Protein AF-A0A1V6B4U4-F1 (afdb_monomer_lite)

Sequence (444 aa):
MSSIICVCMKARLLVLGLLINSYLFLNCSGEVPSLTTLAVTEITSNSALTGGNISDEGSSKIDERGVCWNTNTAPTLTSDRTINGTGMGEYSSSLTGLIPATKYYVRAYASNKYGTSFGDEVTFTTSISNGSSVNQIIADHTIVDRYNDIPQFYIDEVKKMLVWGAGMSHSLGYQHGLILLEQYDPKYQVITYLGDPPPAVTSQAMRFGRIFQSGDNTWTSDVNAYCGILKDQASNLNNPYNVFLYAWCWDMTWVNSPGGGLDPEFNVHWAGSAGGGRWGLNNEDQSLTGTPFSMDSYLSAIETYNAHARSNNYKTFTIYTTGPVDDNSGTENGYQRELKHTYIREYVKNHPETIFFDYADILVYNNSGQKHIVNWNDGGTYRPHSQIHPDNLKDYNSLWQMIPADGQGDPLGDDHIGEAGALRIAKAMWWMLARIAGWDGQSK

Structure (mmCIF, N/CA/C/O backbone):
data_AF-A0A1V6B4U4-F1
#
_entry.id   AF-A0A1V6B4U4-F1
#
loop_
_atom_site.group_PDB
_atom_site.id
_atom_site.type_symbol
_atom_site.label_atom_id
_atom_site.label_alt_id
_atom_site.label_comp_id
_atom_site.label_asym_id
_atom_site.label_entity_id
_atom_site.label_seq_id
_atom_site.pdbx_PDB_ins_code
_atom_site.Cartn_x
_atom_site.Cartn_y
_atom_site.Cartn_z
_atom_site.occupancy
_atom_site.B_iso_or_equiv
_atom_site.auth_seq_id
_atom_site.auth_comp_id
_atom_site.auth_asym_id
_atom_site.auth_atom_id
_atom_site.pdbx_PDB_model_num
ATOM 1 N N . MET A 1 1 ? -42.099 -47.043 92.223 1.00 36.00 1 MET A N 1
ATOM 2 C CA . MET A 1 1 ? -41.799 -48.032 91.170 1.00 36.00 1 MET A CA 1
ATOM 3 C C . MET A 1 1 ? -42.870 -47.928 90.098 1.00 36.00 1 MET A C 1
ATOM 5 O O . MET A 1 1 ? -44.038 -48.074 90.416 1.00 36.00 1 MET A O 1
ATOM 9 N N . SER A 1 2 ? -42.409 -47.634 88.882 1.00 34.00 2 SER A N 1
ATOM 10 C CA . SER A 1 2 ? -43.021 -47.895 87.569 1.00 34.00 2 SER A CA 1
ATOM 11 C C . SER A 1 2 ? -44.248 -47.092 87.106 1.00 34.00 2 SER A C 1
ATOM 13 O O . SER A 1 2 ? -45.404 -47.421 87.348 1.00 34.00 2 SER A O 1
ATOM 15 N N . SER A 1 3 ? -43.875 -46.059 86.350 1.00 32.44 3 SER A N 1
ATOM 16 C CA . SER A 1 3 ? -44.548 -45.188 85.382 1.00 32.44 3 SER A CA 1
ATOM 17 C C . SER A 1 3 ? -45.326 -45.923 84.266 1.00 32.44 3 SER A C 1
ATOM 19 O O . SER A 1 3 ? -44.908 -46.987 83.826 1.00 32.44 3 SER A O 1
ATOM 21 N N . ILE A 1 4 ? -46.517 -45.423 83.894 1.00 33.84 4 ILE A N 1
ATOM 22 C CA . ILE A 1 4 ? -46.876 -44.668 82.659 1.00 33.84 4 ILE A CA 1
ATOM 23 C C . ILE A 1 4 ? -46.714 -45.453 81.343 1.00 33.84 4 ILE A C 1
ATOM 25 O O . ILE A 1 4 ? -45.591 -45.777 80.989 1.00 33.84 4 ILE A O 1
ATOM 29 N N . ILE A 1 5 ? -47.811 -45.607 80.576 1.00 31.25 5 ILE A N 1
ATOM 30 C CA . ILE A 1 5 ? -47.902 -45.347 79.117 1.00 31.25 5 ILE A CA 1
ATOM 31 C C . ILE A 1 5 ? -49.386 -45.186 78.690 1.00 31.25 5 ILE A C 1
ATOM 33 O O . ILE A 1 5 ? -50.197 -46.097 78.806 1.00 31.25 5 ILE A O 1
ATOM 37 N N . CYS A 1 6 ? -49.681 -43.968 78.216 1.00 32.47 6 CYS A N 1
ATOM 38 C CA . CYS A 1 6 ? -50.592 -43.535 77.142 1.00 32.47 6 CYS A CA 1
ATOM 39 C C . CYS A 1 6 ? -52.045 -44.066 77.054 1.00 32.47 6 CYS A C 1
ATOM 41 O O . CYS A 1 6 ? -52.300 -45.123 76.482 1.00 32.47 6 CYS A O 1
ATOM 43 N N . VAL A 1 7 ? -53.015 -43.225 77.455 1.00 30.58 7 VAL A N 1
ATOM 44 C CA . VAL A 1 7 ? -54.418 -43.271 76.995 1.00 30.58 7 VAL A CA 1
ATOM 45 C C . VAL A 1 7 ? -54.950 -41.847 76.742 1.00 30.58 7 VAL A C 1
ATOM 47 O O . VAL A 1 7 ? -54.945 -41.014 77.639 1.00 30.58 7 VAL A O 1
ATOM 50 N N . CYS A 1 8 ? -55.406 -41.639 75.499 1.00 30.61 8 CYS A N 1
ATOM 51 C CA . CYS A 1 8 ? -56.485 -40.785 74.970 1.00 30.61 8 CYS A CA 1
ATOM 52 C C . CYS A 1 8 ? -56.726 -39.352 75.481 1.00 30.61 8 CYS A C 1
ATOM 54 O O . CYS A 1 8 ? -57.049 -39.146 76.642 1.00 30.61 8 CYS A O 1
ATOM 56 N N . MET A 1 9 ? -56.984 -38.441 74.527 1.00 27.77 9 MET A N 1
ATOM 57 C CA . MET A 1 9 ? -58.324 -37.834 74.486 1.00 27.77 9 MET A CA 1
ATOM 58 C C . MET A 1 9 ? -58.762 -37.412 73.075 1.00 27.77 9 MET A C 1
ATOM 60 O O . MET A 1 9 ? -58.201 -36.516 72.453 1.00 27.77 9 MET A O 1
ATOM 64 N N . LYS A 1 10 ? -59.814 -38.086 72.593 1.00 37.19 10 LYS A N 1
ATOM 65 C CA . LYS A 1 10 ? -60.745 -37.596 71.571 1.00 37.19 10 LYS A CA 1
ATOM 66 C C . LYS A 1 10 ? -61.599 -36.489 72.196 1.00 37.19 10 LYS A C 1
ATOM 68 O O . LYS A 1 10 ? -62.136 -36.703 73.278 1.00 37.19 10 LYS A O 1
ATOM 73 N N . ALA A 1 11 ? -61.854 -35.408 71.466 1.00 32.03 11 ALA A N 1
ATOM 74 C CA . ALA A 1 11 ? -63.030 -34.568 71.688 1.00 32.03 11 ALA A CA 1
ATOM 75 C C . ALA A 1 11 ? -63.677 -34.231 70.336 1.00 32.03 11 ALA A C 1
ATOM 77 O O . ALA A 1 11 ? -63.008 -33.807 69.396 1.00 32.03 11 ALA A O 1
ATOM 78 N N . ARG A 1 12 ? -64.977 -34.530 70.236 1.00 40.16 12 ARG A N 1
ATOM 79 C CA . ARG A 1 12 ? -65.847 -34.355 69.067 1.00 40.16 12 ARG A CA 1
ATOM 80 C C . ARG A 1 12 ? -66.460 -32.943 69.046 1.00 40.16 12 ARG A C 1
ATOM 82 O O . ARG A 1 12 ? -66.840 -32.445 70.095 1.00 40.16 12 ARG A O 1
ATOM 89 N N . LEU A 1 13 ? -66.581 -32.410 67.824 1.00 40.00 13 LEU A N 1
ATOM 90 C CA . LEU A 1 13 ? -67.497 -31.393 67.261 1.00 40.00 13 LEU A CA 1
ATOM 91 C C . LEU A 1 13 ? -68.320 -30.490 68.207 1.00 40.00 13 LEU A C 1
ATOM 93 O O . LEU A 1 13 ? -69.193 -30.993 68.906 1.00 40.00 13 LEU A O 1
ATOM 97 N N . LEU A 1 14 ? -68.231 -29.166 67.998 1.00 34.16 14 LEU A N 1
ATOM 98 C CA . LEU A 1 14 ? -69.395 -28.292 67.758 1.00 34.16 14 LEU A CA 1
ATOM 99 C C . LEU A 1 14 ? -68.968 -26.979 67.048 1.00 34.16 14 LEU A C 1
ATOM 101 O O . LEU A 1 14 ? -67.841 -26.520 67.186 1.00 34.16 14 LEU A O 1
ATOM 105 N N . VAL A 1 15 ? -69.870 -26.444 66.229 1.00 45.69 15 VAL A N 1
ATOM 106 C CA . VAL A 1 15 ? -69.718 -25.433 65.162 1.00 45.69 15 VAL A CA 1
ATOM 107 C C . VAL A 1 15 ? -69.412 -24.011 65.669 1.00 45.69 15 VAL A C 1
ATOM 109 O O . VAL A 1 15 ? -70.205 -23.508 66.454 1.00 45.69 15 VAL A O 1
ATOM 112 N N . LEU A 1 16 ? -68.361 -23.342 65.153 1.00 41.75 16 LEU A N 1
ATOM 113 C CA . LEU A 1 16 ? -68.326 -21.902 64.783 1.00 41.75 16 LEU A CA 1
ATOM 114 C C . LEU A 1 16 ? -66.933 -21.486 64.240 1.00 41.75 16 LEU A C 1
ATOM 116 O O . LEU A 1 16 ? -65.929 -21.697 64.910 1.00 41.75 16 LEU A O 1
ATOM 120 N N . GLY A 1 17 ? -66.883 -20.829 63.072 1.00 41.69 17 GLY A N 1
ATOM 121 C CA . GLY A 1 17 ? -65.729 -20.035 62.610 1.00 41.69 17 GLY A CA 1
ATOM 122 C C . GLY A 1 17 ? -64.715 -20.759 61.713 1.00 41.69 17 GLY A C 1
ATOM 123 O O . GLY A 1 17 ? -63.715 -21.286 62.190 1.00 41.69 17 GLY A O 1
ATOM 124 N N . LEU A 1 18 ? -64.921 -20.725 60.392 1.00 39.69 18 LEU A N 1
ATOM 125 C CA . LEU A 1 18 ? -63.866 -21.046 59.422 1.00 39.69 18 LEU A CA 1
ATOM 126 C C . LEU A 1 18 ? -62.835 -19.908 59.423 1.00 39.69 18 LEU A C 1
ATOM 128 O O . LEU A 1 18 ? -63.001 -18.886 58.761 1.00 39.69 18 LEU A O 1
ATOM 132 N N . LEU A 1 19 ? -61.789 -20.094 60.227 1.00 44.75 19 LEU A N 1
ATOM 133 C CA . LEU A 1 19 ? -60.545 -19.338 60.175 1.00 44.75 19 LEU A CA 1
ATOM 134 C C . LEU A 1 19 ? -59.863 -19.573 58.823 1.00 44.75 19 LEU A C 1
ATOM 136 O O . LEU A 1 19 ? -59.694 -20.708 58.374 1.00 44.75 19 LEU A O 1
ATOM 140 N N . ILE A 1 20 ? -59.472 -18.467 58.198 1.00 51.03 20 ILE A N 1
ATOM 141 C CA . ILE A 1 20 ? -58.632 -18.389 57.005 1.00 51.03 20 ILE A CA 1
ATOM 142 C C . ILE A 1 20 ? -57.330 -19.142 57.295 1.00 51.03 20 ILE A C 1
ATOM 144 O O . ILE A 1 20 ? -56.509 -18.681 58.083 1.00 51.03 20 ILE A O 1
ATOM 148 N N . ASN A 1 21 ? -57.137 -20.297 56.662 1.00 44.75 21 ASN A N 1
ATOM 149 C CA . ASN A 1 21 ? -55.843 -20.970 56.614 1.00 44.75 21 ASN A CA 1
ATOM 150 C C . ASN A 1 21 ? -55.204 -20.635 55.263 1.00 44.75 21 ASN A C 1
ATOM 152 O O . ASN A 1 21 ? -55.216 -21.419 54.315 1.00 44.75 21 ASN A O 1
ATOM 156 N N . SER A 1 22 ? -54.729 -19.395 55.156 1.00 49.31 22 SER A N 1
ATOM 157 C CA . SER A 1 22 ? -53.870 -18.954 54.066 1.00 49.31 22 SER A CA 1
ATOM 158 C C . SER A 1 22 ? -52.516 -19.642 54.225 1.00 49.31 22 SER A C 1
ATOM 160 O O . SER A 1 22 ? -51.639 -19.151 54.935 1.00 49.31 22 SER A O 1
ATOM 162 N N . TYR A 1 23 ? -52.341 -20.783 53.561 1.00 47.12 23 TYR A N 1
ATOM 163 C CA . TYR A 1 23 ? -51.012 -21.259 53.200 1.00 47.12 23 TYR A CA 1
ATOM 164 C C . TYR A 1 23 ? -50.422 -20.243 52.215 1.00 47.12 23 TYR A C 1
ATOM 166 O O . TYR A 1 23 ? -50.610 -20.351 51.004 1.00 47.12 23 TYR A O 1
ATOM 174 N N . LEU A 1 24 ? -49.734 -19.220 52.734 1.00 47.94 24 LEU A N 1
ATOM 175 C CA . LEU A 1 24 ? -48.720 -18.529 51.950 1.00 47.94 24 LEU A CA 1
ATOM 176 C C . LEU A 1 24 ? -47.637 -19.568 51.658 1.00 47.94 24 LEU A C 1
ATOM 178 O O . LEU A 1 24 ? -46.765 -19.831 52.484 1.00 47.94 24 LEU A O 1
ATOM 182 N N . PHE A 1 25 ? -47.700 -20.176 50.476 1.00 50.12 25 PHE A N 1
ATOM 183 C CA . PHE A 1 25 ? -46.498 -20.685 49.842 1.00 50.12 25 PHE A CA 1
ATOM 184 C C . PHE A 1 25 ? -45.612 -19.465 49.604 1.00 50.12 25 PHE A C 1
ATOM 186 O O . PHE A 1 25 ? -45.807 -18.717 48.648 1.00 50.12 25 PHE A O 1
ATOM 193 N N . LEU A 1 26 ? -44.688 -19.216 50.531 1.00 47.44 26 LEU A N 1
ATOM 194 C CA . LEU A 1 26 ? -43.587 -18.293 50.318 1.00 47.44 26 LEU A CA 1
ATOM 195 C C . LEU A 1 26 ? -42.705 -18.937 49.238 1.00 47.44 26 LEU A C 1
ATOM 197 O O . LEU A 1 26 ? -41.755 -19.658 49.534 1.00 47.44 26 LEU A O 1
ATOM 201 N N . ASN A 1 27 ? -43.078 -18.759 47.969 1.00 54.03 27 ASN A N 1
ATOM 202 C CA . ASN A 1 27 ? -42.176 -19.012 46.856 1.00 54.03 27 ASN A CA 1
ATOM 203 C C . ASN A 1 27 ? -41.033 -18.012 47.017 1.00 54.03 27 ASN A C 1
ATOM 205 O O . ASN A 1 27 ? -41.159 -16.847 46.653 1.00 54.03 27 ASN A O 1
ATOM 209 N N . CYS A 1 28 ? -39.935 -18.456 47.624 1.00 56.66 28 CYS A N 1
ATOM 210 C CA . CYS A 1 28 ? -38.687 -17.712 47.641 1.00 56.66 28 CYS A CA 1
ATOM 211 C C . CYS A 1 28 ? -38.094 -17.788 46.227 1.00 56.66 28 CYS A C 1
ATOM 213 O O . CYS A 1 28 ? -37.225 -18.609 45.947 1.00 56.66 28 CYS A O 1
ATOM 215 N N . SER A 1 29 ? -38.638 -16.999 45.297 1.00 79.19 29 SER A N 1
ATOM 216 C CA . SER A 1 29 ? -37.987 -16.733 44.019 1.00 79.19 29 SER A CA 1
ATOM 217 C C . SER A 1 29 ? -36.828 -15.792 44.310 1.00 79.19 29 SER A C 1
ATOM 219 O O . SER A 1 29 ? -37.045 -14.617 44.591 1.00 79.19 29 SER A O 1
ATOM 221 N N . GLY A 1 30 ? -35.612 -16.326 44.345 1.00 87.12 30 GLY A N 1
ATOM 222 C CA . GLY A 1 30 ? -34.436 -15.498 44.553 1.00 87.12 30 GLY A CA 1
ATOM 223 C C . GLY A 1 30 ? -34.165 -14.609 43.346 1.00 87.12 30 GLY A C 1
ATOM 224 O O . GLY A 1 30 ? -34.265 -15.051 42.203 1.00 87.12 30 GLY A O 1
ATOM 225 N N . GLU A 1 31 ? -33.822 -13.360 43.621 1.00 95.25 31 GLU A N 1
ATOM 226 C CA . GLU A 1 31 ? -33.485 -12.360 42.616 1.00 95.25 31 GLU A CA 1
ATOM 227 C C . GLU A 1 31 ? -31.982 -12.367 42.323 1.00 95.25 31 GLU A C 1
ATOM 229 O O . GLU A 1 31 ? -31.145 -12.494 43.229 1.00 95.25 31 GLU A O 1
ATOM 234 N N . VAL A 1 32 ? -31.652 -12.238 41.038 1.00 97.12 32 VAL A N 1
ATOM 235 C CA . VAL A 1 32 ? -30.285 -12.009 40.557 1.00 97.12 32 VAL A CA 1
ATOM 236 C C . VAL A 1 32 ? -29.870 -10.553 40.813 1.00 97.12 32 VAL A C 1
ATOM 238 O O . VAL A 1 32 ? -30.737 -9.709 41.044 1.00 97.12 32 VAL A O 1
ATOM 241 N N . PRO A 1 33 ? -28.569 -10.229 40.764 1.00 98.00 33 PRO A N 1
ATOM 242 C CA . PRO A 1 33 ? -28.103 -8.866 41.014 1.00 98.00 33 PRO A CA 1
ATOM 243 C C . PRO A 1 33 ? -28.630 -7.847 39.992 1.00 98.00 33 PRO A C 1
ATOM 245 O O . PRO A 1 33 ? -28.946 -8.209 38.859 1.00 98.00 33 PRO A O 1
ATOM 248 N N . SER A 1 34 ? -28.624 -6.562 40.337 1.00 97.75 34 SER A N 1
ATOM 249 C CA . SER A 1 34 ? -28.815 -5.456 39.387 1.00 97.75 34 SER A CA 1
ATOM 250 C C . SER A 1 34 ? -27.537 -4.630 39.275 1.00 97.75 34 SER A C 1
ATOM 252 O O . SER A 1 34 ? -26.928 -4.272 40.285 1.00 97.75 34 SER A O 1
ATOM 254 N N . LEU A 1 35 ? -27.109 -4.337 38.045 1.00 98.25 35 LEU A N 1
ATOM 255 C CA . LEU A 1 35 ? -25.871 -3.609 37.782 1.00 98.25 35 LEU A CA 1
ATOM 256 C C . LEU A 1 35 ? -25.887 -2.856 36.450 1.00 98.25 35 LEU A C 1
ATOM 258 O O . LEU A 1 35 ? -26.598 -3.235 35.523 1.00 98.25 35 LEU A O 1
ATOM 262 N N . THR A 1 36 ? -25.031 -1.844 36.339 1.00 98.38 36 THR A N 1
ATOM 263 C CA . THR A 1 36 ? -24.749 -1.116 35.093 1.00 98.38 36 THR A CA 1
ATOM 264 C C . THR A 1 36 ? -23.295 -1.300 34.679 1.00 98.38 36 THR A C 1
ATOM 266 O O . THR A 1 36 ? -22.411 -1.381 35.535 1.00 98.38 36 THR A O 1
ATOM 269 N N . THR A 1 37 ? -23.030 -1.316 33.374 1.00 98.62 37 THR A N 1
ATOM 270 C CA . THR A 1 37 ? -21.661 -1.287 32.839 1.00 98.62 37 THR A CA 1
ATOM 271 C C . THR A 1 37 ? -21.167 0.155 32.805 1.00 98.62 37 THR A C 1
ATOM 273 O O . THR A 1 37 ? -21.886 1.049 32.362 1.00 98.62 37 THR A O 1
ATOM 276 N N . LEU A 1 38 ? -19.952 0.400 33.292 1.00 98.31 38 LEU A N 1
ATOM 277 C CA . LEU A 1 38 ? -19.342 1.729 33.248 1.00 98.31 38 LEU A CA 1
ATOM 278 C C . LEU A 1 38 ? -18.759 2.015 31.856 1.00 98.31 38 LEU A C 1
ATOM 280 O O . LEU A 1 38 ? -18.448 1.101 31.091 1.00 98.31 38 LEU A O 1
ATOM 284 N N . ALA A 1 39 ? -18.585 3.295 31.526 1.00 97.50 39 ALA A N 1
ATOM 285 C CA . ALA A 1 39 ? -17.951 3.694 30.273 1.00 97.50 39 ALA A CA 1
ATOM 286 C C . ALA A 1 39 ? -16.528 3.118 30.155 1.00 97.50 39 ALA A C 1
ATOM 288 O O . ALA A 1 39 ? -15.832 2.927 31.154 1.00 97.50 39 ALA A O 1
ATOM 289 N N . VAL A 1 40 ? -16.096 2.853 28.921 1.00 98.00 40 VAL A N 1
ATOM 290 C CA . VAL A 1 40 ? -14.729 2.404 28.642 1.00 98.00 40 VAL A CA 1
ATOM 291 C C . VAL A 1 40 ? -13.810 3.620 28.521 1.00 98.00 40 VAL A C 1
ATOM 293 O O . VAL A 1 40 ? -14.118 4.573 27.805 1.00 98.00 40 VAL A O 1
ATOM 296 N N . THR A 1 41 ? -12.682 3.587 29.219 1.00 96.44 41 THR A N 1
ATOM 297 C CA . THR A 1 41 ? -11.653 4.631 29.269 1.00 96.44 41 THR A CA 1
ATOM 298 C C . THR A 1 41 ? -10.262 4.020 29.066 1.00 96.44 41 THR A C 1
ATOM 300 O O . THR A 1 41 ? -10.126 2.807 28.911 1.00 96.44 41 THR A O 1
ATOM 303 N N . GLU A 1 42 ? -9.221 4.861 29.010 1.00 93.44 42 GLU A N 1
ATOM 304 C CA . GLU A 1 42 ? -7.811 4.432 28.895 1.00 93.44 42 GLU A CA 1
ATOM 305 C C . GLU A 1 42 ? -7.569 3.399 27.779 1.00 93.44 42 GLU A C 1
ATOM 307 O O . GLU A 1 42 ? -6.849 2.415 27.943 1.00 93.44 42 GLU A O 1
ATOM 312 N N . ILE A 1 43 ? -8.217 3.615 26.632 1.00 91.75 43 ILE A N 1
ATOM 313 C CA . ILE A 1 43 ? -8.179 2.688 25.505 1.00 91.75 43 ILE A CA 1
ATOM 314 C C . ILE A 1 43 ? -6.821 2.789 24.807 1.00 91.75 43 ILE A C 1
ATOM 316 O O . ILE A 1 43 ? -6.518 3.768 24.118 1.00 91.75 43 ILE A O 1
ATOM 320 N N . THR A 1 44 ? -6.015 1.746 24.949 1.00 85.56 44 THR A N 1
ATOM 321 C CA . THR A 1 44 ? -4.753 1.573 24.229 1.00 85.56 44 THR A CA 1
ATOM 322 C C . THR A 1 44 ? -4.948 0.611 23.055 1.00 85.56 44 THR A C 1
ATOM 324 O O . THR A 1 44 ? -6.075 0.278 22.683 1.00 85.56 44 THR A O 1
ATOM 327 N N . SER A 1 45 ? -3.853 0.183 22.428 1.00 82.19 45 SER A N 1
ATOM 328 C CA . SER A 1 45 ? -3.899 -0.815 21.363 1.00 82.19 45 SER A CA 1
ATOM 329 C C . SER A 1 45 ? -4.176 -2.230 21.850 1.00 82.19 45 SER A C 1
ATOM 331 O O . SER A 1 45 ? -4.642 -3.052 21.077 1.00 82.19 45 SER A O 1
ATOM 333 N N . ASN A 1 46 ? -3.903 -2.533 23.116 1.00 86.88 46 ASN A N 1
ATOM 334 C CA . ASN A 1 46 ? -4.030 -3.888 23.647 1.00 86.88 46 ASN A CA 1
ATOM 335 C C . ASN A 1 46 ? -4.694 -3.949 25.028 1.00 86.88 46 ASN A C 1
ATOM 337 O O . ASN A 1 46 ? -4.782 -5.026 25.627 1.00 86.88 46 ASN A O 1
ATOM 341 N N . SER A 1 47 ? -5.168 -2.811 25.531 1.00 92.81 47 SER A N 1
ATOM 342 C CA . SER A 1 47 ? -5.852 -2.712 26.810 1.00 92.81 47 SER A CA 1
ATOM 343 C C . SER A 1 47 ? -6.939 -1.646 26.809 1.00 92.81 47 SER A C 1
ATOM 345 O O . SER A 1 47 ? -6.942 -0.725 25.994 1.00 92.81 47 SER A O 1
ATOM 347 N N . ALA A 1 48 ? -7.859 -1.771 27.755 1.00 96.75 48 ALA A N 1
ATOM 348 C CA . ALA A 1 48 ? -8.824 -0.736 28.089 1.00 96.75 48 ALA A CA 1
ATOM 349 C C . ALA A 1 48 ? -9.220 -0.851 29.563 1.00 96.75 48 ALA A C 1
ATOM 351 O O . ALA A 1 48 ? -9.092 -1.919 30.171 1.00 96.75 48 ALA A O 1
ATOM 352 N N . LEU A 1 49 ? -9.718 0.241 30.133 1.00 98.06 49 LEU A N 1
ATOM 353 C CA . LEU A 1 49 ? -10.250 0.276 31.487 1.00 98.06 49 LEU A CA 1
ATOM 354 C C . LEU A 1 49 ? -11.768 0.449 31.441 1.00 98.06 49 LEU A C 1
ATOM 356 O O . LEU A 1 49 ? -12.300 1.233 30.665 1.00 98.06 49 LEU A O 1
ATOM 360 N N . THR A 1 50 ? -12.487 -0.300 32.265 1.00 98.44 50 THR A N 1
ATOM 361 C CA . THR A 1 50 ? -13.942 -0.167 32.423 1.00 98.44 50 THR A CA 1
ATOM 362 C C . THR A 1 50 ? -14.331 -0.687 33.807 1.00 98.44 50 THR A C 1
ATOM 364 O O . THR A 1 50 ? -13.509 -0.660 34.728 1.00 98.44 50 THR A O 1
ATOM 367 N N . GLY A 1 51 ? -15.565 -1.147 33.984 1.00 97.94 51 GLY A N 1
ATOM 368 C CA . GLY A 1 51 ? -16.046 -1.707 35.229 1.00 97.94 51 GLY A CA 1
ATOM 369 C C . GLY A 1 51 ? -17.555 -1.875 35.255 1.00 97.94 51 GLY A C 1
ATOM 370 O O . GLY A 1 51 ? -18.239 -1.793 34.233 1.00 97.94 51 GLY A O 1
ATOM 371 N N . GLY A 1 52 ? -18.078 -2.067 36.457 1.00 98.31 52 GLY A N 1
ATOM 372 C CA . GLY A 1 52 ? -19.510 -2.101 36.701 1.00 98.31 52 GLY A CA 1
ATOM 373 C C . GLY A 1 52 ? -19.867 -1.442 38.021 1.00 98.31 52 GLY A C 1
ATOM 374 O O . GLY A 1 52 ? -19.021 -1.289 38.901 1.00 98.31 52 GLY A O 1
ATOM 375 N N . ASN A 1 53 ? -21.136 -1.078 38.159 1.00 98.38 53 ASN A N 1
ATOM 376 C CA . ASN A 1 53 ? -21.719 -0.648 39.423 1.00 98.38 53 ASN A CA 1
ATOM 377 C C . ASN A 1 53 ? -22.869 -1.581 39.784 1.00 98.38 53 ASN A C 1
ATOM 379 O O . ASN A 1 53 ? -23.868 -1.612 39.070 1.00 98.38 53 ASN A O 1
ATOM 383 N N . ILE A 1 54 ? -22.722 -2.344 40.866 1.00 98.56 54 ILE A N 1
ATOM 384 C CA . ILE A 1 54 ? -23.783 -3.217 41.379 1.00 98.56 54 ILE A CA 1
ATOM 385 C C . ILE A 1 54 ? -24.619 -2.403 42.363 1.00 98.56 54 ILE A C 1
ATOM 387 O O . ILE A 1 54 ? -24.156 -2.108 43.470 1.00 98.56 54 ILE A O 1
ATOM 391 N N . SER A 1 55 ? -25.834 -2.046 41.949 1.00 97.88 55 SER A N 1
ATOM 392 C CA . SER A 1 55 ? -26.782 -1.260 42.744 1.00 97.88 55 SER A CA 1
ATOM 393 C C . SER A 1 55 ? -27.613 -2.116 43.699 1.00 97.88 55 SER A C 1
ATOM 395 O O . SER A 1 55 ? -28.082 -1.598 44.710 1.00 97.88 55 SER A O 1
ATOM 397 N N . ASP A 1 56 ? -27.769 -3.407 43.397 1.00 97.25 56 ASP A N 1
ATOM 398 C CA . ASP A 1 56 ? -28.490 -4.371 44.227 1.00 97.25 56 ASP A CA 1
ATOM 399 C C . ASP A 1 56 ? -27.866 -5.770 44.091 1.00 97.25 56 ASP A C 1
ATOM 401 O O . ASP A 1 56 ? -27.588 -6.232 42.981 1.00 97.25 56 ASP A O 1
ATOM 405 N N . GLU A 1 57 ? -27.643 -6.461 45.210 1.00 96.94 57 GLU A N 1
ATOM 406 C CA . GLU A 1 57 ? -27.174 -7.853 45.220 1.00 96.94 57 GLU A CA 1
ATOM 407 C C . GLU A 1 57 ? -28.299 -8.874 44.983 1.00 96.94 57 GLU A C 1
ATOM 409 O O . GLU A 1 57 ? -28.035 -10.062 44.771 1.00 96.94 57 GLU A O 1
ATOM 414 N N . GLY A 1 58 ? -29.551 -8.416 44.957 1.00 95.69 58 GLY A N 1
ATOM 415 C CA . GLY A 1 58 ? -30.726 -9.262 44.856 1.00 95.69 58 GLY A CA 1
ATOM 416 C C . GLY A 1 58 ? -30.925 -10.053 46.147 1.00 95.69 58 GLY A C 1
ATOM 417 O O . GLY A 1 58 ? -30.768 -9.552 47.258 1.00 95.69 58 GLY A O 1
ATOM 418 N N . SER A 1 59 ? -31.271 -11.334 46.031 1.00 95.44 59 SER A N 1
ATOM 419 C CA . SER A 1 59 ? -31.641 -12.144 47.203 1.00 95.44 59 SER A CA 1
ATOM 420 C C . SER A 1 59 ? -30.469 -12.860 47.897 1.00 95.44 59 SER A C 1
ATOM 422 O O . SER A 1 59 ? -30.688 -13.664 48.811 1.00 95.44 59 SER A O 1
ATOM 424 N N . SER A 1 60 ? -29.228 -12.654 47.450 1.00 96.00 60 SER A N 1
ATOM 425 C CA . SER A 1 60 ? -28.028 -13.260 48.038 1.00 96.00 60 SER A CA 1
ATOM 426 C C . SER A 1 60 ? -26.799 -12.407 47.776 1.00 96.00 60 SER A C 1
ATOM 428 O O . SER A 1 60 ? -26.731 -11.717 46.768 1.00 96.00 60 SER A O 1
ATOM 430 N N . LYS A 1 61 ? -25.793 -12.539 48.643 1.00 97.19 61 LYS A N 1
ATOM 431 C CA . LYS A 1 61 ? -24.482 -11.921 48.444 1.00 97.19 61 LYS A CA 1
ATOM 432 C C . LYS A 1 61 ? -23.901 -12.274 47.076 1.00 97.19 61 LYS A C 1
ATOM 434 O O . LYS A 1 61 ? -24.063 -13.401 46.609 1.00 97.19 61 LYS A O 1
ATOM 439 N N . ILE A 1 62 ? -23.193 -11.311 46.493 1.00 98.31 62 ILE A N 1
ATOM 440 C CA . ILE A 1 62 ? -22.428 -11.486 45.256 1.00 98.31 62 ILE A CA 1
ATOM 441 C C . ILE A 1 62 ? -21.261 -12.450 45.488 1.00 98.31 62 ILE A C 1
ATOM 443 O O . ILE A 1 62 ? -20.378 -12.163 46.299 1.00 98.31 62 ILE A O 1
ATOM 447 N N . ASP A 1 63 ? -21.244 -13.541 44.727 1.00 97.62 63 ASP A N 1
ATOM 448 C CA . ASP A 1 63 ? -20.205 -14.575 44.737 1.00 97.62 63 ASP A CA 1
ATOM 449 C C . ASP A 1 63 ? -19.069 -14.254 43.751 1.00 97.62 63 ASP A C 1
ATOM 451 O O . ASP A 1 63 ? -17.914 -14.598 43.992 1.00 97.62 63 ASP A O 1
ATOM 455 N N . GLU A 1 64 ? -19.384 -13.568 42.649 1.00 98.25 64 GLU A N 1
ATOM 456 C CA . GLU A 1 64 ? -18.409 -13.147 41.640 1.00 98.25 64 GLU A CA 1
ATOM 457 C C . GLU A 1 64 ? -18.921 -11.921 40.878 1.00 98.25 64 GLU A C 1
ATOM 459 O O . GLU A 1 64 ? -20.091 -11.863 40.502 1.00 98.25 64 GLU A O 1
ATOM 464 N N . ARG A 1 65 ? -18.042 -10.960 40.594 1.00 98.50 65 ARG A N 1
ATOM 465 C CA . ARG A 1 65 ? -18.305 -9.848 39.672 1.00 98.50 65 ARG A CA 1
ATOM 466 C C . ARG A 1 65 ? -17.135 -9.626 38.732 1.00 98.50 65 ARG A C 1
ATOM 468 O O . ARG A 1 65 ? -15.994 -9.941 39.076 1.00 98.50 65 ARG A O 1
ATOM 475 N N . GLY A 1 66 ? -17.400 -9.019 37.590 1.00 98.50 66 GLY A N 1
ATOM 476 C CA . GLY A 1 66 ? -16.365 -8.669 36.633 1.00 98.50 66 GLY A CA 1
ATOM 477 C C . GLY A 1 66 ? -16.952 -8.122 35.349 1.00 98.50 66 GLY A C 1
ATOM 478 O O . GLY A 1 66 ? -18.111 -7.730 35.289 1.00 98.50 66 GLY A O 1
ATOM 479 N N . VAL A 1 67 ? -16.149 -8.102 34.300 1.00 98.56 67 VAL A N 1
ATOM 480 C CA . VAL A 1 67 ? -16.569 -7.652 32.977 1.00 98.56 67 VAL A CA 1
ATOM 481 C C . VAL A 1 67 ? -16.265 -8.757 31.981 1.00 98.56 67 VAL A C 1
ATOM 483 O O . VAL A 1 67 ? -15.229 -9.404 32.093 1.00 98.56 67 VAL A O 1
ATOM 486 N N . CYS A 1 68 ? -17.160 -8.976 31.023 1.00 98.06 68 CYS A N 1
ATOM 487 C CA . CYS A 1 68 ? -16.953 -9.870 29.889 1.00 98.06 68 CYS A CA 1
ATOM 488 C C . CYS A 1 68 ? -16.915 -9.074 28.580 1.00 98.06 68 CYS A C 1
ATOM 490 O O . CYS A 1 68 ? -17.625 -8.072 28.444 1.00 98.06 68 CYS A O 1
ATOM 492 N N . TRP A 1 69 ? -16.080 -9.497 27.632 1.00 98.38 69 TRP A N 1
ATOM 493 C CA . TRP A 1 69 ? -15.920 -8.833 26.340 1.00 98.38 69 TRP A CA 1
ATOM 494 C C . TRP A 1 69 ? -15.709 -9.815 25.191 1.00 98.38 69 TRP A C 1
ATOM 496 O O . TRP A 1 69 ? -15.243 -10.936 25.379 1.00 98.38 69 TRP A O 1
ATOM 506 N N . ASN A 1 70 ? -16.084 -9.390 23.985 1.00 96.75 70 ASN A N 1
ATOM 507 C CA . ASN A 1 70 ? -15.942 -10.166 22.752 1.00 96.75 70 ASN A CA 1
ATOM 508 C C . ASN A 1 70 ? -15.942 -9.221 21.533 1.00 96.75 70 ASN A C 1
ATOM 510 O O . ASN A 1 70 ? -16.321 -8.056 21.651 1.00 96.75 70 ASN A O 1
ATOM 514 N N . THR A 1 71 ? -15.539 -9.705 20.360 1.00 92.19 71 THR A N 1
ATOM 515 C CA . THR A 1 71 ? -15.705 -8.993 19.078 1.00 92.19 71 THR A CA 1
ATOM 516 C C . THR A 1 71 ? -17.113 -9.157 18.497 1.00 92.19 71 THR A C 1
ATOM 518 O O . THR A 1 71 ? -17.506 -8.412 17.603 1.00 92.19 71 THR A O 1
ATOM 521 N N . ASN A 1 72 ? -17.902 -10.088 19.043 1.00 92.81 72 ASN A N 1
ATOM 522 C CA . ASN A 1 72 ? -19.330 -10.241 18.766 1.00 92.81 72 ASN A CA 1
ATOM 523 C C . ASN A 1 72 ? -20.195 -9.592 19.860 1.00 92.81 72 ASN A C 1
ATOM 525 O O . ASN A 1 72 ? -19.790 -9.512 21.019 1.00 92.81 72 ASN A O 1
ATOM 529 N N . THR A 1 73 ? -21.413 -9.183 19.496 1.00 95.50 73 THR A N 1
ATOM 530 C CA . THR A 1 73 ? -22.422 -8.654 20.431 1.00 95.50 73 THR A CA 1
ATOM 531 C C . THR A 1 73 ? -22.824 -9.681 21.489 1.00 95.50 73 THR A C 1
ATOM 533 O O . THR A 1 73 ? -22.781 -10.887 21.249 1.00 95.50 73 THR A O 1
ATOM 536 N N . ALA A 1 74 ? -23.339 -9.189 22.610 1.00 94.31 74 ALA A N 1
ATOM 537 C CA . ALA A 1 74 ? -23.828 -9.926 23.765 1.00 94.31 74 ALA A CA 1
ATOM 538 C C . ALA A 1 74 ? -22.781 -10.870 24.388 1.00 94.31 74 ALA A C 1
ATOM 540 O O . ALA A 1 74 ? -23.043 -12.071 24.508 1.00 94.31 74 ALA A O 1
ATOM 541 N N . PRO A 1 75 ? -21.610 -10.358 24.825 1.00 96.81 75 PRO A N 1
ATOM 542 C CA . PRO A 1 75 ? -20.639 -11.173 25.546 1.00 96.81 75 PRO A CA 1
ATOM 543 C C . PRO A 1 75 ? -21.275 -11.776 26.806 1.00 96.81 75 PRO A C 1
ATOM 545 O O . PRO A 1 75 ? -22.141 -11.174 27.450 1.00 96.81 75 PRO A O 1
ATOM 548 N N . THR A 1 76 ? -20.851 -12.993 27.140 1.00 96.62 76 THR A N 1
ATOM 549 C CA . THR A 1 76 ? -21.334 -13.751 28.304 1.00 96.62 76 THR A CA 1
ATOM 550 C C . THR A 1 76 ? -20.154 -14.297 29.107 1.00 96.62 76 THR A C 1
ATOM 552 O O . THR A 1 76 ? -18.998 -14.067 28.758 1.00 96.62 76 THR A O 1
ATOM 555 N N . LEU A 1 77 ? -20.417 -15.079 30.160 1.00 97.00 77 LEU A N 1
ATOM 556 C CA . LEU A 1 77 ? -19.363 -15.694 30.977 1.00 97.00 77 LEU A CA 1
ATOM 557 C C . LEU A 1 77 ? -18.470 -16.692 30.220 1.00 97.00 77 LEU A C 1
ATOM 559 O O . LEU A 1 77 ? -17.444 -17.097 30.759 1.00 97.00 77 LEU A O 1
ATOM 563 N N . THR A 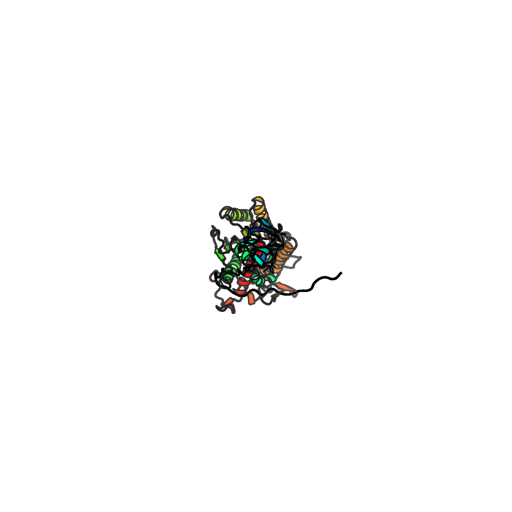1 78 ? -18.847 -17.104 29.005 1.00 95.94 78 THR A N 1
ATOM 564 C CA . THR A 1 78 ? -18.005 -17.950 28.143 1.00 95.94 78 THR A CA 1
ATOM 565 C C . THR A 1 78 ? -17.078 -17.147 27.229 1.00 95.94 78 THR A C 1
ATOM 567 O O . THR A 1 78 ? -16.292 -17.745 26.502 1.00 95.94 78 THR A O 1
ATOM 570 N N . SER A 1 79 ? -17.210 -15.818 27.201 1.00 96.06 79 SER A N 1
ATOM 571 C CA . SER A 1 79 ? -16.278 -14.917 26.513 1.00 96.06 79 SER A CA 1
ATOM 572 C C . SER A 1 79 ? -15.080 -14.599 27.412 1.00 96.06 79 SER A C 1
ATOM 574 O O . SER A 1 79 ? -15.047 -15.017 28.574 1.00 96.06 79 SER A O 1
ATOM 576 N N . ASP A 1 80 ? -14.116 -13.835 26.897 1.00 96.88 80 ASP A N 1
ATOM 577 C CA . ASP A 1 80 ? -13.049 -13.300 27.739 1.00 96.88 80 ASP A CA 1
ATOM 578 C C . ASP A 1 80 ? -13.658 -12.470 28.870 1.00 96.88 80 ASP A C 1
ATOM 580 O O . ASP A 1 80 ? -14.621 -11.721 28.666 1.00 96.88 80 ASP A O 1
ATOM 584 N N . ARG A 1 81 ? -13.139 -12.646 30.088 1.00 97.94 81 ARG A N 1
ATOM 585 C CA . ARG A 1 81 ? -13.682 -11.982 31.271 1.00 97.94 81 ARG A CA 1
ATOM 586 C C . ARG A 1 81 ? -12.649 -11.745 32.360 1.00 97.94 81 ARG A C 1
ATOM 588 O O . ARG A 1 81 ? -11.691 -12.501 32.510 1.00 97.94 81 ARG A O 1
ATOM 595 N N . THR A 1 82 ? -12.897 -10.728 33.174 1.00 98.12 82 THR A N 1
ATOM 596 C CA . THR A 1 82 ? -12.182 -10.492 34.428 1.00 98.12 82 THR A CA 1
ATOM 597 C C . THR A 1 82 ? -12.934 -11.097 35.609 1.00 98.12 82 THR A C 1
ATOM 599 O O . THR A 1 82 ? -14.147 -11.266 35.559 1.00 98.12 82 THR A O 1
ATOM 602 N N . ILE A 1 83 ? -12.219 -11.346 36.709 1.00 97.75 83 ILE A N 1
ATOM 603 C CA . ILE A 1 83 ? -12.800 -11.658 38.020 1.00 97.75 83 ILE A CA 1
ATOM 604 C C . ILE A 1 83 ? -12.327 -10.576 38.996 1.00 97.75 83 ILE A C 1
ATOM 606 O O . ILE A 1 83 ? -11.146 -10.500 39.325 1.00 97.75 83 ILE A O 1
ATOM 610 N N . ASN A 1 84 ? -13.243 -9.713 39.440 1.00 97.50 84 ASN A N 1
ATOM 611 C CA . ASN A 1 84 ? -12.972 -8.528 40.269 1.00 97.50 84 ASN A CA 1
ATOM 612 C C . ASN A 1 84 ? -13.526 -8.659 41.700 1.00 97.50 84 ASN A C 1
ATOM 614 O O . ASN A 1 84 ? -13.804 -7.662 42.375 1.00 97.50 84 ASN A O 1
ATOM 618 N N . GLY A 1 85 ? -13.675 -9.901 42.165 1.00 95.69 85 GLY A N 1
ATOM 619 C CA . GLY A 1 85 ? -14.037 -10.237 43.539 1.00 95.69 85 GLY A CA 1
ATOM 620 C C . GLY A 1 85 ? -15.543 -10.280 43.794 1.00 95.69 85 GLY A C 1
ATOM 621 O O . GLY A 1 85 ? -16.316 -10.717 42.946 1.00 95.69 85 GLY A O 1
ATOM 622 N N . THR A 1 86 ? -15.938 -9.849 44.992 1.00 96.94 86 THR A N 1
ATOM 623 C CA . THR A 1 86 ? -17.297 -9.966 45.548 1.00 96.94 86 THR A CA 1
ATOM 624 C C . THR A 1 86 ? -17.828 -8.615 46.036 1.00 96.94 86 THR A C 1
ATOM 626 O O . THR A 1 86 ? -17.069 -7.657 46.185 1.00 96.94 86 THR A O 1
ATOM 629 N N . GLY A 1 87 ? -19.114 -8.567 46.390 1.00 95.12 87 GLY A N 1
ATOM 630 C CA . GLY A 1 87 ? -19.769 -7.412 47.015 1.00 95.12 87 GLY A CA 1
ATOM 631 C C . GLY A 1 87 ? -20.362 -6.395 46.034 1.00 95.12 87 GLY A C 1
ATOM 632 O O . GLY A 1 87 ? -20.156 -6.475 44.822 1.00 95.12 87 GLY A O 1
ATOM 633 N N . MET A 1 88 ? -21.114 -5.439 46.583 1.00 97.31 88 MET A N 1
ATOM 634 C CA . MET A 1 88 ? -21.801 -4.375 45.838 1.00 97.31 88 MET A CA 1
ATOM 635 C C . MET A 1 88 ? -20.896 -3.171 45.520 1.00 97.31 88 MET A C 1
ATOM 637 O O . MET A 1 88 ? -19.725 -3.128 45.915 1.00 97.31 88 MET A O 1
ATOM 641 N N . GLY A 1 89 ? -21.471 -2.186 44.827 1.00 97.62 89 GLY A N 1
ATOM 642 C CA . GLY A 1 89 ? -20.845 -0.914 44.493 1.00 97.62 89 GLY A CA 1
ATOM 643 C C . GLY A 1 89 ? -20.030 -0.956 43.206 1.00 97.62 89 GLY A C 1
ATOM 644 O O . GLY A 1 89 ? -20.061 -1.930 42.447 1.00 97.62 89 GLY A O 1
ATOM 645 N N . GLU A 1 90 ? -19.299 0.130 42.977 1.00 98.06 90 GLU A N 1
ATOM 646 C CA . GLU A 1 90 ? -18.445 0.291 41.808 1.00 98.06 90 GLU A CA 1
ATOM 647 C C . GLU A 1 90 ? -17.171 -0.548 41.911 1.00 98.06 90 GLU A C 1
ATOM 649 O O . GLU A 1 90 ? -16.567 -0.710 42.976 1.00 98.06 90 GLU A O 1
ATOM 654 N N . TYR A 1 91 ? -16.747 -1.075 40.772 1.00 98.25 91 TYR A N 1
ATOM 655 C CA . TYR A 1 91 ? -15.464 -1.737 40.605 1.00 98.25 91 TYR A CA 1
ATOM 656 C C . TYR A 1 91 ? -14.906 -1.427 39.227 1.00 98.25 91 TYR A C 1
ATOM 658 O O . TYR A 1 91 ? -15.657 -1.154 38.294 1.00 98.25 91 TYR A O 1
ATOM 666 N N . SER A 1 92 ? -13.585 -1.511 39.105 1.00 97.75 92 SER A N 1
ATOM 667 C CA . SER A 1 92 ? -12.885 -1.329 37.841 1.00 97.75 92 SER A CA 1
ATOM 668 C C . SER A 1 92 ? -12.239 -2.632 37.375 1.00 97.75 92 SER A C 1
ATOM 670 O O . SER A 1 92 ? -11.804 -3.457 38.185 1.00 97.75 92 SER A O 1
ATOM 672 N N . SER A 1 93 ? -12.190 -2.806 36.059 1.00 97.94 93 SER A N 1
ATOM 673 C CA . SER A 1 93 ? -11.675 -3.981 35.368 1.00 97.94 93 SER A CA 1
ATOM 674 C C . SER A 1 93 ? -10.714 -3.536 34.270 1.00 97.94 93 SER A C 1
ATOM 676 O O . SER A 1 93 ? -11.080 -2.728 33.416 1.00 97.94 93 SER A O 1
ATOM 678 N N . SER A 1 94 ? -9.495 -4.079 34.286 1.00 97.38 94 SER A N 1
ATOM 679 C CA . SER A 1 94 ? -8.518 -3.884 33.214 1.00 97.38 94 SER A CA 1
ATOM 680 C C . SER A 1 94 ? -8.648 -5.015 32.199 1.00 97.38 94 SER A C 1
ATOM 682 O O . SER A 1 94 ? -8.405 -6.179 32.523 1.00 97.38 94 SER A O 1
ATOM 684 N N . LEU A 1 95 ? -9.060 -4.666 30.985 1.00 97.69 95 LEU A N 1
ATOM 685 C CA . LEU A 1 95 ? -9.080 -5.565 29.840 1.00 97.69 95 LEU A CA 1
ATOM 686 C C . LEU A 1 95 ? -7.675 -5.556 29.243 1.00 97.69 95 LEU A C 1
ATOM 688 O O . LEU A 1 95 ? -7.132 -4.484 28.980 1.00 97.69 95 LEU A O 1
ATOM 692 N N . THR A 1 96 ? -7.078 -6.727 29.043 1.00 93.44 96 THR A N 1
ATOM 693 C CA . THR A 1 96 ? -5.727 -6.878 28.481 1.00 93.44 96 THR A CA 1
ATOM 694 C C . THR A 1 96 ? -5.714 -7.962 27.409 1.00 93.44 96 THR A C 1
ATOM 696 O O . THR A 1 96 ? -6.658 -8.744 27.306 1.00 93.44 96 THR A O 1
ATOM 699 N N . GLY A 1 97 ? -4.660 -7.996 26.588 1.00 84.38 97 GLY A N 1
ATOM 700 C CA . GLY A 1 97 ? -4.553 -8.955 25.482 1.00 84.38 97 GLY A CA 1
ATOM 701 C C . GLY A 1 97 ? -5.515 -8.661 24.330 1.00 84.38 97 GLY A C 1
ATOM 702 O O . GLY A 1 97 ? -5.809 -9.551 23.537 1.00 84.38 97 GLY A O 1
ATOM 703 N N . LEU A 1 98 ? -6.016 -7.426 24.246 1.00 89.50 98 LEU A N 1
ATOM 704 C CA . LEU A 1 98 ? -6.887 -7.007 23.158 1.00 89.50 98 LEU A CA 1
ATOM 705 C C . LEU A 1 98 ? -6.091 -6.890 21.859 1.00 89.50 98 LEU A C 1
ATOM 707 O O . LEU A 1 98 ? -4.899 -6.574 21.861 1.00 89.50 98 LEU A O 1
ATOM 711 N N . ILE A 1 99 ? -6.775 -7.114 20.746 1.00 81.75 99 ILE A N 1
ATOM 712 C CA . ILE A 1 99 ? -6.204 -6.930 19.418 1.00 81.75 99 ILE A CA 1
ATOM 713 C C . ILE A 1 99 ? -6.286 -5.430 19.078 1.00 81.75 99 ILE A C 1
ATOM 715 O O . ILE A 1 99 ? -7.334 -4.825 19.328 1.00 81.75 99 ILE A O 1
ATOM 719 N N . PRO A 1 100 ? -5.223 -4.800 18.542 1.00 77.19 100 PRO A N 1
ATOM 720 C CA . PRO A 1 100 ? -5.267 -3.414 18.066 1.00 77.19 100 PRO A CA 1
ATOM 721 C C . PRO A 1 100 ? -6.359 -3.177 17.026 1.00 77.19 100 PRO A C 1
ATOM 723 O O . PRO A 1 100 ? -6.757 -4.109 16.327 1.00 77.19 100 PRO A O 1
ATOM 726 N N . ALA A 1 101 ? -6.836 -1.931 16.914 1.00 72.69 101 ALA A N 1
ATOM 727 C CA . ALA A 1 101 ? -7.816 -1.524 15.898 1.00 72.69 101 ALA A CA 1
ATOM 728 C C . ALA A 1 101 ? -9.094 -2.390 15.833 1.00 72.69 101 ALA A C 1
ATOM 730 O O . ALA A 1 101 ? -9.763 -2.479 14.802 1.00 72.69 101 ALA A O 1
ATOM 731 N N . THR A 1 102 ? -9.447 -3.044 16.936 1.00 80.69 102 THR A N 1
ATOM 732 C CA . THR A 1 102 ? -10.518 -4.036 16.987 1.00 80.69 102 THR A CA 1
ATOM 733 C C . THR A 1 102 ? -11.672 -3.496 17.808 1.00 80.69 102 THR A C 1
ATOM 735 O O . THR A 1 102 ? -11.490 -2.988 18.918 1.00 80.69 102 THR A O 1
ATOM 738 N N . LYS A 1 103 ? -12.881 -3.597 17.252 1.00 88.44 103 LYS A N 1
ATOM 739 C CA . LYS A 1 103 ? -14.107 -3.243 17.961 1.00 88.44 103 LYS A CA 1
ATOM 740 C C . LYS A 1 103 ? -14.485 -4.366 18.925 1.00 88.44 103 LYS A C 1
ATOM 742 O O . LYS A 1 103 ? -14.632 -5.515 18.516 1.00 88.44 103 LYS A O 1
ATOM 747 N N . TYR A 1 104 ? -14.704 -4.004 20.181 1.00 95.06 104 TYR A N 1
ATOM 748 C CA . TYR A 1 104 ? -15.153 -4.897 21.238 1.00 95.06 104 TYR A CA 1
ATOM 749 C C . TYR A 1 104 ? -16.504 -4.455 21.796 1.00 95.06 104 TYR A C 1
ATOM 751 O O . TYR A 1 104 ? -16.805 -3.262 21.901 1.00 95.06 104 TYR A O 1
ATOM 759 N N . TYR A 1 105 ? -17.290 -5.448 22.188 1.00 98.00 105 TYR A N 1
ATOM 760 C CA . TYR A 1 105 ? -18.526 -5.335 22.947 1.00 98.00 105 TYR A CA 1
ATOM 761 C C . TYR A 1 105 ? -18.237 -5.779 24.375 1.00 98.00 105 TYR A C 1
ATOM 763 O O . TYR A 1 105 ? -17.563 -6.788 24.578 1.00 98.00 105 TYR A O 1
ATOM 771 N N . VAL A 1 106 ? -18.718 -5.023 25.359 1.00 98.38 106 VAL A N 1
ATOM 772 C CA . VAL A 1 106 ? -18.367 -5.192 26.771 1.00 98.38 106 VAL A CA 1
ATOM 773 C C . VAL A 1 106 ? -19.615 -5.134 27.637 1.00 98.38 106 VAL A C 1
ATOM 775 O O . VAL A 1 106 ? -20.458 -4.255 27.452 1.00 98.38 106 VAL A O 1
ATOM 778 N N . ARG A 1 107 ? -19.712 -6.042 28.614 1.00 98.50 107 ARG A N 1
ATOM 779 C CA . ARG A 1 107 ? -20.766 -6.042 29.638 1.00 98.50 107 ARG A CA 1
ATOM 780 C C . ARG A 1 107 ? -20.191 -6.362 31.010 1.00 98.50 107 ARG A C 1
ATOM 782 O O . ARG A 1 107 ? -19.504 -7.371 31.177 1.00 98.50 107 ARG A O 1
ATOM 789 N N . ALA A 1 108 ? -20.518 -5.546 32.006 1.00 98.56 108 ALA A N 1
ATOM 790 C CA . ALA A 1 108 ? -20.338 -5.913 33.404 1.00 98.56 108 ALA A CA 1
ATOM 791 C C . ALA A 1 108 ? -21.241 -7.107 33.750 1.00 98.56 108 ALA A C 1
ATOM 793 O O . ALA A 1 108 ? -22.354 -7.210 33.234 1.00 98.56 108 ALA A O 1
ATOM 794 N N . TYR A 1 109 ? -20.789 -7.991 34.634 1.00 98.69 109 TYR A N 1
ATOM 795 C CA . TYR A 1 109 ? -21.569 -9.110 35.150 1.00 98.69 109 TYR A CA 1
ATOM 796 C C . TYR A 1 109 ? -21.441 -9.220 36.671 1.00 98.69 109 TYR A C 1
ATOM 798 O O . TYR A 1 109 ? -20.420 -8.856 37.263 1.00 98.69 109 TYR A O 1
ATOM 806 N N . ALA A 1 110 ? -22.479 -9.756 37.304 1.00 98.56 110 ALA A N 1
ATOM 807 C CA . ALA A 1 110 ? -22.460 -10.133 38.709 1.00 98.56 110 ALA A CA 1
ATOM 808 C C . ALA A 1 110 ? -23.257 -11.420 38.912 1.00 98.56 110 ALA A C 1
ATOM 810 O O . ALA A 1 110 ? -24.335 -11.589 38.345 1.00 98.56 110 ALA A O 1
ATOM 811 N N . SER A 1 111 ? -22.716 -12.325 39.720 1.00 98.12 111 SER A N 1
ATOM 812 C CA . SER A 1 111 ? -23.314 -13.618 40.033 1.00 98.12 111 SER A CA 1
ATOM 813 C C . SER A 1 111 ? -23.578 -13.730 41.524 1.00 98.12 111 SER A C 1
ATOM 815 O O . SER A 1 111 ? -22.727 -13.382 42.342 1.00 98.12 111 SER A O 1
ATOM 817 N N . ASN A 1 112 ? -24.746 -14.254 41.866 1.00 97.50 112 ASN A N 1
ATOM 818 C CA . ASN A 1 112 ? -25.077 -14.733 43.199 1.00 97.50 112 ASN A CA 1
ATOM 819 C C . ASN A 1 112 ? -25.608 -16.175 43.089 1.00 97.50 112 ASN A C 1
ATOM 821 O O . ASN A 1 112 ? -25.783 -16.704 41.988 1.00 97.50 112 ASN A O 1
ATOM 825 N N . LYS A 1 113 ? -25.929 -16.810 44.219 1.00 96.94 113 LYS A N 1
ATOM 826 C CA . LYS A 1 113 ? -26.445 -18.192 44.234 1.00 96.94 113 LYS A CA 1
ATOM 827 C C . LYS A 1 113 ? -27.710 -18.445 43.390 1.00 96.94 113 LYS A C 1
ATOM 829 O O . LYS A 1 113 ? -28.056 -19.604 43.178 1.00 96.94 113 LYS A O 1
ATOM 834 N N . TYR A 1 114 ? -28.439 -17.402 42.983 1.00 96.25 114 TYR A N 1
ATOM 835 C CA . TYR A 1 114 ? -29.654 -17.505 42.170 1.00 96.25 114 TYR A CA 1
ATOM 836 C C . TYR A 1 114 ? -29.404 -17.272 40.676 1.00 96.25 114 TYR A C 1
ATOM 838 O O . TYR A 1 114 ? -30.272 -17.594 39.867 1.00 96.25 114 TYR A O 1
ATOM 846 N N . GLY A 1 115 ? -28.230 -16.766 40.293 1.00 96.69 115 GLY A N 1
ATOM 847 C CA . GLY A 1 115 ? -27.824 -16.641 38.898 1.00 96.69 115 GLY A CA 1
ATOM 848 C C . GLY A 1 115 ? -26.912 -15.451 38.629 1.00 96.69 115 GLY A C 1
ATOM 849 O O . GLY A 1 115 ? -26.444 -14.767 39.540 1.00 96.69 115 GLY A O 1
ATOM 850 N N . THR A 1 116 ? -26.683 -15.212 37.341 1.00 97.94 116 THR A N 1
ATOM 851 C CA . THR A 1 116 ? -25.865 -14.112 36.829 1.00 97.94 116 THR A CA 1
ATOM 852 C C . THR A 1 116 ? -26.743 -13.104 36.114 1.00 97.94 116 THR A C 1
ATOM 854 O O . THR A 1 116 ? -27.571 -13.474 35.280 1.00 97.94 116 THR A O 1
ATOM 857 N N . SER A 1 117 ? -26.516 -11.828 36.388 1.00 97.94 117 SER A N 1
ATOM 858 C CA . SER A 1 117 ? -27.039 -10.726 35.593 1.00 97.94 117 SER A CA 1
ATOM 859 C C . SER A 1 117 ? -25.905 -9.975 34.907 1.00 97.94 117 SER A C 1
ATOM 861 O O . SER A 1 117 ? -24.732 -10.081 35.277 1.00 97.94 117 SER A O 1
ATOM 863 N N . PHE A 1 118 ? -26.274 -9.224 33.875 1.00 98.31 118 PHE A N 1
ATOM 864 C CA . PHE A 1 118 ? -25.356 -8.446 33.061 1.00 98.31 118 PHE A CA 1
ATOM 865 C C . PHE A 1 118 ? -25.866 -7.015 32.952 1.00 98.31 118 PHE A C 1
ATOM 867 O O . PHE A 1 118 ? -27.069 -6.806 32.793 1.00 98.31 118 PHE A O 1
ATOM 874 N N . GLY A 1 119 ? -24.948 -6.055 32.981 1.00 97.88 119 GLY A N 1
ATOM 875 C CA . GLY A 1 119 ? -25.254 -4.662 32.689 1.00 97.88 119 GLY A CA 1
ATOM 876 C C . GLY A 1 119 ? -25.498 -4.412 31.200 1.00 97.88 119 GLY A C 1
ATOM 877 O O . GLY A 1 119 ? -25.511 -5.336 30.367 1.00 97.88 119 GLY A O 1
ATOM 878 N N . ASP A 1 120 ? -25.659 -3.131 30.878 1.00 97.50 120 ASP A N 1
ATOM 879 C CA . ASP A 1 120 ? -25.784 -2.642 29.508 1.00 97.50 120 ASP A CA 1
ATOM 880 C C . ASP A 1 120 ? -24.555 -2.994 28.669 1.00 97.50 120 ASP A C 1
ATOM 882 O O . ASP A 1 120 ? -23.429 -3.072 29.166 1.00 97.50 120 ASP A O 1
ATOM 886 N N . GLU A 1 121 ? -24.770 -3.213 27.378 1.00 98.19 121 GLU A N 1
ATOM 887 C CA . GLU A 1 121 ? -23.676 -3.395 26.436 1.00 98.19 121 GLU A CA 1
ATOM 888 C C . GLU A 1 121 ? -23.108 -2.045 26.014 1.00 98.19 121 GLU A C 1
ATOM 890 O O . GLU A 1 121 ? -23.829 -1.168 25.539 1.00 98.19 121 GLU A O 1
ATOM 895 N N . VAL A 1 122 ? -21.795 -1.904 26.155 1.00 97.62 122 VAL A N 1
ATOM 896 C CA . VAL A 1 122 ? -21.042 -0.762 25.639 1.00 97.62 122 VAL A CA 1
ATOM 897 C C . VAL A 1 122 ? -20.026 -1.248 24.616 1.00 97.62 122 VAL A C 1
ATOM 899 O O . VAL A 1 122 ? -19.549 -2.382 24.684 1.00 97.62 122 VAL A O 1
ATOM 902 N N . THR A 1 123 ? -19.685 -0.391 23.656 1.00 95.88 123 THR A N 1
ATOM 903 C CA . THR A 1 123 ? -18.693 -0.718 22.627 1.00 95.88 123 THR A CA 1
ATOM 904 C C . THR A 1 123 ? -17.534 0.250 22.652 1.00 95.88 123 THR A C 1
ATOM 906 O O . THR A 1 123 ? -17.733 1.447 22.853 1.00 95.88 123 THR A O 1
ATOM 909 N N . PHE A 1 124 ? -16.346 -0.252 22.351 1.00 94.94 124 PHE A N 1
ATOM 910 C CA . PHE A 1 124 ? -15.165 0.567 22.123 1.00 94.94 124 PHE A CA 1
ATOM 911 C C . PHE A 1 124 ? -14.300 -0.060 21.030 1.00 94.94 124 PHE A C 1
ATOM 913 O O . PHE A 1 124 ? -14.459 -1.237 20.710 1.00 94.94 124 PHE A O 1
ATOM 920 N N . THR A 1 125 ? -13.387 0.722 20.467 1.00 83.62 125 THR A N 1
ATOM 921 C CA . THR A 1 125 ? -12.394 0.236 19.505 1.00 83.62 125 THR A CA 1
ATOM 922 C C . THR A 1 125 ? -11.019 0.530 20.065 1.00 83.62 125 THR A C 1
ATOM 924 O O . THR A 1 125 ? -10.759 1.673 20.440 1.00 83.62 125 THR A O 1
ATOM 927 N N . THR A 1 126 ? -10.160 -0.484 20.153 1.00 83.06 126 THR A N 1
ATOM 928 C CA . THR A 1 126 ? -8.767 -0.304 20.580 1.00 83.06 126 THR A CA 1
ATOM 929 C C . THR A 1 126 ? -8.023 0.643 19.645 1.00 83.06 126 THR A C 1
ATOM 931 O O . THR A 1 126 ? -8.293 0.718 18.445 1.00 83.06 126 THR A O 1
ATOM 934 N N . SER A 1 127 ? -7.063 1.376 20.202 1.00 77.56 127 SER A N 1
ATOM 935 C CA . SER A 1 127 ? -6.200 2.259 19.421 1.00 77.56 127 SER A CA 1
ATOM 936 C C . SER A 1 127 ? -5.293 1.453 18.477 1.00 77.56 127 SER A C 1
ATOM 938 O O . SER A 1 127 ? -5.133 0.237 18.601 1.00 77.56 127 SER A O 1
ATOM 940 N N . ILE A 1 128 ? -4.652 2.132 17.531 1.00 67.19 128 ILE A N 1
ATOM 941 C CA . ILE A 1 128 ? -3.591 1.525 16.720 1.00 67.19 128 ILE A CA 1
ATOM 942 C C . ILE A 1 128 ? -2.380 1.187 17.594 1.00 67.19 128 ILE A C 1
ATOM 944 O O . ILE A 1 128 ? -2.090 1.887 18.569 1.00 67.19 128 ILE A O 1
ATOM 948 N N . SER A 1 129 ? -1.655 0.120 17.250 1.00 67.25 129 SER A N 1
ATOM 949 C CA . SER A 1 129 ? -0.369 -0.164 17.885 1.00 67.25 129 SER A CA 1
ATOM 950 C C . SER A 1 129 ? 0.620 0.925 17.479 1.00 67.25 129 SER A C 1
ATOM 952 O O . SER A 1 129 ? 1.106 0.941 16.350 1.00 67.25 129 SER A O 1
ATOM 954 N N . ASN A 1 130 ? 0.908 1.854 18.391 1.00 57.19 130 ASN A N 1
ATOM 955 C CA . ASN A 1 130 ? 1.957 2.852 18.200 1.00 57.19 130 ASN A CA 1
ATOM 956 C C . ASN A 1 130 ? 3.323 2.173 18.372 1.00 57.19 130 ASN A C 1
ATOM 958 O O . ASN A 1 130 ? 4.025 2.384 19.359 1.00 57.19 130 ASN A O 1
ATOM 962 N N . GLY A 1 131 ? 3.691 1.314 17.423 1.00 50.00 131 GLY A N 1
ATOM 963 C CA . GLY A 1 131 ? 5.081 0.944 17.229 1.00 50.00 131 GLY A CA 1
ATOM 964 C C . GLY A 1 131 ? 5.826 2.202 16.799 1.00 50.00 131 GLY A C 1
ATOM 965 O O . GLY A 1 131 ? 5.728 2.608 15.647 1.00 50.00 131 GLY A O 1
ATOM 966 N N . SER A 1 132 ? 6.543 2.840 17.725 1.00 45.78 132 SER A N 1
ATOM 967 C CA . SER A 1 132 ? 7.353 4.054 17.502 1.00 45.78 132 SER A CA 1
ATOM 968 C C . SER A 1 132 ? 8.588 3.839 16.607 1.00 45.78 132 SER A C 1
ATOM 970 O O . SER A 1 132 ? 9.578 4.557 16.698 1.00 45.78 132 SER A O 1
ATOM 972 N N . SER A 1 133 ? 8.515 2.869 15.710 1.00 51.19 133 SER A N 1
ATOM 973 C CA . SER A 1 133 ? 9.353 2.673 14.541 1.00 51.19 133 SER A CA 1
ATOM 974 C C . SER A 1 133 ? 8.451 1.945 13.557 1.00 51.19 133 SER A C 1
ATOM 976 O O . SER A 1 133 ? 7.987 0.842 13.862 1.00 51.19 133 SER A O 1
ATOM 978 N N . VAL A 1 134 ? 8.146 2.545 12.407 1.00 54.31 134 VAL A N 1
ATOM 979 C CA . VAL A 1 134 ? 7.569 1.763 11.314 1.00 54.31 134 VAL A CA 1
ATOM 980 C C . VAL A 1 134 ? 8.622 0.705 10.993 1.00 54.31 134 VAL A C 1
ATOM 982 O O . VAL A 1 134 ? 9.666 1.031 10.441 1.00 54.31 134 VAL A O 1
ATOM 985 N N . ASN A 1 135 ? 8.407 -0.537 11.436 1.00 71.94 135 ASN A N 1
ATOM 986 C CA . ASN A 1 135 ? 9.181 -1.659 10.921 1.00 71.94 135 ASN A CA 1
ATOM 987 C C . ASN A 1 135 ? 9.040 -1.612 9.407 1.00 71.94 135 ASN A C 1
ATOM 989 O O . ASN A 1 135 ? 7.918 -1.412 8.936 1.00 71.94 135 ASN A O 1
ATOM 993 N N . GLN A 1 136 ? 10.143 -1.812 8.693 1.00 89.00 136 GLN A N 1
ATOM 994 C CA . GLN A 1 136 ? 10.192 -1.797 7.240 1.00 89.00 136 GLN A CA 1
ATOM 995 C C . GLN A 1 136 ? 8.908 -2.351 6.608 1.00 89.00 136 GLN A C 1
ATOM 997 O O . GLN A 1 136 ? 8.503 -3.491 6.869 1.00 89.00 136 GLN A O 1
ATOM 1002 N N . ILE A 1 137 ? 8.240 -1.526 5.803 1.00 93.81 137 ILE A N 1
ATOM 1003 C CA . ILE A 1 137 ? 7.054 -1.942 5.054 1.00 93.81 137 ILE A CA 1
ATOM 1004 C C . ILE A 1 137 ? 7.504 -2.172 3.620 1.00 93.81 137 ILE A C 1
ATOM 1006 O O . ILE A 1 137 ? 7.945 -1.237 2.964 1.00 93.81 137 ILE A O 1
ATOM 1010 N N . ILE A 1 138 ? 7.370 -3.406 3.139 1.00 95.69 138 ILE A N 1
ATOM 1011 C CA . ILE A 1 138 ? 7.637 -3.770 1.747 1.00 95.69 138 ILE A CA 1
ATOM 1012 C C . ILE A 1 138 ? 6.320 -4.218 1.126 1.00 95.69 138 ILE A C 1
ATOM 1014 O O . ILE A 1 138 ? 5.672 -5.139 1.629 1.00 95.69 138 ILE A O 1
ATOM 1018 N N . ALA A 1 139 ? 5.923 -3.540 0.057 1.00 97.19 139 ALA A N 1
ATOM 1019 C CA . ALA A 1 139 ? 4.811 -3.916 -0.793 1.00 97.19 139 ALA A CA 1
ATOM 1020 C C . ALA A 1 139 ? 5.356 -4.446 -2.120 1.00 97.19 139 ALA A C 1
ATOM 1022 O O . ALA A 1 139 ? 5.781 -3.673 -2.974 1.00 97.19 139 ALA A O 1
ATOM 1023 N N . ASP A 1 140 ? 5.360 -5.767 -2.254 1.00 97.56 140 ASP A N 1
ATOM 1024 C CA . ASP A 1 140 ? 5.815 -6.516 -3.424 1.00 97.56 140 ASP A CA 1
ATOM 1025 C C . ASP A 1 140 ? 4.685 -7.434 -3.943 1.00 97.56 140 ASP A C 1
ATOM 1027 O O . ASP A 1 140 ? 3.536 -7.357 -3.487 1.00 97.56 140 ASP A O 1
ATOM 1031 N N . HIS A 1 141 ? 4.967 -8.318 -4.903 1.00 97.81 141 HIS A N 1
ATOM 1032 C CA . HIS A 1 141 ? 3.942 -9.212 -5.450 1.00 97.81 141 HIS A CA 1
ATOM 1033 C C . HIS A 1 141 ? 3.279 -10.126 -4.402 1.00 97.81 141 HIS A C 1
ATOM 1035 O O . HIS A 1 141 ? 2.148 -10.570 -4.616 1.00 97.81 141 HIS A O 1
ATOM 1041 N N . THR A 1 142 ? 3.947 -10.422 -3.282 1.00 96.69 142 THR A N 1
ATOM 1042 C CA . THR A 1 142 ? 3.470 -11.384 -2.274 1.00 96.69 142 THR A CA 1
ATOM 1043 C C . THR A 1 142 ? 2.316 -10.840 -1.436 1.00 96.69 142 THR A C 1
ATOM 1045 O O . THR A 1 142 ? 1.556 -11.614 -0.848 1.00 96.69 142 THR A O 1
ATOM 1048 N N . ILE A 1 143 ? 2.148 -9.515 -1.391 1.00 96.12 143 ILE A N 1
ATOM 1049 C CA . ILE A 1 143 ? 1.096 -8.874 -0.597 1.00 96.12 143 ILE A CA 1
ATOM 1050 C C . ILE A 1 143 ? -0.152 -8.527 -1.409 1.00 96.12 143 ILE A C 1
ATOM 1052 O O . ILE A 1 143 ? -1.157 -8.121 -0.826 1.00 96.12 143 ILE A O 1
ATOM 1056 N N . VAL A 1 144 ? -0.124 -8.722 -2.732 1.00 96.94 144 VAL A N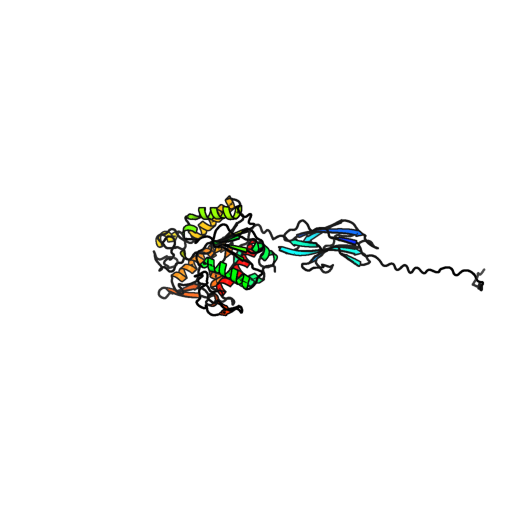 1
ATOM 1057 C CA . VAL A 1 144 ? -1.205 -8.310 -3.639 1.00 96.94 144 VAL A CA 1
ATOM 1058 C C . VAL A 1 144 ? -2.549 -8.896 -3.217 1.00 96.94 144 VAL A C 1
ATOM 1060 O O . VAL A 1 144 ? -3.521 -8.157 -3.150 1.00 96.94 144 VAL A O 1
ATOM 1063 N N . ASP A 1 145 ? -2.624 -10.180 -2.860 1.00 94.31 145 ASP A N 1
ATOM 1064 C CA . ASP A 1 145 ? -3.887 -10.801 -2.423 1.00 94.31 145 ASP A CA 1
ATOM 1065 C C . ASP A 1 145 ? -4.202 -10.572 -0.939 1.00 94.31 145 ASP A C 1
ATOM 1067 O O . ASP A 1 145 ? -5.341 -10.756 -0.500 1.00 94.31 145 ASP A O 1
ATOM 1071 N N . ARG A 1 146 ? -3.220 -10.095 -0.169 1.00 95.19 146 ARG A N 1
ATOM 1072 C CA . ARG A 1 146 ? -3.361 -9.811 1.263 1.00 95.19 146 ARG A CA 1
ATOM 1073 C C . ARG A 1 146 ? -4.147 -8.537 1.539 1.00 95.19 146 ARG A C 1
ATOM 1075 O O . ARG A 1 146 ? -4.506 -8.290 2.684 1.00 95.19 146 ARG A O 1
ATOM 1082 N N . TYR A 1 147 ? -4.470 -7.741 0.519 1.00 94.88 147 TYR A N 1
ATOM 1083 C CA . TYR A 1 147 ? -5.396 -6.613 0.664 1.00 94.88 147 TYR A CA 1
ATOM 1084 C C . TYR A 1 147 ? -6.771 -7.048 1.216 1.00 94.88 147 TYR A C 1
ATOM 1086 O O . TYR A 1 147 ? -7.427 -6.280 1.917 1.00 94.88 147 TYR A O 1
ATOM 1094 N N . ASN A 1 148 ? -7.182 -8.297 0.958 1.00 94.00 148 ASN A N 1
ATOM 1095 C CA . ASN A 1 148 ? -8.407 -8.884 1.507 1.00 94.00 148 ASN A CA 1
ATOM 1096 C C . ASN A 1 148 ? -8.351 -9.097 3.024 1.00 94.00 148 ASN A C 1
ATOM 1098 O O . ASN A 1 148 ? -9.397 -9.237 3.651 1.00 94.00 148 ASN A O 1
ATOM 1102 N N . ASP A 1 149 ? -7.148 -9.135 3.599 1.00 94.81 149 ASP A N 1
ATOM 1103 C CA . ASP A 1 149 ? -6.942 -9.318 5.032 1.00 94.81 149 ASP A CA 1
ATOM 1104 C C . ASP A 1 149 ? -7.016 -7.994 5.803 1.00 94.81 149 ASP A C 1
ATOM 1106 O O . ASP A 1 149 ? -6.948 -8.029 7.023 1.00 94.81 149 ASP A O 1
ATOM 1110 N N . ILE A 1 150 ? -7.126 -6.839 5.127 1.00 95.06 150 ILE A N 1
ATOM 1111 C CA . ILE A 1 150 ? -7.148 -5.532 5.796 1.00 95.06 150 ILE A CA 1
ATOM 1112 C C . ILE A 1 150 ? -8.435 -5.409 6.634 1.00 95.06 150 ILE A C 1
ATOM 1114 O O . ILE A 1 150 ? -9.529 -5.380 6.055 1.00 95.06 150 ILE A O 1
ATOM 1118 N N . PRO A 1 151 ? -8.337 -5.244 7.967 1.00 93.12 151 PRO A N 1
ATOM 1119 C CA . PRO A 1 151 ? -9.506 -5.016 8.807 1.00 93.12 151 PRO A CA 1
ATOM 1120 C C . PRO A 1 151 ? -10.219 -3.709 8.442 1.00 93.12 151 PRO A C 1
ATOM 1122 O O . PRO A 1 151 ? -9.576 -2.710 8.107 1.00 93.12 151 PRO A O 1
ATOM 1125 N N . GLN A 1 152 ? -11.550 -3.675 8.584 1.00 93.12 152 GLN A N 1
ATOM 1126 C CA . GLN A 1 152 ? -12.365 -2.510 8.204 1.00 93.12 152 GLN A CA 1
ATOM 1127 C C . GLN A 1 152 ? -11.884 -1.203 8.851 1.00 93.12 152 GLN A C 1
ATOM 1129 O O . GLN A 1 152 ? -11.862 -0.168 8.192 1.00 93.12 152 GLN A O 1
ATOM 1134 N N . PHE A 1 153 ? -11.434 -1.255 10.109 1.00 90.38 153 PHE A N 1
ATOM 1135 C CA . PHE A 1 153 ? -10.864 -0.093 10.791 1.00 90.38 153 PHE A CA 1
ATOM 1136 C C . PHE A 1 153 ? -9.716 0.540 9.994 1.00 90.38 153 PHE A C 1
ATOM 1138 O O . PHE A 1 153 ? -9.681 1.753 9.810 1.00 90.38 153 PHE A O 1
ATOM 1145 N N . TYR A 1 154 ? -8.784 -0.271 9.488 1.00 93.31 154 TYR A N 1
ATOM 1146 C CA . TYR A 1 154 ? -7.634 0.242 8.750 1.00 93.31 154 TYR A CA 1
ATOM 1147 C C . TYR A 1 154 ? -8.013 0.703 7.346 1.00 93.31 154 TYR A C 1
ATOM 1149 O O . TYR A 1 154 ? -7.431 1.669 6.865 1.00 93.31 154 TYR A O 1
ATOM 1157 N N . ILE A 1 155 ? -9.029 0.101 6.719 1.00 96.62 155 ILE A N 1
ATOM 1158 C CA . ILE A 1 155 ? -9.633 0.651 5.495 1.00 96.62 155 ILE A CA 1
ATOM 1159 C C . ILE A 1 155 ? -10.158 2.070 5.768 1.00 96.62 155 ILE A C 1
ATOM 1161 O O . ILE A 1 155 ? -9.893 2.990 4.994 1.00 96.62 155 ILE A O 1
ATOM 1165 N N . ASP A 1 156 ? -10.847 2.272 6.891 1.00 95.19 156 ASP A N 1
ATOM 1166 C CA . ASP A 1 156 ? -11.396 3.575 7.273 1.00 95.19 156 ASP A CA 1
ATOM 1167 C C . ASP A 1 156 ? -10.306 4.597 7.649 1.00 95.19 156 ASP A C 1
ATOM 1169 O O . ASP A 1 156 ? -10.471 5.792 7.392 1.00 95.19 156 ASP A O 1
ATOM 1173 N N . GLU A 1 157 ? -9.166 4.162 8.199 1.00 93.06 157 GLU A N 1
ATOM 1174 C CA . GLU A 1 157 ? -7.995 5.032 8.386 1.00 93.06 157 GLU A CA 1
ATOM 1175 C C . GLU A 1 157 ? -7.337 5.410 7.052 1.00 93.06 157 GLU A C 1
ATOM 1177 O O . GLU A 1 157 ? -7.011 6.581 6.843 1.00 93.06 157 GLU A O 1
ATOM 1182 N N . VAL A 1 158 ? -7.196 4.464 6.115 1.00 96.31 158 VAL A N 1
ATOM 1183 C CA . VAL A 1 158 ? -6.645 4.740 4.776 1.00 96.31 158 VAL A CA 1
ATOM 1184 C C . VAL A 1 158 ? -7.509 5.748 4.016 1.00 96.31 158 VAL A C 1
ATOM 1186 O O . VAL A 1 158 ? -6.975 6.654 3.374 1.00 96.31 158 VAL A O 1
ATOM 1189 N N . LYS A 1 159 ? -8.838 5.698 4.164 1.00 96.75 159 LYS A N 1
ATOM 1190 C CA . LYS A 1 159 ? -9.752 6.686 3.560 1.00 96.75 159 LYS A CA 1
ATOM 1191 C C . LYS A 1 159 ? -9.516 8.126 4.011 1.00 96.75 159 LYS A C 1
ATOM 1193 O O . LYS A 1 159 ? -9.962 9.048 3.339 1.00 96.75 159 LYS A O 1
ATOM 1198 N N . LYS A 1 160 ? -8.826 8.352 5.129 1.00 93.00 160 LYS A N 1
ATOM 1199 C CA . LYS A 1 160 ? -8.494 9.704 5.603 1.00 93.00 160 LYS A CA 1
ATOM 1200 C C . LYS A 1 160 ? -7.228 10.257 4.949 1.00 93.00 160 LYS A C 1
ATOM 1202 O O . LYS A 1 160 ? -6.978 11.461 5.033 1.00 93.00 160 LYS A O 1
ATOM 1207 N N . MET A 1 161 ? -6.422 9.401 4.319 1.00 92.94 161 MET A N 1
ATOM 1208 C CA . MET A 1 161 ? -5.105 9.766 3.807 1.00 92.94 161 MET A CA 1
ATOM 1209 C C . MET A 1 161 ? -5.192 10.677 2.581 1.00 92.94 161 MET A C 1
ATOM 1211 O O . MET A 1 161 ? -6.094 10.566 1.745 1.00 92.94 161 MET A O 1
ATOM 1215 N N . LEU A 1 162 ? -4.215 11.580 2.489 1.00 90.88 162 LEU A N 1
ATOM 1216 C CA . LEU A 1 162 ? -3.861 12.269 1.255 1.00 90.88 162 LEU A CA 1
ATOM 1217 C C . LEU A 1 162 ? -2.588 11.616 0.732 1.00 90.88 162 LEU A C 1
ATOM 1219 O O . LEU A 1 162 ? -1.537 11.721 1.365 1.00 90.88 162 LEU A O 1
ATOM 1223 N N . VAL A 1 163 ? -2.710 10.918 -0.387 1.00 91.12 163 VAL A N 1
ATOM 1224 C CA . VAL A 1 163 ? -1.614 10.225 -1.050 1.00 91.12 163 VAL A CA 1
ATOM 1225 C C . VAL A 1 163 ? -1.267 10.994 -2.311 1.00 91.12 163 VAL A C 1
ATOM 1227 O O . VAL A 1 163 ? -2.143 11.314 -3.111 1.00 91.12 163 VAL A O 1
ATOM 1230 N N . TRP A 1 164 ? 0.009 11.288 -2.500 1.00 85.81 164 TRP A N 1
ATOM 1231 C CA . TRP A 1 164 ? 0.511 11.901 -3.718 1.00 85.81 164 TRP A CA 1
ATOM 1232 C C . TRP A 1 164 ? 1.494 10.950 -4.396 1.00 85.81 164 TRP A C 1
ATOM 1234 O O . TRP A 1 164 ? 2.478 10.550 -3.783 1.00 85.81 164 TRP A O 1
ATOM 1244 N N . GLY A 1 165 ? 1.218 10.585 -5.649 1.00 84.31 165 GLY A N 1
ATOM 1245 C CA . GLY A 1 165 ? 2.162 9.883 -6.514 1.00 84.31 165 GLY A CA 1
ATOM 1246 C C . GLY A 1 165 ? 2.879 10.860 -7.439 1.00 84.31 165 GLY A C 1
ATOM 1247 O O . GLY A 1 165 ? 2.279 11.324 -8.412 1.00 84.31 165 GLY A O 1
ATOM 1248 N N . ALA A 1 166 ? 4.149 11.168 -7.160 1.00 75.25 166 ALA A N 1
ATOM 1249 C CA . ALA A 1 166 ? 5.020 11.814 -8.147 1.00 75.25 166 ALA A CA 1
ATOM 1250 C C . ALA A 1 166 ? 5.205 10.879 -9.345 1.00 75.25 166 ALA A C 1
ATOM 1252 O O . ALA A 1 166 ? 5.275 9.680 -9.151 1.00 75.25 166 ALA A O 1
ATOM 1253 N N . GLY A 1 167 ? 5.254 11.396 -10.567 1.00 68.69 167 GLY A N 1
ATOM 1254 C CA . GLY A 1 167 ? 5.450 10.600 -11.786 1.00 68.69 167 GLY A CA 1
ATOM 1255 C C . GLY A 1 167 ? 4.599 11.111 -12.949 1.00 68.69 167 GLY A C 1
ATOM 1256 O O . GLY A 1 167 ? 3.550 11.724 -12.738 1.00 68.69 167 GLY A O 1
ATOM 1257 N N . MET A 1 168 ? 5.045 10.868 -14.187 1.00 67.31 168 MET A N 1
ATOM 1258 C CA . MET A 1 168 ? 4.289 11.217 -15.398 1.00 67.31 168 MET A CA 1
ATOM 1259 C C . MET A 1 168 ? 3.217 10.164 -15.739 1.00 67.31 168 MET A C 1
ATOM 1261 O O . MET A 1 168 ? 2.145 10.166 -15.130 1.00 67.31 168 MET A O 1
ATOM 1265 N N . SER A 1 169 ? 3.462 9.305 -16.735 1.00 69.75 169 SER A N 1
ATOM 1266 C CA . SER A 1 169 ? 2.490 8.339 -17.264 1.00 69.75 169 SER A CA 1
ATOM 1267 C C . SER A 1 169 ? 2.221 7.189 -16.295 1.00 69.75 169 SER A C 1
ATOM 1269 O O . SER A 1 169 ? 1.067 6.932 -15.985 1.00 69.75 169 SER A O 1
ATOM 1271 N N . HIS A 1 170 ? 3.245 6.578 -15.692 1.00 75.44 170 HIS A N 1
ATOM 1272 C CA . HIS A 1 170 ? 3.056 5.436 -14.779 1.00 75.44 170 HIS A CA 1
ATOM 1273 C C . HIS A 1 170 ? 2.263 5.764 -13.503 1.00 75.44 170 HIS A C 1
ATOM 1275 O O . HIS A 1 170 ? 1.626 4.876 -12.938 1.00 75.44 170 HIS A O 1
ATOM 1281 N N . SER A 1 171 ? 2.201 7.037 -13.088 1.00 77.44 171 SER A N 1
ATOM 1282 C CA . SER A 1 171 ? 1.294 7.493 -12.020 1.00 77.44 171 SER A CA 1
ATOM 1283 C C . SER A 1 171 ? -0.194 7.329 -12.372 1.00 77.44 171 SER A C 1
ATOM 1285 O O . SER A 1 171 ? -1.021 7.233 -11.462 1.00 77.44 171 SER A O 1
ATOM 1287 N N . LEU A 1 172 ? -0.548 7.262 -13.664 1.00 81.25 172 LEU A N 1
ATOM 1288 C CA . LEU A 1 172 ? -1.905 6.938 -14.123 1.00 81.25 172 LEU A CA 1
ATOM 1289 C C . LEU A 1 172 ? -2.268 5.493 -13.796 1.00 81.25 172 LEU A C 1
ATOM 1291 O O . LEU A 1 172 ? -3.352 5.270 -13.271 1.00 81.25 172 LEU A O 1
ATOM 1295 N N . GLY A 1 173 ? -1.340 4.545 -13.958 1.00 85.38 173 GLY A N 1
ATOM 1296 C CA . GLY A 1 173 ? -1.573 3.142 -13.602 1.00 85.38 173 GLY A CA 1
ATOM 1297 C C . GLY A 1 173 ? -1.965 2.953 -12.129 1.00 85.38 173 GLY A C 1
ATOM 1298 O O . GLY A 1 173 ? -2.819 2.127 -11.807 1.00 85.38 173 GLY A O 1
ATOM 1299 N N . TYR A 1 174 ? -1.420 3.772 -11.217 1.00 89.81 174 TYR A N 1
ATOM 1300 C CA . TYR A 1 174 ? -1.862 3.794 -9.816 1.00 89.81 174 TYR A CA 1
ATOM 1301 C C . TYR A 1 174 ? -3.296 4.321 -9.668 1.00 89.81 174 TYR A C 1
ATOM 1303 O O . TYR A 1 174 ? -4.108 3.689 -8.995 1.00 89.81 174 TYR A O 1
ATOM 1311 N N . GLN A 1 175 ? -3.620 5.469 -10.275 1.00 89.88 175 GLN A N 1
ATOM 1312 C CA . GLN A 1 175 ? -4.963 6.064 -10.199 1.00 89.88 175 GLN A CA 1
ATOM 1313 C C . GLN A 1 175 ? -6.022 5.145 -10.808 1.00 89.88 175 GLN A C 1
ATOM 1315 O O . GLN A 1 175 ? -7.046 4.887 -10.175 1.00 89.88 175 GLN A O 1
ATOM 1320 N N . HIS A 1 176 ? -5.745 4.619 -11.998 1.00 89.00 176 HIS A N 1
ATOM 1321 C CA . HIS A 1 176 ? -6.625 3.708 -12.707 1.00 89.00 176 HIS A CA 1
ATOM 1322 C C . HIS A 1 176 ? -6.856 2.434 -11.896 1.00 89.00 176 HIS A C 1
ATOM 1324 O O . HIS A 1 176 ? -8.001 2.062 -11.647 1.00 89.00 176 HIS A O 1
ATOM 1330 N N . GLY A 1 177 ? -5.788 1.834 -11.365 1.00 93.81 177 GLY A N 1
ATOM 1331 C CA . GLY A 1 177 ? -5.896 0.677 -10.488 1.00 93.81 177 GLY A CA 1
ATOM 1332 C C . GLY A 1 177 ? -6.793 0.925 -9.275 1.00 93.81 177 GLY A C 1
ATOM 1333 O O . GLY A 1 177 ? -7.577 0.056 -8.899 1.00 93.81 177 GLY A O 1
ATOM 1334 N N . LEU A 1 178 ? -6.680 2.097 -8.641 1.00 96.19 178 LEU A N 1
ATOM 1335 C CA . LEU A 1 178 ? -7.482 2.446 -7.466 1.00 96.19 178 LEU A CA 1
ATOM 1336 C C . LEU A 1 178 ? -8.965 2.613 -7.817 1.00 96.19 178 LEU A C 1
ATOM 1338 O O . LEU A 1 178 ? -9.815 2.131 -7.071 1.00 96.19 178 LEU A O 1
ATOM 1342 N N . ILE A 1 179 ? -9.268 3.238 -8.957 1.00 95.31 179 ILE A N 1
ATOM 1343 C CA . ILE A 1 179 ? -10.637 3.360 -9.481 1.00 95.31 179 ILE A CA 1
ATOM 1344 C C . ILE A 1 179 ? -11.207 1.971 -9.799 1.00 95.31 179 ILE A C 1
ATOM 1346 O O . ILE A 1 179 ? -12.328 1.659 -9.402 1.00 95.31 179 ILE A O 1
ATOM 1350 N N . LEU A 1 180 ? -10.428 1.114 -10.466 1.00 94.94 180 LEU A N 1
ATOM 1351 C CA . LEU A 1 180 ? -10.810 -0.269 -10.757 1.00 94.94 180 LEU A CA 1
ATOM 1352 C C . LEU A 1 180 ? -11.063 -1.065 -9.475 1.00 94.94 180 LEU A C 1
ATOM 1354 O O . LEU A 1 180 ? -12.025 -1.825 -9.403 1.00 94.94 180 LEU A O 1
ATOM 1358 N N . LEU A 1 181 ? -10.235 -0.886 -8.442 1.00 97.50 181 LEU A N 1
ATOM 1359 C CA . LEU A 1 181 ? -10.424 -1.573 -7.167 1.00 97.50 181 LEU A CA 1
ATOM 1360 C C . LEU A 1 181 ? -11.711 -1.131 -6.464 1.00 97.50 181 LEU A C 1
ATOM 1362 O O . LEU A 1 181 ? -12.401 -1.986 -5.919 1.00 97.50 181 LEU A O 1
ATOM 1366 N N . GLU A 1 182 ? -12.059 0.157 -6.500 1.00 97.75 182 GLU A N 1
ATOM 1367 C CA . GLU A 1 182 ? -13.346 0.640 -5.985 1.00 97.75 182 GLU A CA 1
ATOM 1368 C C . GLU A 1 182 ? -14.530 0.033 -6.755 1.00 97.75 182 GLU A C 1
ATOM 1370 O O . GLU A 1 182 ? -15.524 -0.366 -6.148 1.00 97.75 182 GLU A O 1
ATOM 1375 N N . GLN A 1 183 ? -14.428 -0.090 -8.082 1.00 96.06 183 GLN A N 1
ATOM 1376 C CA . GLN A 1 183 ? -15.459 -0.747 -8.893 1.00 96.06 183 GLN A CA 1
ATOM 1377 C C . GLN A 1 183 ? -15.580 -2.246 -8.580 1.00 96.06 183 GLN A C 1
ATOM 1379 O O . GLN A 1 183 ? -16.687 -2.788 -8.573 1.00 96.06 183 GLN A O 1
ATOM 1384 N N . TYR A 1 184 ? -14.451 -2.914 -8.328 1.00 95.69 184 TYR A N 1
ATOM 1385 C CA . TYR A 1 184 ? -14.392 -4.333 -7.976 1.00 95.69 184 TYR A CA 1
ATOM 1386 C C . TYR A 1 184 ? -14.931 -4.604 -6.564 1.00 95.69 184 TYR A C 1
ATOM 1388 O O . TYR A 1 184 ? -15.689 -5.551 -6.352 1.00 95.69 184 TYR A O 1
ATOM 1396 N N . ASP A 1 185 ? -14.539 -3.778 -5.594 1.00 96.62 185 ASP A N 1
ATOM 1397 C CA . ASP A 1 185 ? -14.937 -3.860 -4.191 1.00 96.62 185 ASP A CA 1
ATOM 1398 C C . ASP A 1 185 ? -15.183 -2.439 -3.628 1.00 96.62 185 ASP A C 1
ATOM 1400 O O . ASP A 1 185 ? -14.237 -1.745 -3.229 1.00 96.62 185 ASP A O 1
ATOM 1404 N N . PRO A 1 186 ? -16.463 -2.013 -3.534 1.00 96.75 186 PRO A N 1
ATOM 1405 C CA . PRO A 1 186 ? -16.856 -0.651 -3.160 1.00 96.75 186 PRO A CA 1
ATOM 1406 C C . PRO A 1 186 ? -16.426 -0.178 -1.770 1.00 96.75 186 PRO A C 1
ATOM 1408 O O . PRO A 1 186 ? -16.687 0.970 -1.412 1.00 96.75 186 PRO A O 1
ATOM 1411 N N . LYS A 1 187 ? -15.803 -1.025 -0.939 1.00 96.38 187 LYS A N 1
ATOM 1412 C CA . LYS A 1 187 ? -15.265 -0.580 0.353 1.00 96.38 187 LYS A CA 1
ATOM 1413 C C . LYS A 1 187 ? -13.952 0.201 0.214 1.00 96.38 187 LYS A C 1
ATOM 1415 O O . LYS A 1 187 ? -13.626 0.951 1.135 1.00 96.38 187 LYS A O 1
ATOM 1420 N N . TYR A 1 188 ? -13.223 0.062 -0.898 1.00 98.06 188 TYR A N 1
ATOM 1421 C CA . TYR A 1 188 ? -11.931 0.718 -1.160 1.00 98.06 188 TYR A CA 1
ATOM 1422 C C . TYR A 1 188 ? -12.087 2.038 -1.929 1.00 98.06 188 TYR A C 1
ATOM 1424 O O . TYR A 1 188 ? -11.492 2.242 -2.982 1.00 98.06 188 TYR A O 1
ATOM 1432 N N . GLN A 1 189 ? -12.903 2.941 -1.394 1.00 98.44 189 GLN A N 1
ATOM 1433 C CA . GLN A 1 189 ? -13.271 4.198 -2.054 1.00 98.44 189 GLN A CA 1
ATOM 1434 C C . GLN A 1 189 ? -12.084 5.146 -2.252 1.00 98.44 189 GLN A C 1
ATOM 1436 O O . GLN A 1 189 ? -11.307 5.381 -1.315 1.00 98.44 189 GLN A O 1
ATOM 1441 N N . VAL A 1 190 ? -11.991 5.750 -3.440 1.00 97.88 190 VAL A N 1
ATOM 1442 C CA . VAL A 1 190 ? -10.919 6.679 -3.811 1.00 97.88 190 VAL A CA 1
ATOM 1443 C C . VAL A 1 190 ? -11.462 7.955 -4.463 1.00 97.88 190 VAL A C 1
ATOM 1445 O O . VAL A 1 190 ? -12.457 7.966 -5.175 1.00 97.88 190 VAL A O 1
ATOM 1448 N N . ILE A 1 191 ? -10.779 9.073 -4.231 1.00 95.75 191 ILE A N 1
ATOM 1449 C CA . ILE A 1 191 ? -10.937 10.313 -4.992 1.00 95.75 191 ILE A CA 1
ATOM 1450 C C . ILE A 1 191 ? -9.602 10.601 -5.668 1.00 95.75 191 ILE A C 1
ATOM 1452 O O . ILE A 1 191 ? -8.619 10.930 -5.000 1.00 95.75 191 ILE A O 1
ATOM 1456 N N . THR A 1 192 ? -9.561 10.507 -6.994 1.00 92.25 192 THR A N 1
ATOM 1457 C CA . THR A 1 192 ? -8.383 10.876 -7.786 1.00 92.25 192 THR A CA 1
ATOM 1458 C C . THR A 1 192 ? -8.445 12.338 -8.215 1.00 92.25 192 THR A C 1
ATOM 1460 O O . THR A 1 192 ? -9.513 12.842 -8.560 1.00 92.25 192 THR A O 1
ATOM 1463 N N . TYR A 1 193 ? -7.308 13.034 -8.225 1.00 87.62 193 TYR A N 1
ATOM 1464 C CA . TYR A 1 193 ? -7.240 14.435 -8.652 1.00 87.62 193 TYR A CA 1
ATOM 1465 C C . TYR A 1 193 ? -5.904 14.768 -9.337 1.00 87.62 193 TYR A C 1
ATOM 1467 O O . TYR A 1 193 ? -4.908 14.066 -9.150 1.00 87.62 193 TYR A O 1
ATOM 1475 N N . LEU A 1 194 ? -5.893 15.831 -10.151 1.00 82.00 194 LEU A N 1
ATOM 1476 C CA . LEU A 1 194 ? -4.761 16.209 -11.018 1.00 82.00 194 LEU A CA 1
ATOM 1477 C C . LEU A 1 194 ? -4.222 17.632 -10.784 1.00 82.00 194 LEU A C 1
ATOM 1479 O O . LEU A 1 194 ? -3.284 18.047 -11.459 1.00 82.00 194 LEU A O 1
ATOM 1483 N N . GLY A 1 195 ? -4.808 18.402 -9.868 1.00 74.31 195 GLY A N 1
ATOM 1484 C CA . GLY A 1 195 ? -4.445 19.804 -9.653 1.00 74.31 195 GLY A CA 1
ATOM 1485 C C . GLY A 1 195 ? -4.598 20.240 -8.203 1.00 74.31 195 GLY A C 1
ATOM 1486 O O . GLY A 1 195 ? -5.246 19.557 -7.412 1.00 74.31 195 GLY A O 1
ATOM 1487 N N . ASP A 1 196 ? -4.007 21.388 -7.883 1.00 75.00 196 ASP A N 1
ATOM 1488 C CA . ASP A 1 196 ? -4.150 22.037 -6.583 1.00 75.00 196 ASP A CA 1
ATOM 1489 C C . ASP A 1 196 ? -5.304 23.059 -6.567 1.00 75.00 196 ASP A C 1
ATOM 1491 O O . ASP A 1 196 ? -5.609 23.669 -7.599 1.00 75.00 196 ASP A O 1
ATOM 1495 N N . PRO A 1 197 ? -5.927 23.302 -5.397 1.00 80.31 197 PRO A N 1
ATOM 1496 C CA . PRO A 1 197 ? -5.674 22.619 -4.124 1.00 80.31 197 PRO A CA 1
ATOM 1497 C C . PRO A 1 197 ? -6.229 21.180 -4.111 1.00 80.31 197 PRO A C 1
ATOM 1499 O O . PRO A 1 197 ? -7.145 20.873 -4.879 1.00 80.31 197 PRO A O 1
ATOM 1502 N N . PRO A 1 198 ? -5.733 20.298 -3.218 1.00 85.12 198 PRO A N 1
ATOM 1503 C CA . PRO A 1 198 ? -6.276 18.951 -3.092 1.00 85.12 198 PRO A CA 1
ATOM 1504 C C . PRO A 1 198 ? -7.755 18.968 -2.679 1.00 85.12 198 PRO A C 1
ATOM 1506 O O . PRO A 1 198 ? -8.210 19.926 -2.042 1.00 85.12 198 PRO A O 1
ATOM 1509 N N . PRO A 1 199 ? -8.504 17.878 -2.930 1.00 89.50 199 PRO A N 1
ATOM 1510 C CA . PRO A 1 199 ? -9.841 17.710 -2.379 1.00 89.50 199 PRO A CA 1
ATOM 1511 C C . PRO A 1 199 ? -9.854 17.859 -0.849 1.00 89.50 199 PRO A C 1
ATOM 1513 O O . PRO A 1 199 ? -8.915 17.447 -0.156 1.00 89.50 199 PRO A O 1
ATOM 1516 N N . ALA A 1 200 ? -10.946 18.419 -0.319 1.00 89.00 200 ALA A N 1
ATOM 1517 C CA . ALA A 1 200 ? -11.128 18.642 1.114 1.00 89.00 200 ALA A CA 1
ATOM 1518 C C . ALA A 1 200 ? -10.970 17.348 1.932 1.00 89.00 200 ALA A C 1
ATOM 1520 O O . ALA A 1 200 ? -11.219 16.247 1.436 1.00 89.00 200 ALA A O 1
ATOM 1521 N N . VAL A 1 201 ? -10.564 17.478 3.200 1.00 89.69 201 VAL A N 1
ATOM 1522 C CA . VAL A 1 201 ? -10.442 16.322 4.101 1.00 89.69 201 VAL A CA 1
ATOM 1523 C C . VAL A 1 201 ? -11.776 15.604 4.230 1.00 89.69 201 VAL A C 1
ATOM 1525 O O . VAL A 1 201 ? -12.826 16.217 4.410 1.00 89.69 201 VAL A O 1
ATOM 1528 N N . THR A 1 202 ? -11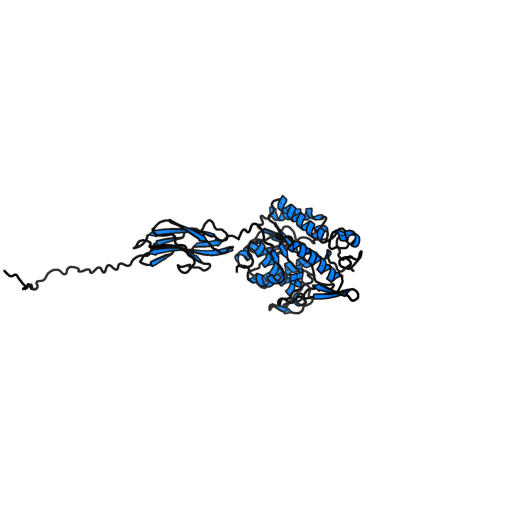.710 14.281 4.147 1.00 91.88 202 THR A N 1
ATOM 1529 C CA . THR A 1 202 ? -12.853 13.383 4.230 1.00 91.88 202 THR A CA 1
ATOM 1530 C C . THR A 1 202 ? -12.423 12.075 4.886 1.00 91.88 202 THR A C 1
ATOM 1532 O O . THR A 1 202 ? -11.243 11.735 4.882 1.00 91.88 202 THR A O 1
ATOM 1535 N N . SER A 1 203 ? -13.380 11.350 5.459 1.00 93.44 203 SER A N 1
ATOM 1536 C CA . SER A 1 203 ? -13.221 9.962 5.909 1.00 93.44 203 SER A CA 1
ATOM 1537 C C . SER A 1 203 ? -13.876 8.957 4.958 1.00 93.44 203 SER A C 1
ATOM 1539 O O . SER A 1 203 ? -13.915 7.768 5.256 1.00 93.44 203 SER A O 1
ATOM 1541 N N . GLN A 1 204 ? -14.445 9.429 3.844 1.00 95.94 204 GLN A N 1
ATOM 1542 C CA . GLN A 1 204 ? -15.247 8.602 2.939 1.00 95.94 204 GLN A CA 1
ATOM 1543 C C . GLN A 1 204 ? -14.421 7.931 1.842 1.00 95.94 204 GLN A C 1
ATOM 1545 O O . GLN A 1 204 ? -14.830 6.889 1.347 1.00 95.94 204 GLN A O 1
ATOM 1550 N N . ALA A 1 205 ? -13.290 8.517 1.449 1.00 97.00 205 ALA A N 1
ATOM 1551 C CA . ALA A 1 205 ? -12.491 8.025 0.336 1.00 97.00 205 ALA A CA 1
ATOM 1552 C C . ALA A 1 205 ? -11.049 8.522 0.435 1.00 97.00 205 ALA A C 1
ATOM 1554 O O . ALA A 1 205 ? -10.817 9.707 0.692 1.00 97.00 205 ALA A O 1
ATOM 1555 N N . MET A 1 206 ? -10.095 7.627 0.173 1.00 97.00 206 MET A N 1
ATOM 1556 C CA . MET A 1 206 ? -8.680 7.980 0.097 1.00 97.00 206 MET A CA 1
ATOM 1557 C C . MET A 1 206 ? -8.486 8.994 -1.030 1.00 97.00 206 MET A C 1
ATOM 1559 O O . MET A 1 206 ? -8.969 8.788 -2.139 1.00 97.00 206 MET A O 1
ATOM 1563 N N . ARG A 1 207 ? -7.759 10.083 -0.786 1.00 94.12 207 ARG A N 1
ATOM 1564 C CA . ARG A 1 207 ? -7.490 11.085 -1.826 1.00 94.12 207 ARG A CA 1
ATOM 1565 C C . ARG A 1 207 ? -6.143 10.787 -2.468 1.00 94.12 207 ARG A C 1
ATOM 1567 O O . ARG A 1 207 ? -5.130 10.930 -1.792 1.00 94.12 207 ARG A O 1
ATOM 1574 N N . PHE A 1 208 ? -6.125 10.390 -3.740 1.00 92.94 208 PHE A N 1
ATOM 1575 C CA . PHE A 1 208 ? -4.899 10.073 -4.479 1.00 92.94 208 PHE A CA 1
ATOM 1576 C C . PHE A 1 208 ? -4.637 11.082 -5.604 1.00 92.94 208 PHE A C 1
ATOM 1578 O O . PHE A 1 208 ? -5.311 11.102 -6.638 1.00 92.94 208 PHE A O 1
ATOM 1585 N N . GLY A 1 209 ? -3.633 11.925 -5.408 1.00 87.44 209 GLY A N 1
ATOM 1586 C CA . GLY A 1 209 ? -3.242 12.964 -6.348 1.00 87.44 209 GLY A CA 1
ATOM 1587 C C . GLY A 1 209 ? -2.133 12.533 -7.291 1.00 87.44 209 GLY A C 1
ATOM 1588 O O . GLY A 1 209 ? -1.183 11.868 -6.881 1.00 87.44 209 GLY A O 1
ATOM 1589 N N . ARG A 1 210 ? -2.211 13.028 -8.527 1.00 80.06 210 ARG A N 1
ATOM 1590 C CA . ARG A 1 210 ? -1.088 13.124 -9.468 1.00 80.06 210 ARG A CA 1
ATOM 1591 C C . ARG A 1 210 ? -0.909 14.590 -9.853 1.00 80.06 210 ARG A C 1
ATOM 1593 O O . ARG A 1 210 ? -1.264 15.016 -10.950 1.00 80.06 210 ARG A O 1
ATOM 1600 N N . ILE A 1 211 ? -0.456 15.383 -8.893 1.00 63.97 211 ILE A N 1
ATOM 1601 C CA . ILE A 1 211 ? -0.184 16.803 -9.102 1.00 63.97 211 ILE A CA 1
ATOM 1602 C C . ILE A 1 211 ? 1.209 16.952 -9.712 1.00 63.97 211 ILE A C 1
ATOM 1604 O O . ILE A 1 211 ? 2.194 16.501 -9.132 1.00 63.97 211 ILE A O 1
ATOM 1608 N N . PHE A 1 212 ? 1.236 17.591 -10.884 1.00 61.12 212 PHE A N 1
ATOM 1609 C CA . PHE A 1 212 ? 2.408 17.929 -11.697 1.00 61.12 212 PHE A CA 1
ATOM 1610 C C . PHE A 1 212 ? 3.133 16.738 -12.345 1.00 61.12 212 PHE A C 1
ATOM 1612 O O . PHE A 1 212 ? 3.400 15.713 -11.724 1.00 61.12 212 PHE A O 1
ATOM 1619 N N . GLN A 1 213 ? 3.484 16.891 -13.626 1.00 55.12 213 GLN A N 1
ATOM 1620 C CA . GLN A 1 213 ? 4.459 16.014 -14.272 1.00 55.12 213 GLN A CA 1
ATOM 1621 C C . GLN A 1 213 ? 5.798 16.208 -13.554 1.00 55.12 213 GLN A C 1
ATOM 1623 O O . GLN A 1 213 ? 6.446 17.239 -13.721 1.00 55.12 213 GLN A O 1
ATOM 1628 N N . SER A 1 214 ? 6.200 15.243 -12.730 1.00 58.28 214 SER A N 1
ATOM 1629 C CA . SER A 1 214 ? 7.553 15.222 -12.181 1.00 58.28 214 SER A CA 1
ATOM 1630 C C . SER A 1 214 ? 8.524 14.953 -13.328 1.00 58.28 214 SER A C 1
ATOM 1632 O O . SER A 1 214 ? 8.520 13.858 -13.892 1.00 58.28 214 SER A O 1
ATOM 1634 N N . GLY A 1 215 ? 9.310 15.956 -13.699 1.00 63.16 215 GLY A N 1
ATOM 1635 C CA . GLY A 1 215 ? 10.462 15.767 -14.571 1.00 63.16 215 GLY A CA 1
ATOM 1636 C C . GLY A 1 215 ? 11.695 15.342 -13.776 1.00 63.16 215 GLY A C 1
ATOM 1637 O O . GLY A 1 215 ? 11.682 15.220 -12.551 1.00 63.16 215 GLY A O 1
ATOM 1638 N N . ASP A 1 216 ? 12.803 15.200 -14.482 1.00 65.69 216 ASP A N 1
ATOM 1639 C CA . ASP A 1 216 ? 14.160 15.084 -13.945 1.00 65.69 216 ASP A CA 1
ATOM 1640 C C . ASP A 1 216 ? 14.487 16.046 -12.781 1.00 65.69 216 ASP A C 1
ATOM 1642 O O . ASP A 1 216 ? 15.163 15.661 -11.825 1.00 65.69 216 ASP A O 1
ATOM 1646 N N . ASN A 1 217 ? 13.952 17.269 -12.817 1.00 67.38 217 ASN A N 1
ATOM 1647 C CA . ASN A 1 217 ? 14.155 18.291 -11.785 1.00 67.38 217 ASN A CA 1
ATOM 1648 C C . ASN A 1 217 ? 13.608 17.910 -10.399 1.00 67.38 217 ASN A C 1
ATOM 1650 O O . ASN A 1 217 ? 14.112 18.409 -9.389 1.00 67.38 217 ASN A O 1
ATOM 1654 N N . THR A 1 218 ? 12.620 17.009 -10.324 1.00 70.88 218 THR A N 1
ATOM 1655 C CA . THR A 1 218 ? 12.064 16.508 -9.054 1.00 70.88 218 THR A CA 1
ATOM 1656 C C . THR A 1 218 ? 13.113 15.796 -8.202 1.00 70.88 218 THR A C 1
ATOM 1658 O O . THR A 1 218 ? 12.999 15.767 -6.978 1.00 70.88 218 THR A O 1
ATOM 1661 N N . TRP A 1 219 ? 14.160 15.267 -8.837 1.00 73.25 219 TRP A N 1
ATOM 1662 C CA . TRP A 1 219 ? 15.168 14.424 -8.198 1.00 73.25 219 TRP A CA 1
ATOM 1663 C C . TRP A 1 219 ? 16.475 15.155 -7.885 1.00 73.25 219 TRP A C 1
ATOM 1665 O O . TRP A 1 219 ? 17.379 14.554 -7.318 1.00 73.25 219 TRP A O 1
ATOM 1675 N N . THR A 1 220 ? 16.637 16.419 -8.284 1.00 66.81 220 THR A N 1
ATOM 1676 C CA . THR A 1 220 ? 17.944 17.091 -8.167 1.00 66.81 220 THR A CA 1
ATOM 1677 C C . THR A 1 220 ? 17.850 18.582 -7.878 1.00 66.81 220 THR A C 1
ATOM 1679 O O . THR A 1 220 ? 18.411 19.051 -6.891 1.00 66.81 220 THR A O 1
ATOM 1682 N N . SER A 1 221 ? 17.175 19.347 -8.735 1.00 64.88 221 SER A N 1
ATOM 1683 C CA . SER A 1 221 ? 17.305 20.808 -8.782 1.00 64.88 221 SER A CA 1
ATOM 1684 C C . SER A 1 221 ? 16.140 21.552 -8.131 1.00 64.88 221 SER A C 1
ATOM 1686 O O . SER A 1 221 ? 16.335 22.672 -7.663 1.00 64.88 221 SER A O 1
ATOM 1688 N N . ASP A 1 222 ? 14.961 20.929 -8.038 1.00 69.38 222 ASP A N 1
ATOM 1689 C CA . ASP A 1 222 ? 13.735 21.580 -7.560 1.00 69.38 222 ASP A CA 1
ATOM 1690 C C . ASP A 1 222 ? 13.170 20.964 -6.271 1.00 69.38 222 ASP A C 1
ATOM 1692 O O . ASP A 1 222 ? 12.041 21.231 -5.861 1.00 69.38 222 ASP A O 1
ATOM 1696 N N . VAL A 1 223 ? 13.972 20.148 -5.577 1.00 70.94 223 VAL A N 1
ATOM 1697 C CA . VAL A 1 223 ? 13.557 19.451 -4.346 1.00 70.94 223 VAL A CA 1
ATOM 1698 C C . VAL A 1 223 ? 12.970 20.424 -3.310 1.00 70.94 223 VAL A C 1
ATOM 1700 O O . VAL A 1 223 ? 12.006 20.099 -2.621 1.00 70.94 223 VAL A O 1
ATOM 1703 N N . ASN A 1 224 ? 13.480 21.658 -3.248 1.00 72.50 224 ASN A N 1
ATOM 1704 C CA . ASN A 1 224 ? 12.962 22.690 -2.349 1.00 72.50 224 ASN A CA 1
ATOM 1705 C C . ASN A 1 224 ? 11.549 23.186 -2.709 1.00 72.50 224 ASN A C 1
ATOM 1707 O O . ASN A 1 224 ? 10.783 23.479 -1.791 1.00 72.50 224 ASN A O 1
ATOM 1711 N N . ALA A 1 225 ? 11.171 23.276 -3.990 1.00 71.88 225 ALA A N 1
ATOM 1712 C CA . ALA A 1 225 ? 9.794 23.620 -4.354 1.00 71.88 225 ALA A CA 1
ATOM 1713 C C . ALA A 1 225 ? 8.831 22.485 -3.994 1.00 71.88 225 ALA A C 1
ATOM 1715 O O . ALA A 1 225 ? 7.758 22.740 -3.447 1.00 71.88 225 ALA A O 1
ATOM 1716 N N . TYR A 1 226 ? 9.249 21.230 -4.183 1.00 72.31 226 TYR A N 1
ATOM 1717 C CA . TYR A 1 226 ? 8.471 20.062 -3.758 1.00 72.31 226 TYR A CA 1
ATOM 1718 C C . TYR A 1 226 ? 8.309 19.981 -2.231 1.00 72.31 226 TYR A C 1
ATOM 1720 O O . TYR A 1 226 ? 7.234 19.646 -1.731 1.00 72.31 226 TYR A O 1
ATOM 1728 N N . CYS A 1 227 ? 9.324 20.394 -1.471 1.00 75.56 227 CYS A N 1
ATOM 1729 C CA . CYS A 1 227 ? 9.209 20.613 -0.029 1.00 75.56 227 CYS A CA 1
ATOM 1730 C C . CYS A 1 227 ? 8.207 21.732 0.340 1.00 75.56 227 CYS A C 1
ATOM 1732 O O . CYS A 1 227 ? 7.579 21.681 1.397 1.00 75.56 227 CYS A O 1
ATOM 1734 N N . GLY A 1 228 ? 8.004 22.729 -0.526 1.00 72.62 228 GLY A N 1
ATOM 1735 C CA . GLY A 1 228 ? 6.964 23.751 -0.357 1.00 72.62 228 GLY A CA 1
ATOM 1736 C C . GLY A 1 228 ? 5.540 23.191 -0.463 1.00 72.62 228 GLY A C 1
ATOM 1737 O O . GLY A 1 228 ? 4.681 23.552 0.339 1.00 72.62 228 GLY A O 1
ATOM 1738 N N . ILE A 1 229 ? 5.304 22.245 -1.377 1.00 70.88 229 ILE A N 1
ATOM 1739 C CA . ILE A 1 229 ? 4.001 21.569 -1.542 1.00 70.88 229 ILE A CA 1
ATOM 1740 C C . ILE A 1 229 ? 3.631 20.789 -0.276 1.00 70.88 229 ILE A C 1
ATOM 1742 O O . ILE A 1 229 ? 2.494 20.838 0.190 1.00 70.88 229 ILE A O 1
ATOM 1746 N N . LEU A 1 230 ? 4.618 20.116 0.317 1.00 71.06 230 LEU A N 1
ATOM 1747 C CA . LEU A 1 230 ? 4.499 19.435 1.605 1.00 71.06 230 LEU A CA 1
ATOM 1748 C C . LEU A 1 230 ? 3.894 20.322 2.689 1.00 71.06 230 LEU A C 1
ATOM 1750 O O . LEU A 1 230 ? 2.967 19.913 3.389 1.00 71.06 230 LEU A O 1
ATOM 1754 N N . LYS A 1 231 ? 4.436 21.537 2.820 1.00 71.06 231 LYS A N 1
ATOM 1755 C CA . LYS A 1 231 ? 3.951 22.530 3.771 1.00 71.06 231 LYS A CA 1
ATOM 1756 C C . LYS A 1 231 ? 2.490 22.846 3.487 1.00 71.06 231 LYS A C 1
ATOM 1758 O O . LYS A 1 231 ? 1.678 22.724 4.396 1.00 71.06 231 LYS A O 1
ATOM 1763 N N . ASP A 1 232 ? 2.156 23.197 2.248 1.00 70.06 232 ASP A N 1
ATOM 1764 C CA . ASP A 1 232 ? 0.803 23.623 1.892 1.00 70.06 232 ASP A CA 1
ATOM 1765 C C . ASP A 1 232 ? -0.229 22.508 2.107 1.00 70.06 232 ASP A C 1
ATOM 1767 O O . ASP A 1 232 ? -1.310 22.756 2.643 1.00 70.06 232 ASP A O 1
ATOM 1771 N N . GLN A 1 233 ? 0.106 21.262 1.777 1.00 70.75 233 GLN A N 1
ATOM 1772 C CA . GLN A 1 233 ? -0.779 20.117 1.999 1.00 70.75 233 GLN A CA 1
ATOM 1773 C C . GLN A 1 233 ? -0.939 19.773 3.483 1.00 70.75 233 GLN A C 1
ATOM 1775 O O . GLN A 1 233 ? -2.055 19.512 3.943 1.00 70.75 233 GLN A O 1
ATOM 1780 N N . ALA A 1 234 ? 0.156 19.809 4.246 1.00 67.81 234 ALA A N 1
ATOM 1781 C CA . ALA A 1 234 ? 0.130 19.516 5.672 1.00 67.81 234 ALA A CA 1
ATOM 1782 C C . ALA A 1 234 ? -0.593 20.610 6.477 1.00 67.81 234 ALA A C 1
ATOM 1784 O O . ALA A 1 234 ? -1.352 20.286 7.392 1.00 67.81 234 ALA A O 1
ATOM 1785 N N . SER A 1 235 ? -0.395 21.892 6.143 1.00 68.31 235 SER A N 1
ATOM 1786 C CA . SER A 1 235 ? -0.919 23.019 6.923 1.00 68.31 235 SER A CA 1
ATOM 1787 C C . SER A 1 235 ? -2.315 23.480 6.513 1.00 68.31 235 SER A C 1
ATOM 1789 O O . SER A 1 235 ? -3.075 23.907 7.377 1.00 68.31 235 SER A O 1
ATOM 1791 N N . ASN A 1 236 ? -2.681 23.416 5.228 1.00 64.25 236 ASN A N 1
ATOM 1792 C CA . ASN A 1 236 ? -3.928 24.042 4.760 1.00 64.25 236 ASN A CA 1
ATOM 1793 C C . ASN A 1 236 ? -5.163 23.152 4.933 1.00 64.25 236 ASN A C 1
ATOM 1795 O O . ASN A 1 236 ? -6.286 23.646 4.857 1.00 64.25 236 ASN A O 1
ATOM 1799 N N . LEU A 1 237 ? -4.973 21.850 5.168 1.00 68.00 237 LEU A N 1
ATOM 1800 C CA . LEU A 1 237 ? -6.068 20.882 5.196 1.00 68.00 237 LEU A CA 1
ATOM 1801 C C . LEU A 1 237 ? -6.290 20.220 6.563 1.00 68.00 237 LEU A C 1
ATOM 1803 O O . LEU A 1 237 ? -7.298 19.543 6.719 1.00 68.00 237 LEU A O 1
ATOM 1807 N N . ASN A 1 238 ? -5.411 20.404 7.561 1.00 73.06 238 ASN A N 1
ATOM 1808 C CA . ASN A 1 238 ? -5.437 19.636 8.824 1.00 73.06 238 ASN A CA 1
ATOM 1809 C C . ASN A 1 238 ? -5.498 18.116 8.586 1.00 73.06 238 ASN A C 1
ATOM 1811 O O . ASN A 1 238 ? -6.218 17.373 9.256 1.00 73.06 238 ASN A O 1
ATOM 1815 N N . ASN A 1 239 ? -4.770 17.655 7.574 1.00 76.69 239 ASN A N 1
ATOM 1816 C CA . ASN A 1 239 ? -4.834 16.281 7.122 1.00 76.69 239 ASN A CA 1
ATOM 1817 C C . ASN A 1 239 ? -4.112 15.331 8.108 1.00 76.69 239 ASN A C 1
ATOM 1819 O O . ASN A 1 239 ? -2.944 15.572 8.418 1.00 76.69 239 ASN A O 1
ATOM 1823 N N . PRO A 1 240 ? -4.746 14.243 8.594 1.00 72.88 240 PRO A N 1
ATOM 1824 C CA . PRO A 1 240 ? -4.142 13.377 9.615 1.00 72.88 240 PRO A CA 1
ATOM 1825 C C . PRO A 1 240 ? -2.964 12.518 9.118 1.00 72.88 240 PRO A C 1
ATOM 1827 O O . PRO A 1 240 ? -2.170 12.046 9.945 1.00 72.88 240 PRO A O 1
ATOM 1830 N N . TYR A 1 241 ? -2.859 12.309 7.799 1.00 78.31 241 TYR A N 1
ATOM 1831 C CA . TYR A 1 241 ? -1.839 11.484 7.143 1.00 78.31 241 TYR A CA 1
ATOM 1832 C C . TYR A 1 241 ? -1.505 12.025 5.747 1.00 78.31 241 TYR A C 1
ATOM 1834 O O . TYR A 1 241 ? -2.324 11.901 4.831 1.00 78.31 241 TYR A O 1
ATOM 1842 N N . ASN A 1 242 ? -0.305 12.576 5.567 1.00 85.50 242 ASN A N 1
ATOM 1843 C CA . ASN A 1 242 ? 0.241 12.858 4.239 1.00 85.50 242 ASN A CA 1
ATOM 1844 C C . ASN A 1 242 ? 1.153 11.703 3.833 1.00 85.50 242 ASN A C 1
ATOM 1846 O O . ASN A 1 242 ? 1.998 11.275 4.619 1.00 85.50 242 ASN A O 1
ATOM 1850 N N . VAL A 1 243 ? 0.974 11.186 2.627 1.00 88.38 243 VAL A N 1
ATOM 1851 C CA . VAL A 1 243 ? 1.777 10.089 2.098 1.00 88.38 243 VAL A CA 1
ATOM 1852 C C . VAL A 1 243 ? 2.313 10.507 0.746 1.00 88.38 243 VAL A C 1
ATOM 1854 O O . VAL A 1 243 ? 1.549 10.909 -0.129 1.00 88.38 243 VAL A O 1
ATOM 1857 N N . PHE A 1 244 ? 3.622 10.397 0.575 1.00 85.81 244 PHE A N 1
ATOM 1858 C CA . PHE A 1 244 ? 4.287 10.718 -0.665 1.00 85.81 244 PHE A CA 1
ATOM 1859 C C . PHE A 1 244 ? 4.944 9.487 -1.262 1.00 85.81 244 PHE A C 1
ATOM 1861 O O . PHE A 1 244 ? 5.859 8.897 -0.692 1.00 85.81 244 PHE A O 1
ATOM 1868 N N . LEU A 1 245 ? 4.436 9.103 -2.421 1.00 86.94 245 LEU A N 1
ATOM 1869 C CA . LEU A 1 245 ? 4.953 8.047 -3.254 1.00 86.94 245 LEU A CA 1
ATOM 1870 C C . LEU A 1 245 ? 5.817 8.689 -4.333 1.00 86.94 245 LEU A C 1
ATOM 1872 O O . LEU A 1 245 ? 5.310 9.353 -5.238 1.00 86.94 245 LEU A O 1
ATOM 1876 N N . TYR A 1 246 ? 7.123 8.453 -4.251 1.00 78.44 246 TYR A N 1
ATOM 1877 C CA . TYR A 1 246 ? 8.057 8.798 -5.314 1.00 78.44 246 TYR A CA 1
ATOM 1878 C C . TYR A 1 246 ? 7.912 7.793 -6.449 1.00 78.44 246 TYR A C 1
ATOM 1880 O O . TYR A 1 246 ? 8.815 6.980 -6.656 1.00 78.44 246 TYR A O 1
ATOM 1888 N N . ALA A 1 247 ? 6.755 7.784 -7.121 1.00 69.12 247 ALA A N 1
ATOM 1889 C CA . ALA A 1 247 ? 6.537 6.883 -8.236 1.00 69.12 247 ALA A CA 1
ATOM 1890 C C . ALA A 1 247 ? 7.595 7.188 -9.294 1.00 69.12 247 ALA A C 1
ATOM 1892 O O . ALA A 1 247 ? 7.852 8.330 -9.689 1.00 69.12 247 ALA A O 1
ATOM 1893 N N . TRP A 1 248 ? 8.310 6.134 -9.640 1.00 73.12 248 TRP A N 1
ATOM 1894 C CA . TRP A 1 248 ? 9.433 6.196 -10.539 1.00 73.12 248 TRP A CA 1
ATOM 1895 C C . TRP A 1 248 ? 9.042 6.831 -11.871 1.00 73.12 248 TRP A C 1
ATOM 1897 O O . TRP A 1 248 ? 8.007 6.495 -12.449 1.00 73.12 248 TRP A O 1
ATOM 1907 N N . CYS A 1 249 ? 9.887 7.727 -12.383 1.00 66.25 249 CYS A N 1
ATOM 1908 C CA . CYS A 1 249 ? 9.634 8.362 -13.668 1.00 66.25 249 CYS A CA 1
ATOM 1909 C C . CYS A 1 249 ? 10.349 7.627 -14.805 1.00 66.25 249 CYS A C 1
ATOM 1911 O O . CYS A 1 249 ? 11.518 7.248 -14.699 1.00 66.25 249 CYS A O 1
ATOM 1913 N N . TRP A 1 250 ? 9.655 7.510 -15.933 1.00 70.50 250 TRP A N 1
ATOM 1914 C CA . TRP A 1 250 ? 10.171 6.981 -17.192 1.00 70.50 250 TRP A CA 1
ATOM 1915 C C . TRP A 1 250 ? 11.468 7.667 -17.670 1.00 70.50 250 TRP A C 1
ATOM 1917 O O . TRP A 1 250 ? 12.303 7.033 -18.318 1.00 70.50 250 TRP A O 1
ATOM 1927 N N . ASP A 1 251 ? 11.711 8.921 -17.271 1.00 72.44 251 ASP A N 1
ATOM 1928 C CA . ASP A 1 251 ? 12.942 9.666 -17.575 1.00 72.44 251 ASP A CA 1
ATOM 1929 C C . ASP A 1 251 ? 14.223 8.945 -17.123 1.00 72.44 251 ASP A C 1
ATOM 1931 O O . ASP A 1 251 ? 15.266 9.084 -17.758 1.00 72.44 251 ASP A O 1
ATOM 1935 N N . MET A 1 252 ? 14.181 8.124 -16.070 1.00 74.62 252 MET A N 1
ATOM 1936 C CA . MET A 1 252 ? 15.366 7.396 -15.585 1.00 74.62 252 MET A CA 1
ATOM 1937 C C . MET A 1 252 ? 15.745 6.204 -16.480 1.00 74.62 252 MET A C 1
ATOM 1939 O O . MET A 1 252 ? 16.830 5.631 -16.349 1.00 74.62 252 MET A O 1
ATOM 1943 N N . THR A 1 253 ? 14.835 5.787 -17.364 1.00 73.19 253 THR A N 1
ATOM 1944 C CA . THR A 1 253 ? 14.877 4.494 -18.062 1.00 73.19 253 THR A CA 1
ATOM 1945 C C . THR A 1 253 ? 14.364 4.571 -19.508 1.00 73.19 253 THR A C 1
ATOM 1947 O O . THR A 1 253 ? 13.958 3.545 -20.069 1.00 73.19 253 THR A O 1
ATOM 1950 N N . TRP A 1 254 ? 14.363 5.782 -20.081 1.00 74.94 254 TRP A N 1
ATOM 1951 C CA . TRP A 1 254 ? 13.828 6.125 -21.403 1.00 74.94 254 TRP A CA 1
ATOM 1952 C C . TRP A 1 254 ? 14.347 5.199 -22.518 1.00 74.94 254 TRP A C 1
ATOM 1954 O O . TRP A 1 254 ? 15.444 4.651 -22.445 1.00 74.94 254 TRP A O 1
ATOM 1964 N N . VAL A 1 255 ? 13.564 5.043 -23.589 1.00 72.00 255 VAL A N 1
ATOM 1965 C CA . VAL A 1 255 ? 13.848 4.173 -24.754 1.00 72.00 255 VAL A CA 1
ATOM 1966 C C . VAL A 1 255 ? 14.963 4.679 -25.681 1.00 72.00 255 VAL A C 1
ATOM 1968 O O . VAL A 1 255 ? 15.085 4.221 -26.816 1.00 72.00 255 VAL A O 1
ATOM 1971 N N . ASN A 1 256 ? 15.794 5.626 -25.243 1.00 78.88 256 ASN A N 1
ATOM 1972 C CA . ASN A 1 256 ? 16.936 6.039 -26.049 1.00 78.88 256 ASN A CA 1
ATOM 1973 C C . ASN A 1 256 ? 17.952 4.901 -26.123 1.00 78.88 256 ASN A C 1
ATOM 1975 O O . ASN A 1 256 ? 18.058 4.089 -25.205 1.00 78.88 256 ASN A O 1
ATOM 1979 N N . SER A 1 257 ? 18.702 4.835 -27.224 1.00 78.88 257 SER A N 1
ATOM 1980 C CA . SER A 1 257 ? 19.776 3.853 -27.327 1.00 78.88 257 SER A CA 1
ATOM 1981 C C . SER A 1 257 ? 20.728 4.002 -26.132 1.00 78.88 257 SER A C 1
ATOM 1983 O O . SER A 1 257 ? 21.095 5.144 -25.813 1.00 78.88 257 SER A O 1
ATOM 1985 N N . PRO A 1 258 ? 21.155 2.883 -25.515 1.00 76.12 258 PRO A N 1
ATOM 1986 C CA . PRO A 1 258 ? 22.255 2.884 -24.561 1.00 76.12 258 PRO A CA 1
ATOM 1987 C C . PRO A 1 258 ? 23.416 3.727 -25.106 1.00 76.12 258 PRO A C 1
ATOM 1989 O O . PRO A 1 258 ? 23.721 3.679 -26.302 1.00 76.12 258 PRO A O 1
ATOM 1992 N N . GLY A 1 259 ? 24.050 4.550 -24.271 1.00 72.75 259 GLY A N 1
ATOM 1993 C CA . GLY A 1 259 ? 25.216 5.302 -24.726 1.00 72.75 259 GLY A CA 1
ATOM 1994 C C . GLY A 1 259 ? 26.065 5.859 -23.596 1.00 72.75 259 GLY A C 1
ATOM 1995 O O . GLY A 1 259 ? 25.850 5.546 -22.433 1.00 72.75 259 GLY A O 1
ATOM 1996 N N . GLY A 1 260 ? 27.010 6.728 -23.951 1.00 82.75 260 GLY A N 1
ATOM 1997 C CA . GLY A 1 260 ? 28.050 7.141 -23.013 1.00 82.75 260 GLY A CA 1
ATOM 1998 C C . GLY A 1 260 ? 29.217 6.156 -23.025 1.00 82.75 260 GLY A C 1
ATOM 1999 O O . GLY A 1 260 ? 29.379 5.404 -23.986 1.00 82.75 260 GLY A O 1
ATOM 2000 N N . GLY A 1 261 ? 30.052 6.199 -21.991 1.00 87.69 261 GLY A N 1
ATOM 2001 C CA . GLY A 1 261 ? 31.094 5.192 -21.784 1.00 87.69 261 GLY A CA 1
ATOM 2002 C C . GLY A 1 261 ? 30.507 3.852 -21.328 1.00 87.69 261 GLY A C 1
ATOM 2003 O O . GLY A 1 261 ? 29.460 3.826 -20.685 1.00 87.69 261 GLY A O 1
ATOM 2004 N N . LEU A 1 262 ? 31.189 2.753 -21.661 1.00 93.69 262 LEU A N 1
ATOM 2005 C CA . LEU A 1 262 ? 30.870 1.422 -21.146 1.00 93.69 262 LEU A CA 1
ATOM 2006 C C . LEU A 1 262 ? 31.187 1.372 -19.649 1.00 93.69 262 LEU A C 1
ATOM 2008 O O . LEU A 1 262 ? 32.326 1.623 -19.250 1.00 93.69 262 LEU A O 1
ATOM 2012 N N . ASP A 1 263 ? 30.191 1.019 -18.849 1.00 95.19 263 ASP A N 1
ATOM 2013 C CA . ASP A 1 263 ? 30.358 0.721 -17.436 1.00 95.19 263 ASP A CA 1
ATOM 2014 C C . ASP A 1 263 ? 31.193 -0.562 -17.270 1.00 95.19 263 ASP A C 1
ATOM 2016 O O . ASP A 1 263 ? 30.793 -1.619 -17.771 1.00 95.19 263 ASP A O 1
ATOM 2020 N N . PRO A 1 264 ? 32.362 -0.504 -16.608 1.00 93.31 264 PRO A N 1
ATOM 2021 C CA . PRO A 1 264 ? 33.257 -1.650 -16.499 1.00 93.31 264 PRO A CA 1
ATOM 2022 C C . PRO A 1 264 ? 32.800 -2.698 -15.474 1.00 93.31 264 PRO A C 1
ATOM 2024 O O . PRO A 1 264 ? 33.281 -3.830 -15.532 1.00 93.31 264 PRO A O 1
ATOM 2027 N N . GLU A 1 265 ? 31.916 -2.348 -14.537 1.00 94.31 265 GLU A N 1
ATOM 2028 C CA . GLU A 1 265 ? 31.397 -3.264 -13.518 1.00 94.31 265 GLU A CA 1
ATOM 2029 C C . GLU A 1 265 ? 30.284 -4.136 -14.103 1.00 94.31 265 GLU A C 1
ATOM 2031 O O . GLU A 1 265 ? 30.292 -5.362 -13.967 1.00 94.31 265 GLU A O 1
ATOM 2036 N N . PHE A 1 266 ? 29.349 -3.507 -14.812 1.00 93.69 266 P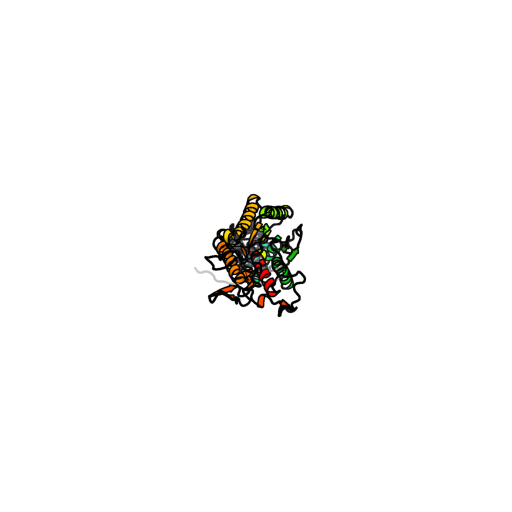HE A N 1
ATOM 2037 C CA . PHE A 1 266 ? 28.145 -4.172 -15.301 1.00 93.69 266 PHE A CA 1
ATOM 2038 C C . PHE A 1 266 ? 28.201 -4.537 -16.785 1.00 93.69 266 PHE A C 1
ATOM 2040 O O . PHE A 1 266 ? 27.402 -5.369 -17.233 1.00 93.69 266 PHE A O 1
ATOM 2047 N N . ASN A 1 267 ? 29.164 -3.976 -17.525 1.00 93.69 267 ASN A N 1
ATOM 2048 C CA . ASN A 1 267 ? 29.294 -4.088 -18.977 1.00 93.69 267 ASN A CA 1
ATOM 2049 C C . ASN A 1 267 ? 28.025 -3.600 -19.695 1.00 93.69 267 ASN A C 1
ATOM 2051 O O . ASN A 1 267 ? 27.452 -4.319 -20.515 1.00 93.69 267 ASN A O 1
ATOM 2055 N N . VAL A 1 268 ? 27.568 -2.397 -19.334 1.00 94.19 268 VAL A N 1
ATOM 2056 C CA . VAL A 1 268 ? 26.392 -1.736 -19.921 1.00 94.19 268 VAL A CA 1
ATOM 2057 C C . VAL A 1 268 ? 26.686 -0.279 -20.261 1.00 94.19 268 VAL A C 1
ATOM 2059 O O . VAL A 1 268 ? 27.585 0.336 -19.696 1.00 94.19 268 VAL A O 1
ATOM 2062 N N . HIS A 1 269 ? 25.885 0.304 -21.140 1.00 93.00 269 HIS A N 1
ATOM 2063 C CA . HIS A 1 269 ? 25.838 1.735 -21.389 1.00 93.00 269 HIS A CA 1
ATOM 2064 C C . HIS A 1 269 ? 24.557 2.318 -20.801 1.00 93.00 269 HIS A C 1
ATOM 2066 O O . HIS A 1 269 ? 23.443 1.882 -21.099 1.00 93.00 269 HIS A O 1
ATOM 2072 N N . TRP A 1 270 ? 24.702 3.351 -19.984 1.00 92.19 270 TRP A N 1
ATOM 2073 C CA . TRP A 1 270 ? 23.576 3.965 -19.297 1.00 92.19 270 TRP A CA 1
ATOM 2074 C C . TRP A 1 270 ? 22.641 4.724 -20.265 1.00 92.19 270 TRP A C 1
ATOM 2076 O O . TRP A 1 270 ? 23.071 5.436 -21.175 1.00 92.19 270 TRP A O 1
ATOM 2086 N N . ALA A 1 271 ? 21.333 4.572 -20.065 1.00 88.19 271 ALA A N 1
ATOM 2087 C CA . ALA A 1 271 ? 20.244 5.216 -20.804 1.00 88.19 271 ALA A CA 1
ATOM 2088 C C . ALA A 1 271 ? 19.336 6.016 -19.851 1.00 88.19 271 ALA A C 1
ATOM 2090 O O . ALA A 1 271 ? 19.459 5.924 -18.626 1.00 88.19 271 ALA A O 1
ATOM 2091 N N . GLY A 1 272 ? 18.451 6.842 -20.410 1.00 84.62 272 GLY A N 1
ATOM 2092 C CA . GLY A 1 272 ? 17.627 7.810 -19.680 1.00 84.62 272 GLY A CA 1
ATOM 2093 C C . GLY A 1 272 ? 17.483 9.135 -20.434 1.00 84.62 272 GLY A C 1
ATOM 2094 O O . GLY A 1 272 ? 18.220 9.396 -21.384 1.00 84.62 272 GLY A O 1
ATOM 2095 N N . SER A 1 273 ? 16.525 9.955 -20.013 1.00 78.44 273 SER A N 1
ATOM 2096 C CA . SER A 1 273 ? 16.159 11.253 -20.591 1.00 78.44 273 SER A CA 1
ATOM 2097 C C . SER A 1 273 ? 16.152 12.385 -19.549 1.00 78.44 273 SER A C 1
ATOM 2099 O O . SER A 1 273 ? 15.450 13.384 -19.714 1.00 78.44 273 SER A O 1
ATOM 2101 N N . ALA A 1 274 ? 16.944 12.277 -18.479 1.00 69.69 274 ALA A N 1
ATOM 2102 C CA . ALA A 1 274 ? 17.027 13.343 -17.485 1.00 69.69 274 ALA A CA 1
ATOM 2103 C C . ALA A 1 274 ? 17.808 14.550 -18.013 1.00 69.69 274 ALA A C 1
ATOM 2105 O O . ALA A 1 274 ? 18.998 14.456 -18.321 1.00 69.69 274 ALA A O 1
ATOM 2106 N N . GLY A 1 275 ? 17.120 15.679 -18.175 1.00 62.59 275 GLY A N 1
ATOM 2107 C CA . GLY A 1 275 ? 17.699 16.949 -18.614 1.00 62.59 275 GLY A CA 1
ATOM 2108 C C . GLY A 1 275 ? 18.235 16.919 -20.040 1.00 62.59 275 GLY A C 1
ATOM 2109 O O . GLY A 1 275 ? 19.129 17.692 -20.377 1.00 62.59 275 GLY A O 1
ATOM 2110 N N . GLY A 1 276 ? 17.746 15.989 -20.870 1.00 64.19 276 GLY A N 1
ATOM 2111 C CA . GLY A 1 276 ? 18.306 15.712 -22.195 1.00 64.19 276 GLY A CA 1
ATOM 2112 C C . GLY A 1 276 ? 19.580 14.853 -22.180 1.00 64.19 276 GLY A C 1
ATOM 2113 O O . GLY A 1 276 ? 20.258 14.767 -23.205 1.00 64.19 276 GLY A O 1
ATOM 2114 N N . GLY A 1 277 ? 19.913 14.215 -21.051 1.00 73.25 277 GLY A N 1
ATOM 2115 C CA . GLY A 1 277 ? 21.054 13.311 -20.902 1.00 73.25 277 GLY A CA 1
ATOM 2116 C C . GLY A 1 277 ? 20.717 11.975 -20.216 1.00 73.25 277 GLY A C 1
ATOM 2117 O O . GLY A 1 277 ? 19.554 11.617 -20.054 1.00 73.25 277 GLY A O 1
ATOM 2118 N N . ARG A 1 278 ? 21.753 11.194 -19.879 1.00 86.31 278 ARG A N 1
ATOM 2119 C CA . ARG A 1 278 ? 21.658 9.791 -19.417 1.00 86.31 278 ARG A CA 1
ATOM 2120 C C . ARG A 1 278 ? 21.543 9.679 -17.900 1.00 86.31 278 ARG A C 1
ATOM 2122 O O . ARG A 1 278 ? 21.948 10.600 -17.201 1.00 86.31 278 ARG A O 1
ATOM 2129 N N . TRP A 1 279 ? 21.048 8.539 -17.416 1.00 88.81 279 TRP A N 1
ATOM 2130 C CA . TRP A 1 279 ? 20.892 8.242 -15.990 1.00 88.81 279 TRP A CA 1
ATOM 2131 C C . TRP A 1 279 ? 21.775 7.056 -15.587 1.00 88.81 279 TRP A C 1
ATOM 2133 O O . TRP A 1 279 ? 21.527 5.936 -16.041 1.00 88.81 279 TRP A O 1
ATOM 2143 N N . GLY A 1 280 ? 22.792 7.300 -14.762 1.00 91.44 280 GLY A N 1
ATOM 2144 C CA . GLY A 1 280 ? 23.725 6.283 -14.261 1.00 91.44 280 GLY A CA 1
ATOM 2145 C C . GLY A 1 280 ? 23.159 5.452 -13.111 1.00 91.44 280 GLY A C 1
ATOM 2146 O O . GLY A 1 280 ? 22.040 5.688 -12.649 1.00 91.44 280 GLY A O 1
ATOM 2147 N N . LEU A 1 281 ? 23.924 4.484 -12.621 1.00 92.69 281 LEU A N 1
ATOM 2148 C CA . LEU A 1 281 ? 23.583 3.759 -11.403 1.00 92.69 281 LEU A CA 1
ATOM 2149 C C . LEU A 1 281 ? 23.952 4.582 -10.174 1.00 92.69 281 LEU A C 1
ATOM 2151 O O . LEU A 1 281 ? 23.094 4.834 -9.340 1.00 92.69 281 LEU A O 1
ATOM 2155 N N . ASN A 1 282 ? 25.183 5.070 -10.091 1.00 93.38 282 ASN A N 1
ATOM 2156 C CA . ASN A 1 282 ? 25.700 5.801 -8.936 1.00 93.38 282 ASN A CA 1
ATOM 2157 C C . ASN A 1 282 ? 26.496 7.047 -9.372 1.00 93.38 282 ASN A C 1
ATOM 2159 O O . ASN A 1 282 ? 26.569 7.388 -10.554 1.00 93.38 282 ASN A O 1
ATOM 2163 N N . ASN A 1 283 ? 27.055 7.784 -8.415 1.00 91.25 283 ASN A N 1
ATOM 2164 C CA . ASN A 1 283 ? 27.816 9.004 -8.704 1.00 91.25 283 ASN A CA 1
ATOM 2165 C C . ASN A 1 283 ? 29.133 8.770 -9.471 1.00 91.25 283 ASN A C 1
ATOM 2167 O O . ASN A 1 283 ? 29.643 9.702 -10.095 1.00 91.25 283 ASN A O 1
ATOM 2171 N N . GLU A 1 284 ? 29.689 7.556 -9.459 1.00 93.69 284 GLU A N 1
ATOM 2172 C CA . GLU A 1 284 ? 30.919 7.220 -10.192 1.00 93.69 284 GLU A CA 1
ATOM 2173 C C . GLU A 1 284 ? 30.675 7.177 -11.715 1.00 93.69 284 GLU A C 1
ATOM 2175 O O . GLU A 1 284 ? 31.570 7.481 -12.512 1.00 93.69 284 GLU A O 1
ATOM 2180 N N . ASP A 1 285 ? 29.423 6.952 -12.125 1.00 92.44 285 ASP A N 1
ATOM 2181 C CA . ASP A 1 285 ? 28.986 6.908 -13.525 1.00 92.44 285 ASP A CA 1
ATOM 2182 C C . ASP A 1 285 ? 28.905 8.275 -14.208 1.00 92.44 285 ASP A C 1
ATOM 2184 O O . ASP A 1 285 ? 28.641 8.359 -15.413 1.00 92.44 285 ASP A O 1
ATOM 2188 N N . GLN A 1 286 ? 29.121 9.374 -13.482 1.00 90.81 286 GLN A N 1
ATOM 2189 C CA . GLN A 1 286 ? 28.986 10.727 -14.029 1.00 90.81 286 GLN A CA 1
ATOM 2190 C C . GLN A 1 286 ? 29.865 10.943 -15.273 1.00 90.81 286 GLN A C 1
ATOM 2192 O O . GLN A 1 286 ? 29.452 11.582 -16.244 1.00 90.81 286 GLN A O 1
ATOM 2197 N N . SER A 1 287 ? 31.081 10.389 -15.269 1.00 91.00 287 SER A N 1
ATOM 2198 C CA . SER A 1 287 ? 31.999 10.491 -16.411 1.00 91.00 287 SER A CA 1
ATOM 2199 C C . SER A 1 287 ? 31.532 9.686 -17.632 1.00 91.00 287 SER A C 1
ATOM 2201 O O . SER A 1 287 ? 31.806 10.083 -18.765 1.00 91.00 287 SER A O 1
ATOM 2203 N N . LEU A 1 288 ? 30.795 8.592 -17.408 1.00 91.06 288 LEU A N 1
ATOM 2204 C CA . LEU A 1 288 ? 30.251 7.723 -18.452 1.00 91.06 288 LEU A CA 1
ATOM 2205 C C . LEU A 1 288 ? 28.985 8.323 -19.064 1.00 91.06 288 LEU A C 1
ATOM 2207 O O . LEU A 1 288 ? 28.811 8.308 -20.281 1.00 91.06 288 LEU A O 1
ATOM 2211 N N . THR A 1 289 ? 28.107 8.866 -18.225 1.00 89.06 289 THR A N 1
ATOM 2212 C CA . THR A 1 289 ? 26.791 9.395 -18.611 1.00 89.06 289 THR A CA 1
ATOM 2213 C C . THR A 1 289 ? 26.862 10.813 -19.175 1.00 89.06 289 THR A C 1
ATOM 2215 O O . THR A 1 289 ? 26.025 11.185 -20.005 1.00 89.06 289 THR A O 1
ATOM 2218 N N . GLY A 1 290 ? 27.856 11.599 -18.746 1.00 86.00 290 GLY A N 1
ATOM 2219 C CA . GLY A 1 290 ? 27.970 13.025 -19.051 1.00 86.00 290 GLY A CA 1
ATOM 2220 C C . GLY A 1 290 ? 26.962 13.894 -18.290 1.00 86.00 290 GLY A C 1
ATOM 2221 O O . GLY A 1 290 ? 26.781 15.057 -18.647 1.00 86.00 290 GLY A O 1
ATOM 2222 N N . THR A 1 291 ? 26.296 13.350 -17.268 1.00 84.00 291 THR A N 1
ATOM 2223 C CA . THR A 1 291 ? 25.307 14.050 -16.437 1.00 84.00 291 THR A CA 1
ATOM 2224 C C . THR A 1 291 ? 25.514 13.691 -14.962 1.00 84.00 291 THR A C 1
ATOM 2226 O O . THR A 1 291 ? 26.114 12.662 -14.664 1.00 84.00 291 THR A O 1
ATOM 2229 N N . PRO A 1 292 ? 25.021 14.502 -14.011 1.00 83.06 292 PRO A N 1
ATOM 2230 C CA . PRO A 1 292 ? 25.043 14.128 -12.599 1.00 83.06 292 PRO A CA 1
ATOM 2231 C C . PRO A 1 292 ? 23.910 13.160 -12.203 1.00 83.06 292 PRO A C 1
ATOM 2233 O O . PRO A 1 292 ? 23.796 12.832 -11.028 1.00 83.06 292 PRO A O 1
ATOM 2236 N N . PHE A 1 293 ? 23.037 12.746 -13.129 1.00 86.25 293 PHE A N 1
ATOM 2237 C CA . PHE A 1 293 ? 21.834 11.983 -12.796 1.00 86.25 293 PHE A CA 1
ATOM 2238 C C . PHE A 1 293 ? 22.151 10.501 -12.582 1.00 86.25 293 PHE A C 1
ATOM 2240 O O . PHE A 1 293 ? 22.683 9.831 -13.469 1.00 86.25 293 PHE A O 1
ATOM 2247 N N . SER A 1 294 ? 21.784 9.986 -11.411 1.00 89.75 294 SER A N 1
ATOM 2248 C CA . SER A 1 294 ? 22.047 8.610 -10.979 1.00 89.75 294 SER A CA 1
ATOM 2249 C C . SER A 1 294 ? 21.020 8.149 -9.938 1.00 89.75 294 SER A C 1
ATOM 2251 O O . SER A 1 294 ? 20.192 8.942 -9.476 1.00 89.75 294 SER A O 1
ATOM 2253 N N . MET A 1 295 ? 21.064 6.882 -9.517 1.00 90.62 295 MET A N 1
ATOM 2254 C CA . MET A 1 295 ? 20.220 6.427 -8.406 1.00 90.62 295 MET A CA 1
ATOM 2255 C C . MET A 1 295 ? 20.574 7.084 -7.075 1.00 90.62 295 MET A C 1
ATOM 2257 O O . MET A 1 295 ? 19.688 7.270 -6.244 1.00 90.62 295 MET A O 1
ATOM 2261 N N . ASP A 1 296 ? 21.814 7.536 -6.895 1.00 91.19 296 ASP A N 1
ATOM 2262 C CA . ASP A 1 296 ? 22.186 8.337 -5.726 1.00 91.19 296 ASP A CA 1
ATOM 2263 C C . ASP A 1 296 ? 21.457 9.685 -5.711 1.00 91.19 296 ASP A C 1
ATOM 2265 O O . ASP A 1 296 ? 21.045 10.149 -4.648 1.00 91.19 296 ASP A O 1
ATOM 2269 N N . SER A 1 297 ? 21.232 10.295 -6.881 1.00 87.25 297 SER A N 1
ATOM 2270 C CA . SER A 1 297 ? 20.419 11.515 -6.992 1.00 87.25 297 SER A CA 1
ATOM 2271 C C . SER A 1 297 ? 18.974 11.265 -6.549 1.00 87.25 297 SER A C 1
ATOM 2273 O O . SER A 1 297 ? 18.438 12.024 -5.743 1.00 87.25 297 SER A O 1
ATOM 2275 N N . TYR A 1 298 ? 18.372 10.162 -7.010 1.00 87.69 298 TYR A N 1
ATOM 2276 C CA . TYR A 1 298 ? 17.033 9.731 -6.590 1.00 87.69 298 TYR A CA 1
ATOM 2277 C C . TYR A 1 298 ? 16.939 9.578 -5.065 1.00 87.69 298 TYR A C 1
ATOM 2279 O O . TYR A 1 298 ? 16.082 10.195 -4.434 1.00 87.69 298 TYR A O 1
ATOM 2287 N N . LEU A 1 299 ? 17.853 8.816 -4.457 1.00 88.81 299 LEU A N 1
ATOM 2288 C CA . LEU A 1 299 ? 17.857 8.574 -3.011 1.00 88.81 299 LEU A CA 1
ATOM 2289 C C . LEU A 1 299 ? 18.108 9.864 -2.210 1.00 88.81 299 LEU A C 1
ATOM 2291 O O . LEU A 1 299 ? 17.448 10.112 -1.201 1.00 88.81 299 LEU A O 1
ATOM 2295 N N . SER A 1 300 ? 19.015 10.721 -2.685 1.00 87.25 300 SER A N 1
ATOM 2296 C CA . SER A 1 300 ? 19.337 12.007 -2.055 1.00 87.25 300 SER A CA 1
ATOM 2297 C C . SER A 1 300 ? 18.149 12.980 -2.047 1.00 87.25 300 SER A C 1
ATOM 2299 O O . SER A 1 300 ? 17.916 13.679 -1.054 1.00 87.25 300 SER A O 1
ATOM 2301 N N . ALA A 1 301 ? 17.343 13.004 -3.113 1.00 84.31 301 ALA A N 1
ATOM 2302 C CA . ALA A 1 301 ? 16.129 13.820 -3.169 1.00 84.31 301 ALA A CA 1
ATOM 2303 C C . ALA A 1 301 ? 15.087 13.388 -2.133 1.00 84.31 301 ALA A C 1
ATOM 2305 O O . ALA A 1 301 ? 14.496 14.232 -1.453 1.00 84.31 301 ALA A O 1
ATOM 2306 N N . ILE A 1 302 ? 14.897 12.074 -1.987 1.00 85.31 302 ILE A N 1
ATOM 2307 C CA . ILE A 1 302 ? 13.996 11.492 -0.989 1.00 85.31 302 ILE A CA 1
ATOM 2308 C C . ILE A 1 302 ? 14.451 11.869 0.421 1.00 85.31 302 ILE A C 1
ATOM 2310 O O . ILE A 1 302 ? 13.650 12.325 1.241 1.00 85.31 302 ILE A O 1
ATOM 2314 N N . GLU A 1 303 ? 15.747 11.750 0.704 1.00 85.12 303 GLU A N 1
ATOM 2315 C CA . GLU A 1 303 ? 16.275 12.103 2.020 1.00 85.12 303 GLU A CA 1
ATOM 2316 C C . GLU A 1 303 ? 16.176 13.607 2.309 1.00 85.12 303 GLU A C 1
ATOM 2318 O O . GLU A 1 303 ? 15.843 14.005 3.425 1.00 85.12 303 GLU A O 1
ATOM 2323 N N . THR A 1 304 ? 16.364 14.459 1.301 1.00 85.19 304 THR A N 1
ATOM 2324 C CA . THR A 1 304 ? 16.172 15.911 1.434 1.00 85.19 304 THR A CA 1
ATOM 2325 C C . THR A 1 304 ? 14.726 16.259 1.810 1.00 85.19 304 THR A C 1
ATOM 2327 O O . THR A 1 304 ? 14.492 17.082 2.699 1.00 85.19 304 THR A O 1
ATOM 2330 N N . TYR A 1 305 ? 13.744 15.597 1.198 1.00 81.06 305 TYR A N 1
ATOM 2331 C CA . TYR A 1 305 ? 12.328 15.754 1.541 1.00 81.06 305 TYR A CA 1
ATOM 2332 C C . TYR A 1 305 ? 12.019 15.267 2.957 1.00 81.06 305 TYR A C 1
ATOM 2334 O O . TYR A 1 305 ? 11.372 15.973 3.735 1.00 81.06 305 TYR A O 1
ATOM 2342 N N . ASN A 1 306 ? 12.542 14.098 3.334 1.00 81.81 306 ASN A N 1
ATOM 2343 C CA . ASN A 1 306 ? 12.392 13.566 4.686 1.00 81.81 306 ASN A CA 1
ATOM 2344 C C . ASN A 1 306 ? 13.000 14.510 5.728 1.00 81.81 306 ASN A C 1
ATOM 2346 O O . ASN A 1 306 ? 12.380 14.795 6.755 1.00 81.81 306 ASN A O 1
ATOM 2350 N N . ALA A 1 307 ? 14.192 15.046 5.459 1.00 83.69 307 ALA A N 1
ATOM 2351 C CA . ALA A 1 307 ? 14.843 16.029 6.311 1.00 83.69 307 ALA A CA 1
ATOM 2352 C C . ALA A 1 307 ? 14.005 17.305 6.439 1.00 83.69 307 ALA A C 1
ATOM 2354 O O . ALA A 1 307 ? 13.835 17.809 7.552 1.00 83.69 307 ALA A O 1
ATOM 2355 N N . HIS A 1 308 ? 13.420 17.796 5.345 1.00 83.00 308 HIS A N 1
ATOM 2356 C CA . HIS A 1 308 ? 12.531 18.954 5.372 1.00 83.00 308 HIS A CA 1
ATOM 2357 C C . HIS A 1 308 ? 11.278 18.706 6.223 1.00 83.00 308 HIS A C 1
ATOM 2359 O O . HIS A 1 308 ? 10.946 19.536 7.074 1.00 83.00 308 HIS A O 1
ATOM 2365 N N . ALA A 1 309 ? 10.614 17.559 6.051 1.00 80.19 309 ALA A N 1
ATOM 2366 C CA . ALA A 1 309 ? 9.446 17.182 6.845 1.00 80.19 309 ALA A CA 1
ATOM 2367 C C . ALA A 1 309 ? 9.784 17.098 8.344 1.00 80.19 309 ALA A C 1
ATOM 2369 O O . ALA A 1 309 ? 9.081 17.690 9.166 1.00 80.19 309 ALA A O 1
ATOM 2370 N N . ARG A 1 310 ? 10.908 16.457 8.703 1.00 82.50 310 ARG A N 1
ATOM 2371 C CA . ARG A 1 310 ? 11.393 16.374 10.094 1.00 82.50 310 ARG A CA 1
ATOM 2372 C C . ARG A 1 310 ? 11.691 17.754 10.683 1.00 82.50 310 ARG A C 1
ATOM 2374 O O . ARG A 1 310 ? 11.263 18.043 11.795 1.00 82.50 310 ARG A O 1
ATOM 2381 N N . SER A 1 311 ? 12.368 18.618 9.926 1.00 85.12 311 SER A N 1
ATOM 2382 C CA . SER A 1 311 ? 12.753 19.973 10.362 1.00 85.12 311 SER A CA 1
ATOM 2383 C C . SER A 1 311 ? 11.554 20.866 10.679 1.00 85.12 311 SER A C 1
ATOM 2385 O O . SER A 1 311 ? 11.651 21.758 11.519 1.00 85.12 311 SER A O 1
ATOM 2387 N N . ASN A 1 312 ? 10.424 20.621 10.013 1.00 79.94 312 ASN A N 1
ATOM 2388 C CA . ASN A 1 312 ? 9.197 21.398 10.168 1.00 79.94 312 ASN A CA 1
ATOM 2389 C C . ASN A 1 312 ? 8.098 20.664 10.955 1.00 79.94 312 ASN A C 1
ATOM 2391 O O . ASN A 1 312 ? 6.986 21.176 11.068 1.00 79.94 312 ASN A O 1
ATOM 2395 N N . ASN A 1 313 ? 8.400 19.486 11.515 1.00 77.12 313 ASN A N 1
ATOM 2396 C CA . ASN A 1 313 ? 7.457 18.650 12.262 1.00 77.12 313 ASN A CA 1
ATOM 2397 C C . ASN A 1 313 ? 6.181 18.302 11.461 1.00 77.12 313 ASN A C 1
ATOM 2399 O O . ASN A 1 313 ? 5.071 18.282 12.000 1.00 77.12 313 ASN A O 1
ATOM 2403 N N . TYR A 1 314 ? 6.331 18.042 10.159 1.00 76.81 314 TYR A N 1
ATOM 2404 C CA . TYR A 1 314 ? 5.239 17.583 9.303 1.00 76.81 314 TYR A CA 1
ATOM 2405 C C . TYR A 1 314 ? 5.064 16.070 9.432 1.00 76.81 314 TYR A C 1
ATOM 2407 O O . TYR A 1 314 ? 6.011 15.304 9.258 1.00 76.81 314 TYR A O 1
ATOM 2415 N N . LYS A 1 315 ? 3.833 15.628 9.716 1.00 75.38 315 LYS A N 1
ATOM 2416 C CA . LYS A 1 315 ? 3.484 14.203 9.733 1.00 75.38 315 LYS A CA 1
ATOM 2417 C C . LYS A 1 315 ? 3.288 13.710 8.295 1.00 75.38 315 LYS A C 1
ATOM 2419 O O . LYS A 1 315 ? 2.181 13.792 7.752 1.00 75.38 315 LYS A O 1
ATOM 2424 N N . THR A 1 316 ? 4.369 13.200 7.712 1.00 80.44 316 THR A N 1
ATOM 2425 C CA . THR A 1 316 ? 4.403 12.648 6.354 1.00 80.44 316 THR A CA 1
ATOM 2426 C C . THR A 1 316 ? 5.092 11.288 6.328 1.00 80.44 316 THR A C 1
ATOM 2428 O O . THR A 1 316 ? 6.054 11.062 7.059 1.00 80.44 316 THR A O 1
ATOM 2431 N N . PHE A 1 317 ? 4.606 10.401 5.463 1.00 86.12 317 PHE A N 1
ATOM 2432 C CA . PHE A 1 317 ? 5.244 9.135 5.120 1.00 86.12 317 PHE A CA 1
ATOM 2433 C C . PHE A 1 317 ? 5.788 9.201 3.706 1.00 86.12 317 PHE A C 1
ATOM 2435 O O . PHE A 1 317 ? 5.096 9.661 2.803 1.00 86.12 317 PHE A O 1
ATOM 2442 N N . THR A 1 318 ? 6.995 8.695 3.519 1.00 86.56 318 THR A N 1
ATOM 2443 C CA . THR A 1 318 ? 7.673 8.704 2.231 1.00 86.56 318 THR A CA 1
ATOM 2444 C C . THR A 1 318 ? 7.890 7.280 1.762 1.00 86.56 318 THR A C 1
ATOM 2446 O O . THR A 1 318 ? 8.400 6.453 2.517 1.00 86.56 318 THR A O 1
ATOM 2449 N N . ILE A 1 319 ? 7.494 7.002 0.524 1.00 90.62 319 ILE A N 1
ATOM 2450 C CA . ILE A 1 319 ? 7.543 5.676 -0.075 1.00 90.62 319 ILE A CA 1
ATOM 2451 C C . ILE A 1 319 ? 8.555 5.682 -1.218 1.00 90.62 319 ILE A C 1
ATOM 2453 O O . ILE A 1 319 ? 8.410 6.422 -2.195 1.00 90.62 319 ILE A O 1
ATOM 2457 N N . TYR A 1 320 ? 9.556 4.819 -1.084 1.00 91.69 320 TYR A N 1
ATOM 2458 C CA . TYR A 1 320 ? 10.510 4.475 -2.130 1.00 91.69 320 TYR A CA 1
ATOM 2459 C C . TYR A 1 320 ? 9.825 3.554 -3.137 1.00 91.69 320 TYR A C 1
ATOM 2461 O O . TYR A 1 320 ? 9.027 2.703 -2.742 1.00 91.69 320 TYR A O 1
ATOM 2469 N N . THR A 1 321 ? 10.141 3.679 -4.422 1.00 91.44 321 THR A N 1
ATOM 2470 C CA . THR A 1 321 ? 9.553 2.820 -5.456 1.00 91.44 321 THR A CA 1
ATOM 2471 C C . THR A 1 321 ? 10.598 2.345 -6.453 1.00 91.44 321 THR A C 1
ATOM 2473 O O . THR A 1 321 ? 11.559 3.057 -6.734 1.00 91.44 321 THR A O 1
ATOM 2476 N N . THR A 1 322 ? 10.424 1.133 -6.978 1.00 92.12 322 THR A N 1
ATOM 2477 C CA . THR A 1 322 ? 11.044 0.731 -8.252 1.00 92.12 322 THR A CA 1
ATOM 2478 C C . THR A 1 322 ? 10.224 1.259 -9.425 1.00 92.12 322 THR A C 1
ATOM 2480 O O . THR A 1 322 ? 9.163 1.854 -9.241 1.00 92.12 322 THR A O 1
ATOM 2483 N N . GLY A 1 323 ? 10.730 1.050 -10.639 1.00 85.94 323 GLY A N 1
ATOM 2484 C CA . GLY A 1 323 ? 10.209 1.652 -11.850 1.00 85.94 323 GLY A CA 1
ATOM 2485 C C . GLY A 1 323 ? 9.650 0.715 -12.907 1.00 85.94 323 GLY A C 1
ATOM 2486 O O . GLY A 1 323 ? 9.403 -0.464 -12.646 1.00 85.94 323 GLY A O 1
ATOM 2487 N N . PRO A 1 324 ? 9.424 1.260 -14.113 1.00 86.31 324 PRO A N 1
ATOM 2488 C CA . PRO A 1 324 ? 8.799 0.563 -15.213 1.00 86.31 324 PRO A CA 1
ATOM 2489 C C . PRO A 1 324 ? 9.627 -0.627 -15.685 1.00 86.31 324 PRO A C 1
ATOM 2491 O O . PRO A 1 324 ? 10.861 -0.619 -15.702 1.00 86.31 324 PRO A O 1
ATOM 2494 N N . VAL A 1 325 ? 8.901 -1.657 -16.096 1.00 89.56 325 VAL A N 1
ATOM 2495 C CA . VAL A 1 325 ? 9.409 -2.944 -16.596 1.00 89.56 325 VAL A CA 1
ATOM 2496 C C . VAL A 1 325 ? 8.776 -3.301 -17.947 1.00 89.56 325 VAL A C 1
ATOM 2498 O O . VAL A 1 325 ? 8.825 -4.450 -18.381 1.00 89.56 325 VAL A O 1
ATOM 2501 N N . ASP A 1 326 ? 8.163 -2.318 -18.600 1.00 85.88 326 ASP A N 1
ATOM 2502 C CA . ASP A 1 326 ? 7.606 -2.333 -19.953 1.00 85.88 326 ASP A CA 1
ATOM 2503 C C . ASP A 1 326 ? 8.643 -1.878 -21.001 1.00 85.88 326 ASP A C 1
ATOM 2505 O O . ASP A 1 326 ? 9.660 -1.277 -20.660 1.00 85.88 326 ASP A O 1
ATOM 2509 N N . ASP A 1 327 ? 8.421 -2.203 -22.281 1.00 85.69 327 ASP A N 1
ATOM 2510 C CA . ASP A 1 327 ? 9.359 -1.999 -23.405 1.00 85.69 327 ASP A CA 1
ATOM 2511 C C . ASP A 1 327 ? 10.765 -2.603 -23.223 1.00 85.69 327 ASP A C 1
ATOM 2513 O O . ASP A 1 327 ? 11.103 -3.170 -22.188 1.00 85.69 327 ASP A O 1
ATOM 2517 N N . ASN A 1 328 ? 11.611 -2.511 -24.261 1.00 88.19 328 ASN A N 1
ATOM 2518 C CA . ASN A 1 328 ? 13.035 -2.890 -24.225 1.00 88.19 328 ASN A CA 1
ATOM 2519 C C . ASN A 1 328 ? 13.319 -4.330 -23.739 1.00 88.19 328 ASN A C 1
ATOM 2521 O O . ASN A 1 328 ? 14.425 -4.643 -23.288 1.00 88.19 328 ASN A O 1
ATOM 2525 N N . SER A 1 329 ? 12.341 -5.223 -23.884 1.00 91.00 329 SER A N 1
ATOM 2526 C CA . SER A 1 329 ? 12.456 -6.644 -23.563 1.00 91.00 329 SER A CA 1
ATOM 2527 C C . SER A 1 329 ? 13.619 -7.297 -24.313 1.00 91.00 329 SER A C 1
ATOM 2529 O O . SER A 1 329 ? 13.666 -7.273 -25.542 1.00 91.00 329 SER A O 1
ATOM 2531 N N . GLY A 1 330 ? 14.532 -7.933 -23.577 1.00 94.44 330 GLY A N 1
ATOM 2532 C CA . GLY A 1 330 ? 15.681 -8.644 -24.136 1.00 94.44 330 GLY A CA 1
ATOM 2533 C C . GLY A 1 330 ? 16.779 -7.721 -24.673 1.00 94.44 330 GLY A C 1
ATOM 2534 O O . GLY A 1 330 ? 17.533 -8.113 -25.564 1.00 94.44 330 GLY A O 1
ATOM 2535 N N . THR A 1 331 ? 16.872 -6.497 -24.152 1.00 93.62 331 THR A N 1
ATOM 2536 C CA . THR A 1 331 ? 17.863 -5.494 -24.568 1.00 93.62 331 THR A CA 1
ATOM 2537 C C . THR A 1 331 ? 18.723 -5.028 -23.393 1.00 93.62 331 THR A C 1
ATOM 2539 O O . THR A 1 331 ? 18.365 -5.206 -22.228 1.00 93.62 331 THR A O 1
ATOM 2542 N N . GLU A 1 332 ? 19.836 -4.362 -23.697 1.00 93.88 332 GLU A N 1
ATOM 2543 C CA . GLU A 1 332 ? 20.689 -3.684 -22.712 1.00 93.88 332 GLU A CA 1
ATOM 2544 C C . GLU A 1 332 ? 19.912 -2.669 -21.863 1.00 93.88 332 GLU A C 1
ATOM 2546 O O . GLU A 1 332 ? 20.118 -2.590 -20.654 1.00 93.88 332 GLU A O 1
ATOM 2551 N N . ASN A 1 333 ? 18.960 -1.947 -22.469 1.00 91.12 333 ASN A N 1
ATOM 2552 C CA . ASN A 1 333 ? 18.068 -1.024 -21.765 1.00 91.12 333 ASN A CA 1
ATOM 2553 C C . ASN A 1 333 ? 17.212 -1.738 -20.717 1.00 91.12 333 ASN A C 1
ATOM 2555 O O . ASN A 1 333 ? 17.062 -1.243 -19.605 1.00 91.12 333 ASN A O 1
ATOM 2559 N N . GLY A 1 334 ? 16.674 -2.912 -21.047 1.00 92.19 334 GLY A N 1
ATOM 2560 C CA . GLY A 1 334 ? 15.934 -3.729 -20.088 1.00 92.19 334 GLY A CA 1
ATOM 2561 C C . GLY A 1 334 ? 16.826 -4.230 -18.948 1.00 92.19 334 GLY A C 1
ATOM 2562 O O . GLY A 1 334 ? 16.449 -4.149 -17.780 1.00 92.19 334 GLY A O 1
ATOM 2563 N N . TYR A 1 335 ? 18.046 -4.667 -19.268 1.00 94.44 335 TYR A N 1
ATOM 2564 C CA . TYR A 1 335 ? 18.997 -5.156 -18.270 1.00 94.44 335 TYR A CA 1
ATOM 2565 C C . TYR A 1 335 ? 19.484 -4.059 -17.312 1.00 94.44 335 TYR A C 1
ATOM 2567 O O . TYR A 1 335 ? 19.450 -4.251 -16.099 1.00 94.44 335 TYR A O 1
ATOM 2575 N N . GLN A 1 336 ? 19.852 -2.875 -17.808 1.00 93.06 336 GLN A N 1
ATOM 2576 C CA . GLN A 1 336 ? 20.283 -1.777 -16.934 1.00 93.06 336 GLN A CA 1
ATOM 2577 C C . GLN A 1 336 ? 19.166 -1.265 -16.003 1.00 93.06 336 GLN A C 1
ATOM 2579 O O . GLN A 1 336 ? 19.454 -0.755 -14.921 1.00 93.06 336 GLN A O 1
ATOM 2584 N N . ARG A 1 337 ? 17.884 -1.409 -16.386 1.00 91.12 337 ARG A N 1
ATOM 2585 C CA . ARG A 1 337 ? 16.746 -1.099 -15.500 1.00 91.12 337 ARG A CA 1
ATOM 2586 C C . ARG A 1 337 ? 16.701 -2.037 -14.306 1.00 91.12 337 ARG A C 1
ATOM 2588 O O . ARG A 1 337 ? 16.513 -1.574 -13.187 1.00 91.12 337 ARG A O 1
ATOM 2595 N N . GLU A 1 338 ? 16.927 -3.332 -14.525 1.00 93.56 338 GLU A N 1
ATOM 2596 C CA . GLU A 1 338 ? 17.024 -4.302 -13.429 1.00 93.56 338 GLU A CA 1
ATOM 2597 C C . GLU A 1 338 ? 18.149 -3.930 -12.456 1.00 93.56 338 GLU A C 1
ATOM 2599 O O . GLU A 1 338 ? 17.958 -4.029 -11.245 1.00 93.56 338 GLU A O 1
ATOM 2604 N N . LEU A 1 339 ? 19.287 -3.439 -12.960 1.00 95.06 339 LEU A N 1
ATOM 2605 C CA . LEU A 1 339 ? 20.383 -2.957 -12.112 1.00 95.06 339 LEU A CA 1
ATOM 2606 C C . LEU A 1 339 ? 19.942 -1.768 -11.248 1.00 95.06 339 LEU A C 1
ATOM 2608 O O . LEU A 1 339 ? 20.125 -1.793 -10.032 1.00 95.06 339 LEU A O 1
ATOM 2612 N N . LYS A 1 340 ? 19.276 -0.772 -11.846 1.00 93.44 340 LYS A N 1
ATOM 2613 C CA . LYS A 1 340 ? 18.724 0.388 -11.125 1.00 93.44 340 LYS A CA 1
ATOM 2614 C C . LYS A 1 340 ? 17.685 -0.023 -10.076 1.00 93.44 340 LYS A C 1
ATOM 2616 O O . LYS A 1 340 ? 17.731 0.462 -8.950 1.00 93.44 340 LYS A O 1
ATOM 2621 N N . HIS A 1 341 ? 16.789 -0.958 -10.396 1.00 94.25 341 HIS A N 1
ATOM 2622 C CA . HIS A 1 341 ? 15.817 -1.490 -9.433 1.00 94.25 341 HIS A CA 1
ATOM 2623 C C . HIS A 1 341 ? 16.494 -2.251 -8.290 1.00 94.25 341 HIS A C 1
ATOM 2625 O O . HIS A 1 341 ? 16.135 -2.077 -7.126 1.00 94.25 341 HIS A O 1
ATOM 2631 N N . THR A 1 342 ? 17.503 -3.062 -8.608 1.00 95.56 342 THR A N 1
ATOM 2632 C CA . THR A 1 342 ? 18.299 -3.797 -7.617 1.00 95.56 342 THR A CA 1
ATOM 2633 C C . THR A 1 342 ? 19.022 -2.841 -6.672 1.00 95.56 342 THR A C 1
ATOM 2635 O O . THR A 1 342 ? 19.032 -3.078 -5.467 1.00 95.56 342 THR A O 1
ATOM 2638 N N . TYR A 1 343 ? 19.536 -1.722 -7.184 1.00 95.44 343 TYR A N 1
ATOM 2639 C CA . TYR A 1 343 ? 20.182 -0.690 -6.374 1.00 95.44 343 TYR A CA 1
ATOM 2640 C C . TYR A 1 343 ? 19.253 -0.130 -5.285 1.00 95.44 343 TYR A C 1
ATOM 2642 O O . TYR A 1 343 ? 19.637 -0.046 -4.120 1.00 95.44 343 TYR A O 1
ATOM 2650 N N . ILE A 1 344 ? 17.995 0.174 -5.626 1.00 94.19 344 ILE A N 1
ATOM 2651 C CA . ILE A 1 344 ? 16.991 0.641 -4.651 1.00 94.19 344 ILE A CA 1
ATOM 2652 C C . ILE A 1 344 ? 16.660 -0.455 -3.643 1.00 94.19 344 ILE A C 1
ATOM 2654 O O . ILE A 1 344 ? 16.569 -0.179 -2.451 1.00 94.19 344 ILE A O 1
ATOM 2658 N N . ARG A 1 345 ? 16.472 -1.697 -4.106 1.00 95.75 345 ARG A N 1
ATOM 2659 C CA . ARG A 1 345 ? 16.148 -2.834 -3.231 1.00 95.75 345 ARG A CA 1
ATOM 2660 C C . ARG A 1 345 ? 17.248 -3.065 -2.199 1.00 95.75 345 ARG A C 1
ATOM 2662 O O . ARG A 1 345 ? 16.943 -3.268 -1.026 1.00 95.75 345 ARG A O 1
ATOM 2669 N N . GLU A 1 346 ? 18.514 -2.992 -2.607 1.00 96.06 346 GLU A N 1
ATOM 2670 C CA . GLU A 1 346 ? 19.651 -3.104 -1.690 1.00 96.06 346 GLU A CA 1
ATOM 2671 C C . GLU A 1 346 ? 19.759 -1.891 -0.757 1.00 96.06 346 GLU A C 1
ATOM 2673 O O . GLU A 1 346 ? 20.051 -2.069 0.426 1.00 96.06 346 GLU A O 1
ATOM 2678 N N . TYR A 1 347 ? 19.452 -0.674 -1.223 1.00 93.94 347 TYR A N 1
ATOM 2679 C CA . TYR A 1 347 ? 19.332 0.482 -0.332 1.00 93.94 347 TYR A CA 1
ATOM 2680 C C . TYR A 1 347 ? 18.262 0.233 0.739 1.00 93.94 347 TYR A C 1
ATOM 2682 O O . TYR A 1 347 ? 18.575 0.244 1.926 1.00 93.94 347 TYR A O 1
ATOM 2690 N N . VAL A 1 348 ? 17.031 -0.083 0.334 1.00 92.75 348 VAL A N 1
ATOM 2691 C CA . VAL A 1 348 ? 15.897 -0.366 1.226 1.00 92.75 348 VAL A CA 1
ATOM 2692 C C . VAL A 1 348 ? 16.268 -1.441 2.241 1.00 92.75 348 VAL A C 1
ATOM 2694 O O . VAL A 1 348 ? 16.169 -1.210 3.439 1.00 92.75 348 VAL A O 1
ATOM 2697 N N . LYS A 1 349 ? 16.791 -2.586 1.799 1.00 92.19 349 LYS A N 1
ATOM 2698 C CA . LYS A 1 349 ? 17.223 -3.696 2.666 1.00 92.19 349 LYS A CA 1
ATOM 2699 C C . LYS A 1 349 ? 18.203 -3.281 3.772 1.00 92.19 349 LYS A C 1
ATOM 2701 O O . LYS A 1 349 ? 18.167 -3.866 4.851 1.00 92.19 349 LYS A O 1
ATOM 2706 N N . ASN A 1 350 ? 19.048 -2.280 3.526 1.00 91.19 350 ASN A N 1
ATOM 2707 C CA . ASN A 1 350 ? 20.006 -1.756 4.503 1.00 91.19 350 ASN A CA 1
ATOM 2708 C C . ASN A 1 350 ? 19.454 -0.602 5.370 1.00 91.19 350 ASN A C 1
ATOM 2710 O O . ASN A 1 350 ? 20.141 -0.164 6.290 1.00 91.19 350 ASN A O 1
ATOM 2714 N N . HIS A 1 351 ? 18.226 -0.142 5.112 1.00 86.56 351 HIS A N 1
ATOM 2715 C CA . HIS A 1 351 ? 17.560 0.979 5.784 1.00 86.56 351 HIS A CA 1
ATOM 2716 C C . HIS A 1 351 ? 16.179 0.532 6.312 1.00 86.56 351 HIS A C 1
ATOM 2718 O O . HIS A 1 351 ? 15.155 0.719 5.645 1.00 86.56 351 HIS A O 1
ATOM 2724 N N . PRO A 1 352 ? 16.112 -0.124 7.487 1.00 85.19 352 PRO A N 1
ATOM 2725 C CA . PRO A 1 352 ? 14.889 -0.753 8.004 1.00 85.19 352 PRO A CA 1
ATOM 2726 C C . PRO A 1 352 ? 13.764 0.230 8.372 1.00 85.19 352 PRO A C 1
ATOM 2728 O O . PRO A 1 352 ? 12.645 -0.196 8.641 1.00 85.19 352 PRO A O 1
ATOM 2731 N N . GLU A 1 353 ? 14.038 1.530 8.393 1.00 82.38 353 GLU A N 1
ATOM 2732 C CA . GLU A 1 353 ? 13.065 2.607 8.578 1.00 82.38 353 GLU A CA 1
ATOM 2733 C C . GLU A 1 353 ? 12.269 2.947 7.306 1.00 82.38 353 GLU A C 1
ATOM 2735 O O . GLU A 1 353 ? 11.354 3.772 7.345 1.00 82.38 353 GLU A O 1
ATOM 2740 N N . THR A 1 354 ? 12.627 2.349 6.167 1.00 88.12 354 THR A N 1
ATOM 2741 C CA . THR A 1 354 ? 12.030 2.661 4.865 1.00 88.12 354 THR A CA 1
ATOM 2742 C C . THR A 1 354 ? 10.657 2.021 4.661 1.00 88.12 354 THR A C 1
ATOM 2744 O O . THR A 1 354 ? 10.340 0.937 5.158 1.00 88.12 354 THR A O 1
ATOM 2747 N N . ILE A 1 355 ? 9.837 2.702 3.862 1.00 93.44 355 ILE A N 1
ATOM 2748 C CA . ILE A 1 355 ? 8.610 2.162 3.278 1.00 93.44 355 ILE A CA 1
ATOM 2749 C C . ILE A 1 355 ? 8.866 2.025 1.782 1.00 93.44 355 ILE A C 1
ATOM 2751 O O . ILE A 1 355 ? 9.263 2.991 1.133 1.00 93.44 355 ILE A O 1
ATOM 2755 N N . PHE A 1 356 ? 8.658 0.835 1.237 1.00 95.50 356 PHE A N 1
ATOM 2756 C CA . PHE A 1 356 ? 9.034 0.492 -0.123 1.00 95.50 356 PHE A CA 1
ATOM 2757 C C . PHE A 1 356 ? 7.870 -0.147 -0.873 1.00 95.50 356 PHE A C 1
ATOM 2759 O O . PHE A 1 356 ? 7.259 -1.104 -0.400 1.00 95.50 356 PHE A O 1
ATOM 2766 N N . PHE A 1 357 ? 7.584 0.383 -2.055 1.00 96.62 357 PHE A N 1
ATOM 2767 C CA . PHE A 1 357 ? 6.598 -0.133 -2.989 1.00 96.62 357 PHE A CA 1
ATOM 2768 C C . PHE A 1 357 ? 7.314 -0.625 -4.247 1.00 96.62 357 PHE A C 1
ATOM 2770 O O . PHE A 1 357 ? 7.698 0.165 -5.113 1.00 96.62 357 PHE A O 1
ATOM 2777 N N . ASP A 1 358 ? 7.518 -1.934 -4.350 1.00 96.44 358 ASP A N 1
ATOM 2778 C CA . ASP A 1 358 ? 8.247 -2.553 -5.453 1.00 96.44 358 ASP A CA 1
ATOM 2779 C C . ASP A 1 358 ? 7.329 -2.737 -6.671 1.00 96.44 358 ASP A C 1
ATOM 2781 O O . ASP A 1 358 ? 6.884 -3.837 -6.998 1.00 96.44 358 ASP A O 1
ATOM 2785 N N . TYR A 1 359 ? 7.020 -1.622 -7.334 1.00 94.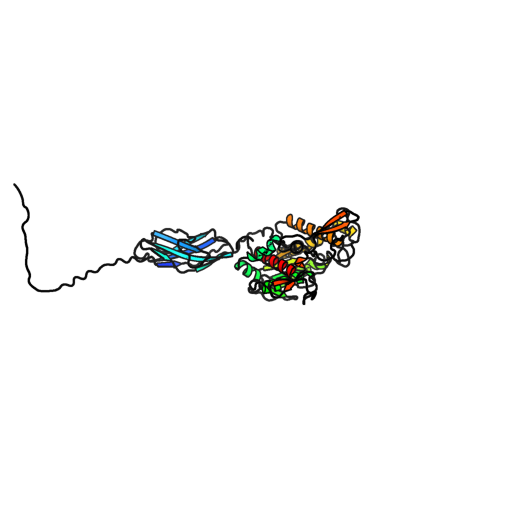25 359 TYR A N 1
ATOM 2786 C CA . TYR A 1 359 ? 6.207 -1.560 -8.551 1.00 94.25 359 TYR A CA 1
ATOM 2787 C C . TYR A 1 359 ? 6.663 -2.575 -9.611 1.00 94.25 359 TYR A C 1
ATOM 2789 O O . TYR A 1 359 ? 5.849 -3.331 -10.144 1.00 94.25 359 TYR A O 1
ATOM 2797 N N . ALA A 1 360 ? 7.974 -2.627 -9.870 1.00 94.50 360 ALA A N 1
ATOM 2798 C CA . ALA A 1 360 ? 8.578 -3.555 -10.817 1.00 94.50 360 ALA A CA 1
ATOM 2799 C C . ALA A 1 360 ? 8.276 -5.008 -10.438 1.00 94.50 360 ALA A C 1
ATOM 2801 O O . ALA A 1 360 ? 7.836 -5.790 -11.279 1.00 94.50 360 ALA A O 1
ATOM 2802 N N . ASP A 1 361 ? 8.492 -5.372 -9.172 1.00 97.56 361 ASP A N 1
ATOM 2803 C CA . ASP A 1 361 ? 8.234 -6.722 -8.684 1.00 97.56 361 ASP A CA 1
ATOM 2804 C C . ASP A 1 361 ? 6.744 -7.094 -8.794 1.00 97.56 361 ASP A C 1
ATOM 2806 O O . ASP A 1 361 ? 6.407 -8.127 -9.368 1.00 97.56 361 ASP A O 1
ATOM 2810 N N . ILE A 1 362 ? 5.828 -6.212 -8.386 1.00 97.56 362 ILE A N 1
ATOM 2811 C CA . ILE A 1 362 ? 4.377 -6.453 -8.490 1.00 97.56 362 ILE A CA 1
ATOM 2812 C C . ILE A 1 362 ? 3.952 -6.805 -9.927 1.00 97.56 362 ILE A C 1
ATOM 2814 O O . ILE A 1 362 ? 3.108 -7.694 -10.119 1.00 97.56 362 ILE A O 1
ATOM 2818 N N . LEU A 1 363 ? 4.541 -6.131 -10.921 1.00 95.88 363 LEU A N 1
ATOM 2819 C CA . LEU A 1 363 ? 4.193 -6.254 -12.337 1.00 95.88 363 LEU A CA 1
ATOM 2820 C C . LEU A 1 363 ? 4.942 -7.346 -13.103 1.00 95.88 363 LEU A C 1
ATOM 2822 O O . LEU A 1 363 ? 4.485 -7.752 -14.174 1.00 95.88 363 LEU A O 1
ATOM 2826 N N . VAL A 1 364 ? 6.065 -7.857 -12.606 1.00 97.50 364 VAL A N 1
ATOM 2827 C CA . VAL A 1 364 ? 6.751 -8.983 -13.270 1.00 97.50 364 VAL A CA 1
ATOM 2828 C C . VAL A 1 364 ? 6.216 -10.339 -12.826 1.00 97.50 364 VAL A C 1
ATOM 2830 O O . VAL A 1 364 ? 6.536 -11.347 -13.451 1.00 97.50 364 VAL A O 1
ATOM 2833 N N . TYR A 1 365 ? 5.366 -10.377 -11.798 1.00 98.38 365 TYR A N 1
ATOM 2834 C CA . TYR A 1 365 ? 4.652 -11.576 -11.361 1.00 98.38 365 TYR A CA 1
ATOM 2835 C C . TYR A 1 365 ? 3.171 -11.539 -11.745 1.00 98.38 365 TYR A C 1
ATOM 2837 O O . TYR A 1 365 ? 2.527 -10.494 -11.664 1.00 98.38 365 TYR A O 1
ATOM 2845 N N . ASN A 1 366 ? 2.595 -12.692 -12.090 1.00 96.25 366 ASN A N 1
ATOM 2846 C CA . ASN A 1 366 ? 1.142 -12.847 -12.231 1.00 96.25 366 ASN A CA 1
ATOM 2847 C C . ASN A 1 366 ? 0.456 -13.301 -10.928 1.00 96.25 366 ASN A C 1
ATOM 2849 O O . ASN A 1 366 ? 1.095 -13.528 -9.899 1.00 96.25 366 ASN A O 1
ATOM 2853 N N . ASN A 1 367 ? -0.869 -13.483 -10.979 1.00 93.62 367 ASN A N 1
ATOM 2854 C CA . ASN A 1 367 ? -1.679 -13.954 -9.844 1.00 93.62 367 ASN A CA 1
ATOM 2855 C C . ASN A 1 367 ? -1.342 -15.390 -9.394 1.00 93.62 367 ASN A C 1
ATOM 2857 O O . ASN A 1 367 ? -1.706 -15.782 -8.295 1.00 93.62 367 ASN A O 1
ATOM 2861 N N . SER A 1 368 ? -0.647 -16.180 -10.220 1.00 94.81 368 SER A N 1
ATOM 2862 C CA . SER A 1 368 ? -0.176 -17.524 -9.845 1.00 94.81 368 SER A CA 1
ATOM 2863 C C . SER A 1 368 ? 1.226 -17.512 -9.220 1.00 94.81 368 SER A C 1
ATOM 2865 O O . SER A 1 368 ? 1.780 -18.577 -8.955 1.00 94.81 368 SER A O 1
ATOM 2867 N N . GLY A 1 369 ? 1.828 -16.333 -9.017 1.00 95.56 369 GLY A N 1
ATOM 2868 C CA . GLY A 1 369 ? 3.192 -16.197 -8.500 1.00 95.56 369 GLY A CA 1
ATOM 2869 C C . GLY A 1 369 ? 4.278 -16.550 -9.521 1.00 95.56 369 GLY A C 1
ATOM 2870 O O . GLY A 1 369 ? 5.416 -16.815 -9.142 1.00 95.56 369 GLY A O 1
ATOM 2871 N N . GLN A 1 370 ? 3.959 -16.566 -10.818 1.00 97.75 370 GLN A N 1
ATOM 2872 C CA . GLN A 1 370 ? 4.941 -16.818 -11.872 1.00 97.75 370 GLN A CA 1
ATOM 2873 C C . GLN A 1 370 ? 5.624 -15.514 -12.276 1.00 97.75 370 GLN A C 1
ATOM 2875 O O . GLN A 1 370 ? 4.954 -14.575 -12.706 1.00 97.75 370 GLN A O 1
ATOM 2880 N N . LYS A 1 371 ? 6.957 -15.478 -12.165 1.00 97.56 371 LYS A N 1
ATOM 2881 C CA . LYS A 1 371 ? 7.787 -14.358 -12.617 1.00 97.56 371 LYS A CA 1
ATOM 2882 C C . LYS A 1 371 ? 8.046 -14.433 -14.121 1.00 97.56 371 LYS A C 1
ATOM 2884 O O . LYS A 1 371 ? 8.378 -15.501 -14.636 1.00 97.56 371 LYS A O 1
ATOM 2889 N N . HIS A 1 372 ? 7.994 -13.296 -14.805 1.00 97.50 372 HIS A N 1
ATOM 2890 C CA . HIS A 1 372 ? 8.440 -13.154 -16.184 1.00 97.50 372 HIS A CA 1
ATOM 2891 C C . HIS A 1 372 ? 9.867 -12.593 -16.252 1.00 97.50 372 HIS A C 1
ATOM 2893 O O . HIS A 1 372 ? 10.177 -11.542 -15.690 1.00 97.50 372 HIS A O 1
ATOM 2899 N N . ILE A 1 373 ? 10.744 -13.329 -16.937 1.00 96.94 373 ILE A N 1
ATOM 2900 C CA . ILE A 1 373 ? 12.149 -12.987 -17.166 1.00 96.94 373 ILE A CA 1
ATOM 2901 C C . ILE A 1 373 ? 12.435 -13.140 -18.656 1.00 96.94 373 ILE A C 1
ATOM 2903 O O . ILE A 1 373 ? 12.025 -14.123 -19.278 1.00 96.94 373 ILE A O 1
ATOM 2907 N N . VAL A 1 374 ? 13.189 -12.198 -19.205 1.00 96.94 374 VAL A N 1
ATOM 2908 C CA . VAL A 1 374 ? 13.706 -12.231 -20.577 1.00 96.94 374 VAL A CA 1
ATOM 2909 C C . VAL A 1 374 ? 15.229 -12.109 -20.546 1.00 96.94 374 VAL A C 1
ATOM 2911 O O . VAL A 1 374 ? 15.810 -11.827 -19.501 1.00 96.94 374 VAL A O 1
ATOM 2914 N N . ASN A 1 375 ? 15.900 -12.367 -21.670 1.00 97.38 375 ASN A N 1
ATOM 2915 C CA . ASN A 1 375 ? 17.362 -12.334 -21.737 1.00 97.38 375 ASN A CA 1
ATOM 2916 C C . ASN A 1 375 ? 17.836 -11.354 -22.801 1.00 97.38 375 ASN A C 1
ATOM 2918 O O . ASN A 1 375 ? 17.430 -11.457 -23.959 1.00 97.38 375 ASN A O 1
ATOM 2922 N N . TRP A 1 376 ? 18.751 -10.469 -22.421 1.00 96.25 376 TRP A N 1
ATOM 2923 C CA . TRP A 1 376 ? 19.555 -9.719 -23.372 1.00 96.25 376 TRP A CA 1
ATOM 2924 C C . TRP A 1 376 ? 20.744 -10.567 -23.830 1.00 96.25 376 TRP A C 1
ATOM 2926 O O . TRP A 1 376 ? 21.459 -11.14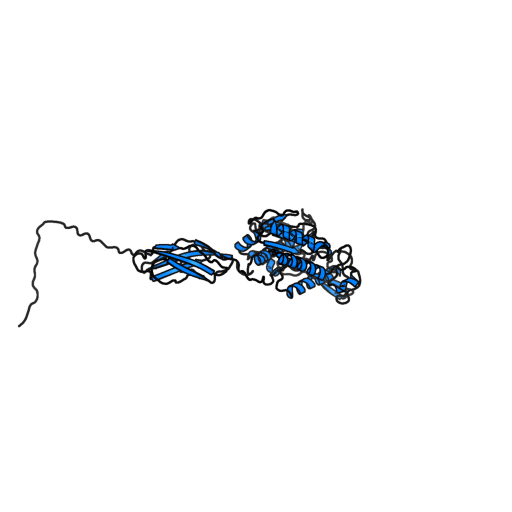1 -23.010 1.00 96.25 376 TRP A O 1
ATOM 2936 N N . ASN A 1 377 ? 20.935 -10.682 -25.146 1.00 96.25 377 ASN A N 1
ATOM 2937 C CA . ASN A 1 377 ? 22.100 -11.337 -25.736 1.00 96.25 377 ASN A CA 1
ATOM 2938 C C . ASN A 1 377 ? 23.218 -10.308 -25.966 1.00 96.25 377 ASN A C 1
ATOM 2940 O O . ASN A 1 377 ? 23.263 -9.643 -27.002 1.00 96.25 377 ASN A O 1
ATOM 2944 N N . ASP A 1 378 ? 24.115 -10.200 -24.991 1.00 93.88 378 ASP A N 1
ATOM 2945 C CA . ASP A 1 378 ? 25.307 -9.355 -25.014 1.00 93.88 378 ASP A CA 1
ATOM 2946 C C . ASP A 1 378 ? 26.472 -10.117 -25.665 1.00 93.88 378 ASP A C 1
ATOM 2948 O O . ASP A 1 378 ? 27.300 -10.744 -24.998 1.00 93.88 378 ASP A O 1
ATOM 2952 N N . GLY A 1 379 ? 26.467 -10.179 -27.001 1.00 91.31 379 GLY A N 1
ATOM 2953 C CA . GLY A 1 379 ? 27.564 -10.779 -27.771 1.00 91.31 379 GLY A CA 1
ATOM 2954 C C . GLY A 1 379 ? 27.807 -12.269 -27.489 1.00 91.31 379 GLY A C 1
ATOM 2955 O O . GLY A 1 379 ? 28.943 -12.730 -27.564 1.00 91.31 379 GLY A O 1
ATOM 2956 N N . GLY A 1 380 ? 26.756 -13.026 -27.158 1.00 93.31 380 GLY A N 1
ATOM 2957 C CA . GLY A 1 380 ? 26.821 -14.437 -26.758 1.00 93.31 380 GLY A CA 1
ATOM 2958 C C . GLY A 1 380 ? 26.678 -14.666 -25.251 1.00 93.31 380 GLY A C 1
ATOM 2959 O O . GLY A 1 380 ? 26.479 -15.807 -24.832 1.00 93.31 380 GLY A O 1
ATOM 2960 N N . THR A 1 381 ? 26.720 -13.603 -24.443 1.00 95.12 381 THR A N 1
ATOM 2961 C CA . THR A 1 381 ? 26.434 -13.659 -23.005 1.00 95.12 381 THR A CA 1
ATOM 2962 C C . THR A 1 381 ? 24.958 -13.359 -22.766 1.00 95.12 381 THR A C 1
ATOM 2964 O O . THR A 1 381 ? 24.498 -12.247 -23.012 1.00 95.12 381 THR A O 1
ATOM 2967 N N . TYR A 1 382 ? 24.198 -14.341 -22.279 1.00 95.56 382 TYR A N 1
ATOM 2968 C CA . TYR A 1 382 ? 22.791 -14.135 -21.929 1.00 95.56 382 TYR A CA 1
ATOM 2969 C C . TYR A 1 382 ? 22.670 -13.502 -20.543 1.00 95.56 382 TYR A C 1
ATOM 2971 O O . TYR A 1 382 ? 23.055 -14.106 -19.542 1.00 95.56 382 TYR A O 1
ATOM 2979 N N . ARG A 1 383 ? 22.118 -12.290 -20.499 1.00 96.25 383 ARG A N 1
ATOM 2980 C CA . ARG A 1 383 ? 21.907 -11.504 -19.283 1.00 96.25 383 ARG A CA 1
ATOM 2981 C C . ARG A 1 383 ? 20.410 -11.439 -18.965 1.00 96.25 383 ARG A C 1
ATOM 2983 O O . ARG A 1 383 ? 19.677 -10.768 -19.698 1.00 96.25 383 ARG A O 1
ATOM 2990 N N . PRO A 1 384 ? 19.933 -12.151 -17.930 1.00 96.56 384 PRO A N 1
ATOM 2991 C CA . PRO A 1 384 ? 18.519 -12.157 -17.581 1.00 96.56 384 PRO A CA 1
ATOM 2992 C C . PRO A 1 384 ? 18.105 -10.825 -16.950 1.00 96.56 384 PRO A C 1
ATOM 2994 O O . PRO A 1 384 ? 18.842 -10.263 -16.143 1.00 96.56 384 PRO A O 1
ATOM 2997 N N . HIS A 1 385 ? 16.905 -10.350 -17.273 1.00 95.56 385 HIS A N 1
ATOM 2998 C CA . HIS A 1 385 ? 16.283 -9.207 -16.608 1.00 95.56 385 HIS A CA 1
ATOM 2999 C C . HIS A 1 385 ? 14.766 -9.373 -16.519 1.00 95.56 385 HIS A C 1
ATOM 3001 O O . HIS A 1 385 ? 14.163 -10.120 -17.299 1.00 95.56 385 HIS A O 1
ATOM 3007 N N . SER A 1 386 ? 14.143 -8.694 -15.552 1.00 95.31 386 SER A N 1
ATOM 3008 C CA . SER A 1 386 ? 12.690 -8.739 -15.403 1.00 95.31 386 SER A CA 1
ATOM 3009 C C . SER A 1 386 ? 12.005 -7.918 -16.501 1.00 95.31 386 SER A C 1
ATOM 3011 O O . SER A 1 386 ? 12.536 -6.908 -16.967 1.00 95.31 386 SER A O 1
ATOM 3013 N N . GLN A 1 387 ? 10.827 -8.377 -16.913 1.00 95.19 387 GLN A N 1
ATOM 3014 C CA . GLN A 1 387 ? 9.929 -7.701 -17.847 1.00 95.19 387 GLN A CA 1
ATOM 3015 C C . GLN A 1 387 ? 8.500 -7.873 -17.326 1.00 95.19 387 GLN A C 1
ATOM 3017 O O . GLN A 1 387 ? 8.210 -8.884 -16.681 1.00 95.19 387 GLN A O 1
ATOM 3022 N N . ILE A 1 388 ? 7.610 -6.918 -17.602 1.00 94.06 388 ILE A N 1
ATOM 3023 C CA . ILE A 1 388 ? 6.194 -7.028 -17.240 1.00 94.06 388 ILE A CA 1
ATOM 3024 C C . ILE A 1 388 ? 5.617 -8.381 -17.669 1.00 94.06 388 ILE A C 1
ATOM 3026 O O . ILE A 1 388 ? 5.809 -8.839 -18.799 1.00 94.06 388 ILE A O 1
ATOM 3030 N N . HIS A 1 389 ? 4.922 -9.048 -16.749 1.00 96.50 389 HIS A N 1
ATOM 3031 C CA . HIS A 1 389 ? 4.292 -10.321 -17.058 1.00 96.50 389 HIS A CA 1
ATOM 3032 C C . HIS A 1 389 ? 3.160 -10.101 -18.078 1.00 96.50 389 HIS A C 1
ATOM 3034 O O . HIS A 1 389 ? 2.347 -9.201 -17.869 1.00 96.50 389 HIS A O 1
ATOM 3040 N N . PRO A 1 390 ? 3.014 -10.936 -19.128 1.00 93.62 390 PRO A N 1
ATOM 3041 C CA . PRO A 1 390 ? 1.961 -10.764 -20.137 1.00 93.62 390 PRO A CA 1
ATOM 3042 C C . PRO A 1 390 ? 0.530 -10.708 -19.581 1.00 93.62 390 PRO A C 1
ATOM 3044 O O . PRO A 1 390 ? -0.340 -10.075 -20.164 1.00 93.62 390 PRO A O 1
ATOM 3047 N N . ASP A 1 391 ? 0.272 -11.362 -18.447 1.00 94.56 391 ASP A N 1
ATOM 3048 C CA . ASP A 1 391 ? -1.020 -11.264 -17.746 1.00 94.56 391 ASP A CA 1
ATOM 3049 C C . ASP A 1 391 ? -1.304 -9.865 -17.187 1.00 94.56 391 ASP A C 1
ATOM 3051 O O . ASP A 1 391 ? -2.461 -9.478 -17.114 1.00 94.56 391 ASP A O 1
ATOM 3055 N N . ASN A 1 392 ? -0.277 -9.096 -16.827 1.00 94.19 392 ASN A N 1
ATOM 3056 C CA . ASN A 1 392 ? -0.436 -7.735 -16.310 1.00 94.19 392 ASN A CA 1
ATOM 3057 C C . ASN A 1 392 ? -0.621 -6.699 -17.431 1.00 94.19 392 ASN A C 1
ATOM 3059 O O . ASN A 1 392 ? -0.842 -5.528 -17.144 1.00 94.19 392 ASN A O 1
ATOM 3063 N N . LEU A 1 393 ? -0.564 -7.141 -18.692 1.00 91.19 393 LEU A N 1
ATOM 3064 C CA . LEU A 1 393 ? -0.927 -6.383 -19.894 1.00 91.19 393 LEU A CA 1
ATOM 3065 C C . LEU A 1 393 ? -2.359 -6.690 -20.368 1.00 91.19 393 LEU A C 1
ATOM 3067 O O . LEU A 1 393 ? -2.727 -6.301 -21.468 1.00 91.19 393 LEU A O 1
ATOM 3071 N N . LYS A 1 394 ? -3.135 -7.470 -19.608 1.00 91.75 394 LYS A N 1
ATOM 3072 C CA . LYS A 1 394 ? -4.519 -7.837 -19.942 1.00 91.75 394 LYS A CA 1
ATOM 3073 C C . LYS A 1 394 ? -5.512 -6.927 -19.235 1.00 91.75 394 LYS A C 1
ATOM 3075 O O . LYS A 1 394 ? -5.227 -6.437 -18.142 1.00 91.75 394 LYS A O 1
ATOM 3080 N N . ASP A 1 395 ? -6.700 -6.834 -19.817 1.00 90.81 395 ASP A N 1
ATOM 3081 C CA . ASP A 1 395 ? -7.829 -6.087 -19.263 1.00 90.81 395 ASP A CA 1
ATOM 3082 C C . ASP A 1 395 ? -8.898 -7.037 -18.718 1.00 90.81 395 ASP A C 1
ATOM 3084 O O . ASP A 1 395 ? -8.798 -8.258 -18.875 1.00 90.81 395 ASP A O 1
ATOM 3088 N N . TYR A 1 396 ? -9.930 -6.502 -18.075 1.00 90.38 396 TYR A N 1
ATOM 3089 C CA . TYR A 1 396 ? -11.095 -7.239 -17.616 1.00 90.38 396 TYR A CA 1
ATOM 3090 C C . TYR A 1 396 ? -12.324 -6.915 -18.468 1.00 90.38 396 TYR A C 1
ATOM 3092 O O . TYR A 1 396 ? -12.585 -5.788 -18.869 1.00 90.38 396 TYR A O 1
ATOM 3100 N N . ASN A 1 397 ? -13.150 -7.928 -18.725 1.00 90.00 397 ASN A N 1
ATOM 3101 C CA . ASN A 1 397 ? -14.503 -7.685 -19.220 1.00 90.00 397 ASN A CA 1
ATOM 3102 C C . ASN A 1 397 ? -15.454 -7.297 -18.068 1.00 90.00 397 ASN A C 1
ATOM 3104 O O . ASN A 1 397 ? -15.108 -7.371 -16.890 1.00 90.00 397 ASN A O 1
ATOM 3108 N N . SER A 1 398 ? -16.716 -6.995 -18.387 1.00 89.25 398 SER A N 1
ATOM 3109 C CA . SER A 1 398 ? -17.747 -6.648 -17.391 1.00 89.25 398 SER A CA 1
ATOM 3110 C C . SER A 1 398 ? -18.069 -7.752 -16.367 1.00 89.25 398 SER A C 1
ATOM 3112 O O . SER A 1 398 ? -18.842 -7.521 -15.441 1.00 89.25 398 SER A O 1
ATOM 3114 N N . LEU A 1 399 ? -17.551 -8.970 -16.558 1.00 92.88 399 LEU A N 1
ATOM 3115 C CA . LEU A 1 399 ? -17.669 -10.101 -15.633 1.00 92.88 399 LEU A CA 1
ATOM 3116 C C . LEU A 1 399 ? -16.377 -10.331 -14.830 1.00 92.88 399 LEU A C 1
ATOM 3118 O O . LEU A 1 399 ? -16.245 -11.378 -14.198 1.00 92.88 399 LEU A O 1
ATOM 3122 N N . TRP A 1 400 ? -15.426 -9.391 -14.869 1.00 92.31 400 TRP A N 1
ATOM 3123 C CA . TRP A 1 400 ? -14.113 -9.487 -14.222 1.00 92.31 400 TRP A CA 1
ATOM 3124 C C . TRP A 1 400 ? -13.276 -10.688 -14.682 1.00 92.31 400 TRP A C 1
ATOM 3126 O O . TRP A 1 400 ? -12.476 -11.247 -13.932 1.00 92.31 400 TRP A O 1
ATOM 3136 N N . GLN A 1 401 ? -13.441 -11.096 -15.941 1.00 92.12 401 GLN A N 1
ATOM 3137 C CA . GLN A 1 401 ? -12.604 -12.119 -16.564 1.00 92.12 401 GLN A CA 1
ATOM 3138 C C . GLN A 1 401 ? -11.507 -11.451 -17.386 1.00 92.12 401 GLN A C 1
ATOM 3140 O O . GLN A 1 401 ? -11.804 -10.559 -18.180 1.00 92.12 401 GLN A O 1
ATOM 3145 N N . MET A 1 402 ? -10.261 -11.908 -17.217 1.00 91.06 402 MET A N 1
ATOM 3146 C CA . MET A 1 402 ? -9.129 -11.387 -17.985 1.00 91.06 402 MET A CA 1
ATOM 3147 C C . MET A 1 402 ? -9.309 -11.666 -19.481 1.00 91.06 402 MET A C 1
ATOM 3149 O O . MET A 1 402 ? -9.510 -12.814 -19.888 1.00 91.06 402 MET A O 1
ATOM 3153 N N . ILE A 1 403 ? -9.166 -10.626 -20.290 1.00 89.81 403 ILE A N 1
ATOM 3154 C CA . ILE A 1 403 ? -9.213 -10.640 -21.750 1.00 89.81 403 ILE A CA 1
ATOM 3155 C C . ILE A 1 403 ? -7.921 -10.028 -22.310 1.00 89.81 403 ILE A C 1
ATOM 3157 O O . ILE A 1 403 ? -7.237 -9.289 -21.603 1.00 89.81 403 ILE A O 1
ATOM 3161 N N . PRO A 1 404 ? -7.519 -10.349 -23.554 1.00 87.81 404 PRO A N 1
ATOM 3162 C CA . PRO A 1 404 ? -6.449 -9.602 -24.210 1.00 87.81 404 PRO A CA 1
ATOM 3163 C C . PRO A 1 404 ? -6.754 -8.105 -24.164 1.00 87.81 404 PRO A C 1
ATOM 3165 O O . PRO A 1 404 ? -7.922 -7.748 -24.323 1.00 87.81 404 PRO A O 1
ATOM 3168 N N . ALA A 1 405 ? -5.728 -7.268 -23.982 1.00 76.81 405 ALA A N 1
ATOM 3169 C CA . ALA A 1 405 ? -5.920 -5.828 -24.078 1.00 76.81 405 ALA A CA 1
ATOM 3170 C C . ALA A 1 405 ? -6.569 -5.489 -25.417 1.00 76.81 405 ALA A C 1
ATOM 3172 O O . ALA A 1 405 ? -6.141 -5.976 -26.471 1.00 76.81 405 ALA A O 1
ATOM 3173 N N . ASP A 1 406 ? -7.633 -4.701 -25.373 1.00 64.81 406 ASP A N 1
ATOM 3174 C CA . ASP A 1 406 ? -8.442 -4.419 -26.556 1.00 64.81 406 ASP A CA 1
ATOM 3175 C C . ASP A 1 406 ? -7.816 -3.329 -27.448 1.00 64.81 406 ASP A C 1
ATOM 3177 O O . ASP A 1 406 ? -8.334 -3.018 -28.523 1.00 64.81 406 ASP A O 1
ATOM 3181 N N . GLY A 1 407 ? -6.670 -2.778 -27.026 1.00 56.12 407 GLY A N 1
ATOM 3182 C CA . GLY A 1 407 ? -5.943 -1.725 -27.728 1.00 56.12 407 GLY A CA 1
ATOM 3183 C C . GLY A 1 407 ? -6.686 -0.388 -27.751 1.00 56.12 407 GLY A C 1
ATOM 3184 O O . GLY A 1 407 ? -6.164 0.577 -28.314 1.00 56.12 407 GLY A O 1
ATOM 3185 N N . GLN A 1 408 ? -7.869 -0.300 -27.132 1.00 50.44 408 GLN A N 1
ATOM 3186 C CA . GLN A 1 408 ? -8.455 0.966 -26.729 1.00 50.44 408 GLN A CA 1
ATOM 3187 C C . GLN A 1 408 ? -7.707 1.367 -25.469 1.00 50.44 408 GLN A C 1
ATOM 3189 O O . GLN A 1 408 ? -8.158 1.123 -24.357 1.00 50.44 408 GLN A O 1
ATOM 3194 N N . GLY A 1 409 ? -6.506 1.919 -25.666 1.00 50.81 409 GLY A N 1
ATOM 3195 C CA . GLY A 1 409 ? -5.732 2.495 -24.577 1.00 50.81 409 GLY A CA 1
ATOM 3196 C C . GLY A 1 409 ? -6.634 3.323 -23.666 1.00 50.81 409 GLY A C 1
ATOM 3197 O O . GLY A 1 409 ? -7.591 3.948 -24.137 1.00 50.81 409 GLY A O 1
ATOM 3198 N N . ASP A 1 410 ? -6.317 3.269 -22.375 1.00 52.44 410 ASP A N 1
ATOM 3199 C CA . ASP A 1 410 ? -6.965 3.995 -21.288 1.00 52.44 410 ASP A CA 1
ATOM 3200 C C . ASP A 1 410 ? -7.578 5.335 -21.765 1.00 52.44 410 ASP A C 1
ATOM 3202 O O . ASP A 1 410 ? -6.870 6.144 -22.381 1.00 52.44 410 ASP A O 1
ATOM 3206 N N . PRO A 1 411 ? -8.862 5.629 -21.469 1.00 46.53 411 PRO A N 1
ATOM 3207 C CA . PRO A 1 411 ? -9.443 6.954 -21.684 1.00 46.53 411 PRO A CA 1
ATOM 3208 C C . PRO A 1 411 ? -8.611 8.116 -21.095 1.00 46.53 411 PRO A C 1
ATOM 3210 O O . PRO A 1 411 ? -8.799 9.263 -21.509 1.00 46.53 411 PRO A O 1
ATOM 3213 N N . LEU A 1 412 ? -7.724 7.839 -20.129 1.00 50.44 412 LEU A N 1
ATOM 3214 C CA . LEU A 1 412 ? -6.796 8.767 -19.473 1.00 50.44 412 LEU A CA 1
ATOM 3215 C C . LEU A 1 412 ? -5.344 8.708 -20.019 1.00 50.44 412 LEU A C 1
ATOM 3217 O O . LEU A 1 412 ? -4.575 9.632 -19.736 1.00 50.44 412 LEU A O 1
ATOM 3221 N N . GLY A 1 413 ? -5.005 7.722 -20.865 1.00 51.22 413 GLY A N 1
ATOM 3222 C CA . GLY A 1 413 ? -3.761 7.594 -21.645 1.00 51.22 413 GLY A CA 1
ATOM 3223 C C . GLY A 1 413 ? -2.613 6.745 -21.048 1.00 51.22 413 GLY A C 1
ATOM 3224 O O . GLY A 1 413 ? -2.397 6.740 -19.848 1.00 51.22 413 GLY A O 1
ATOM 3225 N N . ASP A 1 414 ? -1.842 6.099 -21.940 1.00 58.75 414 ASP A N 1
ATOM 3226 C CA . ASP A 1 414 ? -0.436 5.606 -21.870 1.00 58.75 414 ASP A CA 1
ATOM 3227 C C . ASP A 1 414 ? 0.130 5.089 -20.519 1.00 58.75 414 ASP A C 1
ATOM 3229 O O . ASP A 1 414 ? 1.282 5.350 -20.187 1.00 58.75 414 ASP A O 1
ATOM 3233 N N . ASP A 1 415 ? -0.628 4.341 -19.713 1.00 59.91 415 ASP A N 1
ATOM 3234 C CA . ASP A 1 415 ? -0.131 3.751 -18.454 1.00 59.91 415 ASP A CA 1
ATOM 3235 C C . ASP A 1 415 ? 0.769 2.509 -18.651 1.00 59.91 415 ASP A C 1
ATOM 3237 O O . ASP A 1 415 ? 1.315 1.983 -17.679 1.00 59.91 415 ASP A O 1
ATOM 3241 N N . HIS A 1 416 ? 0.983 2.086 -19.906 1.00 77.31 416 HIS A N 1
ATOM 3242 C CA . HIS A 1 416 ? 1.842 0.976 -20.357 1.00 77.31 416 HIS A CA 1
ATOM 3243 C C . HIS A 1 416 ? 1.572 -0.385 -19.669 1.00 77.31 416 HIS A C 1
ATOM 3245 O O . HIS A 1 416 ? 2.355 -1.329 -19.817 1.00 77.31 416 HIS A O 1
ATOM 3251 N N . ILE A 1 417 ? 0.452 -0.509 -18.948 1.00 86.06 417 ILE A N 1
ATOM 3252 C CA . ILE A 1 417 ? -0.015 -1.706 -18.236 1.00 86.06 417 ILE A CA 1
ATOM 3253 C C . ILE A 1 417 ? -1.500 -1.941 -18.544 1.00 86.06 417 ILE A C 1
ATOM 3255 O O . ILE A 1 417 ? -2.207 -1.015 -18.906 1.00 86.06 417 ILE A O 1
ATOM 3259 N N . GLY A 1 418 ? -1.983 -3.177 -18.411 1.00 88.75 418 GLY A N 1
ATOM 3260 C CA . GLY A 1 418 ? -3.420 -3.467 -18.519 1.00 88.75 418 GLY A CA 1
ATOM 3261 C C . GLY A 1 418 ? -4.139 -3.310 -17.179 1.00 88.75 418 GLY A C 1
ATOM 3262 O O . GLY A 1 418 ? -3.498 -3.230 -16.120 1.00 88.75 418 GLY A O 1
ATOM 3263 N N . GLU A 1 419 ? -5.474 -3.369 -17.189 1.00 91.44 419 GLU A N 1
ATOM 3264 C CA . GLU A 1 419 ? -6.293 -3.288 -15.966 1.00 91.44 419 GLU A CA 1
ATOM 3265 C C . GLU A 1 419 ? -5.890 -4.344 -14.920 1.00 91.44 419 GLU A C 1
ATOM 3267 O O . GLU A 1 419 ? -5.953 -4.105 -13.710 1.00 91.44 419 GLU A O 1
ATOM 3272 N N . ALA A 1 420 ? -5.420 -5.517 -15.361 1.00 93.38 420 ALA A N 1
ATOM 3273 C CA . ALA A 1 420 ? -4.909 -6.558 -14.476 1.00 93.38 420 ALA A CA 1
ATOM 3274 C C . ALA A 1 420 ? -3.679 -6.102 -13.679 1.00 93.38 420 ALA A C 1
ATOM 3276 O O . ALA A 1 420 ? -3.629 -6.311 -12.464 1.00 93.38 420 ALA A O 1
ATOM 3277 N N . GLY A 1 421 ? -2.708 -5.457 -14.332 1.00 94.06 421 GLY A N 1
ATOM 3278 C CA . GLY A 1 421 ? -1.528 -4.897 -13.674 1.00 94.06 421 GLY A CA 1
ATOM 3279 C C . GLY A 1 421 ? -1.890 -3.739 -12.744 1.00 94.06 421 GLY A C 1
ATOM 3280 O O . GLY A 1 421 ? -1.471 -3.726 -11.582 1.00 94.06 421 GLY A O 1
ATOM 3281 N N . ALA A 1 422 ? -2.735 -2.822 -13.220 1.00 93.62 422 ALA A N 1
ATOM 3282 C CA . ALA A 1 422 ? -3.208 -1.672 -12.451 1.00 93.62 422 ALA A CA 1
ATOM 3283 C C . ALA A 1 422 ? -3.929 -2.106 -11.160 1.00 93.62 422 ALA A C 1
ATOM 3285 O O . ALA A 1 422 ? -3.627 -1.623 -10.064 1.00 93.62 422 ALA A O 1
ATOM 3286 N N . LEU A 1 423 ? -4.820 -3.098 -11.248 1.00 95.50 423 LEU A N 1
ATOM 3287 C CA . LEU A 1 423 ? -5.534 -3.629 -10.088 1.00 95.50 423 LEU A CA 1
ATOM 3288 C C . LEU A 1 423 ? -4.585 -4.273 -9.060 1.00 95.50 423 LEU A C 1
ATOM 3290 O O . LEU A 1 423 ? -4.800 -4.130 -7.855 1.00 95.50 423 LEU A O 1
ATOM 3294 N N . ARG A 1 424 ? -3.517 -4.957 -9.498 1.00 97.00 424 ARG A N 1
ATOM 3295 C CA . ARG A 1 424 ? -2.503 -5.523 -8.582 1.00 97.00 424 ARG A CA 1
ATOM 3296 C C . ARG A 1 424 ? -1.774 -4.427 -7.805 1.00 97.00 424 ARG A C 1
ATOM 3298 O O . ARG A 1 424 ? -1.624 -4.548 -6.589 1.00 97.00 424 ARG A O 1
ATOM 3305 N N . ILE A 1 425 ? -1.385 -3.345 -8.482 1.00 95.56 425 ILE A N 1
ATOM 3306 C CA . ILE A 1 425 ? -0.768 -2.164 -7.859 1.00 95.56 425 ILE A CA 1
ATOM 3307 C C . ILE A 1 425 ? -1.706 -1.551 -6.813 1.00 95.56 425 ILE A C 1
ATOM 3309 O O . ILE A 1 425 ? -1.283 -1.265 -5.694 1.00 95.56 425 ILE A O 1
ATOM 3313 N N . ALA A 1 426 ? -2.989 -1.391 -7.131 1.00 97.31 426 ALA A N 1
ATOM 3314 C CA . ALA A 1 426 ? -3.958 -0.804 -6.209 1.00 97.31 426 ALA A CA 1
ATOM 3315 C C . ALA A 1 426 ? -4.183 -1.645 -4.951 1.00 97.31 426 ALA A C 1
ATOM 3317 O O . ALA A 1 426 ? -4.190 -1.109 -3.841 1.00 97.31 426 ALA A O 1
ATOM 3318 N N . LYS A 1 427 ? -4.305 -2.967 -5.103 1.00 98.19 427 LYS A N 1
ATOM 3319 C CA . LYS A 1 427 ? -4.408 -3.889 -3.965 1.00 98.19 427 LYS A CA 1
ATOM 3320 C C . LYS A 1 427 ? -3.183 -3.784 -3.054 1.00 98.19 427 LYS A C 1
ATOM 3322 O O . LYS A 1 427 ? -3.323 -3.654 -1.837 1.00 98.19 427 LYS A O 1
ATOM 3327 N N . ALA A 1 428 ? -1.991 -3.763 -3.651 1.00 98.06 428 ALA A N 1
ATOM 3328 C CA . ALA A 1 428 ? -0.746 -3.577 -2.922 1.00 98.06 428 ALA A CA 1
ATOM 3329 C C . ALA A 1 428 ? -0.682 -2.227 -2.189 1.00 98.06 428 ALA A C 1
ATOM 3331 O O . ALA A 1 428 ? -0.239 -2.160 -1.040 1.00 98.06 428 ALA A O 1
ATOM 3332 N N . MET A 1 429 ? -1.173 -1.160 -2.826 1.00 97.62 429 MET A N 1
ATOM 3333 C CA . MET A 1 429 ? -1.200 0.189 -2.263 1.00 97.62 429 MET A CA 1
ATOM 3334 C C . MET A 1 429 ? -2.076 0.242 -1.012 1.00 97.62 429 MET A C 1
ATOM 3336 O O . MET A 1 429 ? -1.620 0.696 0.033 1.00 97.62 429 MET A O 1
ATOM 3340 N N . TRP A 1 430 ? -3.306 -0.273 -1.079 1.00 98.31 430 TRP A N 1
ATOM 3341 C CA . TRP A 1 430 ? -4.206 -0.303 0.079 1.00 98.31 430 TRP A CA 1
ATOM 3342 C C . TRP A 1 430 ? -3.626 -1.099 1.246 1.00 98.31 430 TRP A C 1
ATOM 3344 O O . TRP A 1 430 ? -3.718 -0.657 2.392 1.00 98.31 430 TRP A O 1
ATOM 3354 N N . TRP A 1 431 ? -2.979 -2.233 0.964 1.00 97.88 431 TRP A N 1
ATOM 3355 C CA . TRP A 1 431 ? -2.298 -3.015 1.993 1.00 97.88 431 TRP A CA 1
ATOM 3356 C C . TRP A 1 431 ? -1.182 -2.207 2.668 1.00 97.88 431 TRP A C 1
ATOM 3358 O O . TRP A 1 431 ? -1.140 -2.110 3.894 1.00 97.88 431 TRP A O 1
ATOM 3368 N N . MET A 1 432 ? -0.315 -1.563 1.883 1.00 97.06 432 MET A N 1
ATOM 3369 C CA . MET A 1 432 ? 0.776 -0.731 2.397 1.00 97.06 432 MET A CA 1
ATOM 3370 C C . MET A 1 432 ? 0.267 0.460 3.215 1.00 97.06 432 MET A C 1
ATOM 3372 O O . MET A 1 432 ? 0.793 0.749 4.289 1.00 97.06 432 MET A O 1
ATOM 3376 N N . LEU A 1 433 ? -0.771 1.147 2.739 1.00 96.06 433 LEU A N 1
ATOM 3377 C CA . LEU A 1 433 ? -1.353 2.287 3.442 1.00 96.06 433 LEU A CA 1
ATOM 3378 C C . LEU A 1 433 ? -2.015 1.853 4.757 1.00 96.06 433 LEU A C 1
ATOM 3380 O O . LEU A 1 433 ? -1.902 2.556 5.759 1.00 96.06 433 LEU A O 1
ATOM 3384 N N . ALA A 1 434 ? -2.624 0.667 4.813 1.00 95.19 434 ALA A N 1
ATOM 3385 C CA . ALA A 1 434 ? -3.126 0.109 6.067 1.00 95.19 434 ALA A CA 1
ATOM 3386 C C . ALA A 1 434 ? -1.985 -0.155 7.067 1.00 95.19 434 ALA A C 1
ATOM 3388 O O . ALA A 1 434 ? -2.118 0.141 8.256 1.00 95.19 434 ALA A O 1
ATOM 3389 N N . ARG A 1 435 ? -0.823 -0.631 6.596 1.00 92.88 435 ARG A N 1
ATOM 3390 C CA . ARG A 1 435 ? 0.388 -0.749 7.430 1.00 92.88 435 ARG A CA 1
ATOM 3391 C C . ARG A 1 435 ? 0.862 0.613 7.942 1.00 92.88 435 ARG A C 1
ATOM 3393 O O . ARG A 1 435 ? 1.174 0.732 9.123 1.00 92.88 435 ARG A O 1
ATOM 3400 N N . ILE A 1 436 ? 0.846 1.647 7.095 1.00 91.19 436 ILE A N 1
ATOM 3401 C CA . ILE A 1 436 ? 1.146 3.039 7.487 1.00 91.19 436 ILE A CA 1
ATOM 3402 C C . ILE A 1 436 ? 0.162 3.548 8.551 1.00 91.19 436 ILE A C 1
ATOM 3404 O O . ILE A 1 436 ? 0.558 4.261 9.473 1.00 91.19 436 ILE A O 1
ATOM 3408 N N . ALA A 1 437 ? -1.109 3.145 8.478 1.00 89.94 437 ALA A N 1
ATOM 3409 C CA . ALA A 1 437 ? -2.111 3.446 9.498 1.00 89.94 437 ALA A CA 1
ATOM 3410 C C . ALA A 1 437 ? -1.878 2.712 10.836 1.00 89.94 437 ALA A C 1
ATOM 3412 O O . ALA A 1 437 ? -2.608 2.960 11.793 1.00 89.94 437 ALA A O 1
ATOM 3413 N N . GLY A 1 438 ? -0.870 1.839 10.935 1.00 85.25 438 GLY A N 1
ATOM 3414 C CA . GLY A 1 438 ? -0.513 1.113 12.156 1.00 85.25 438 GLY A CA 1
ATOM 3415 C C . GLY A 1 438 ? -1.041 -0.321 12.212 1.00 85.25 438 GLY A C 1
ATOM 3416 O O . GLY A 1 438 ? -1.139 -0.887 13.303 1.00 85.25 438 GLY A O 1
ATOM 3417 N N . TRP A 1 439 ? -1.422 -0.906 11.072 1.00 88.25 439 TRP A N 1
ATOM 3418 C CA . TRP A 1 439 ? -1.740 -2.331 10.981 1.00 88.25 439 TRP A CA 1
ATOM 3419 C C . TRP A 1 439 ? -0.471 -3.180 11.031 1.00 88.25 439 TRP A C 1
ATOM 3421 O O . TRP A 1 439 ? 0.539 -2.867 10.394 1.00 88.25 439 TRP A O 1
ATOM 3431 N N . ASP A 1 440 ? -0.522 -4.291 11.762 1.00 84.12 440 ASP A N 1
ATOM 3432 C CA . ASP A 1 440 ? 0.583 -5.250 11.852 1.00 84.12 440 ASP A CA 1
ATOM 3433 C C . ASP A 1 440 ? 0.799 -6.037 10.548 1.00 84.12 440 ASP A C 1
ATOM 3435 O O . ASP A 1 440 ? 1.864 -6.622 10.339 1.00 84.12 440 ASP A O 1
ATOM 3439 N N . GLY A 1 441 ? -0.187 -6.015 9.647 1.00 86.44 441 GLY A N 1
ATOM 3440 C CA . GLY A 1 441 ? -0.151 -6.741 8.389 1.00 86.44 441 GLY A CA 1
ATOM 3441 C C . GLY A 1 441 ? -0.395 -8.230 8.544 1.00 86.44 441 GLY A C 1
ATOM 3442 O O . GLY A 1 441 ? 0.022 -8.968 7.658 1.00 86.44 441 GLY A O 1
ATOM 3443 N N . GLN A 1 442 ? -0.975 -8.694 9.652 1.00 80.94 442 GLN A N 1
ATOM 3444 C CA . GLN A 1 442 ? -1.252 -10.111 9.918 1.00 80.94 442 GLN A CA 1
ATOM 3445 C C . GLN A 1 442 ? -2.654 -10.339 10.490 1.00 80.94 442 GLN A C 1
ATOM 3447 O O . GLN A 1 442 ? -3.300 -11.321 10.126 1.00 80.94 442 GLN A O 1
ATOM 3452 N N . SER A 1 443 ? -3.109 -9.451 11.374 1.00 71.00 443 SER A N 1
ATOM 3453 C CA . SER A 1 443 ? -4.439 -9.500 11.984 1.00 71.00 443 SER A CA 1
ATOM 3454 C C . SER A 1 443 ? -5.543 -9.275 10.942 1.00 71.00 443 SER A C 1
ATOM 3456 O O . SER A 1 443 ? -5.392 -8.410 10.082 1.00 71.00 443 SER A O 1
ATOM 3458 N N . LYS A 1 444 ? -6.623 -10.067 11.007 1.00 67.62 444 LYS A N 1
ATOM 3459 C CA . LYS A 1 444 ? -7.797 -9.971 10.120 1.00 67.62 444 LYS A CA 1
ATOM 3460 C C . LYS A 1 444 ? -8.984 -9.338 10.826 1.00 67.62 444 LYS A C 1
ATOM 3462 O O . LYS A 1 444 ? -9.147 -9.640 12.031 1.00 67.62 444 LYS A O 1
#

Radius of gyration: 34.57 Å; chains: 1; bounding box: 103×72×119 Å

Foldseek 3Di:
DDDDDDDDDDDDDDDDDDDDPPPPPPPCLWDAWDKAWADWAPFAQFKIKTWMATPGRTRFWWQWKWKFKDLDPDGDPVGDIDTQGTDGGIDMYMGGRHHGQGKMKMWIWTADPNGMDIHDIDIDTHHFPPPVFLFAAEQFQVCLVLLVQQDLSLLLVQFQEAEEEAEDQLLVLQVLLQVVVCVVPVSAAADEDADPDFDAGDSRHHYYYHYDHDALCLLAPCLVVVLVVLCCNQPVHVRPEYEYEDADYCQQQPPDPFFFDQDPVQRAGFAGCHVHWGEAADCVCCNRTVHSHHLVSNVVSQVVSVVSCVVVVGRYAYEAEQHAQFPPFQHSSNLVSQVNLVSSVVVSVVPRSHYYYYLQRSFQAAPVRDGDWGWHCPVNDTRIGGHGDQQQQWEADPVRDTDHDPPPADPVDDSSTYSRSSNSSNSSVSLSSSSVSNDPSPHD

pLDDT: mean 84.78, std 16.18, range [27.77, 98.69]

Secondary structure (DSSP, 8-state):
-----------------------------PPPPEEEEPPPBS--SSEEEEEEEEEE-TTS-EEEEEEEEESSSS--TTSEE----SSSEEEEEEEESPPTT-EEEEEEEEEETTEEEE---EEEEPPP---SS---EEE-GGGGGGGGG--HHHHHHHTT-EEEEE-SSHHHHHHHHHHHHHHH-TTS-EEEE-SSSPPPP-SSSEEEE--S---GGGGTT-HHHHHHHHHHHHHHS--S-EEEEEPPPGGGS-SS---SSEETTTTEE----BTTB---SSGGGHHHHSSS-SHHHHHHHHHHHHHHHHHTT--EEEEEE-----S-TTSHHHHHHHHHHHHHHHHHHH-TT-EEE-HHHHHHB-TT-PBPEEEEEETTEEEEEE---GGGG-EE-TTS-EE---S---TT---SS-HHHHHHHHHHHHHHHHHHTT--SS--

=== Feature glossary ===
Each block in this record encodes a different view of the same protein. In brief:

Predicted aligned error. PAE(i, j) answers: if I align the predicted and true structures on residue i, how far off (in Å) do I expect residue j to be? A block-diagonal PAE matrix with low values on the blocks and high values off-diagonal is the signature of a multi-domain protein with confidently predicted domains but uncertain inter-domain orientation.

Contact-map, Ramachandran, and PAE plots. Plot images: a contact map (which residues are close in 3D, as an N×N binary image), a Ramachandran scatter (backbone torsion angles, revealing secondary-structure composition at a glance), and — for AlphaFold structures — a PAE heatmap (pairwise prediction confidence).

Backbone torsions (φ/ψ). φ (phi) and ψ (psi) are the two rotatable backbone dihedrals per residue: φ is the C(i-1)–N–Cα–C torsion, ψ is the N–Cα–C–N(i+1) torsion, both in degrees on (−180°, 180°]. α-helical residues cluster near (−60°, −45°); β-strand residues near (−120°, +130°). A Ramachandran plot is simply a scatter of (φ, ψ) for every residue.

Foldseek 3Di. A 3Di character summarizes, for each residue, the relative orientation of the Cα frame of its nearest spatial neighbor. Because it encodes fold topology rather than chemistry, 3Di alignments detect remote structural similarity that sequence alignment misses.

Radius of gyration, Cα contacts, bounding box. Three whole-structure scalars: the radius of gyration (RMS distance of Cα from centroid, in Å), the count of Cα–Cα contacts (pairs closer than 8 Å and separated by more than four residues in sequence — i.e. tertiary, not local, contacts), and the bounding-box dimensions. Together they distinguish compact globular folds from extended fibres or disordered chains.

Sequence. Sequence gives the chain of amino acids in standard one-letter code (A=alanine, C=cysteine, …, Y=tyrosine), read N→C. It is the only feature that is directly encoded by the gene; all structural features are derived from the folded form of this sequence.

mmCIF coordinates. Atomic coordinates in PDBx/mmCIF format — the same representation the Protein Data Bank distributes. Each line of the _atom_site loop places one backbone atom in Cartesian space (units: ångströms, origin: arbitrary).

Secondary structure (3-state, P-SEA). Three-state secondary structure (P-SEA) collapses the eight DSSP classes into helix (a), strand (b), and coil (c). P-SEA assigns these from Cα geometry alone — distances and angles — without requiring backbone oxygens, so it works on any Cα trace.

InterPro / GO / CATH / organism. Functional annotations link the protein to curated databases. InterPro entries identify conserved domains and families by matching the sequence against member-database signatures (Pfam, PROSITE, CDD, …). Gene Ontology (GO) terms describe molecular function, biological process, and cellular component in a controlled vocabulary. CATH places the structure in a hierarchical fold classification (Class/Architecture/Topology/Homologous-superfamily). The organism is the source species.

B-factor. B-factor (Debye–Waller factor) reflects atomic displacement in the crystal lattice. It is an experimental observable (units Å²), not a prediction; low values mean the atom is pinned down, high values mean it moves or is heterogeneous across the crystal.

Rendered structure images. Structure images are PyMOL renders from six orthogonal camera directions. Cartoon representation draws helices as coils and strands as arrows; sticks shows the backbone as bonds; surface shows the solvent-excluded envelope. Rainbow coloring maps sequence position to hue (blue→red, N→C); chain coloring assigns a distinct color per polypeptide.

Solvent-accessible surface area. Solvent-accessible surface area (SASA) is the area in Å² traced out by the centre of a 1.4 Å probe sphere (a water molecule) rolled over the protein's van der Waals surface (Shrake–Rupley / Lee–Richards construction). Buried residues have near-zero SASA; fully exposed residues can exceed 200 Å². The total SASA scales roughly with the number of surface residues.

Secondary structure (8-state, DSSP). The SS8 string is DSSP's per-residue secondary-structure call. α-helix (H) means an i→i+4 H-bond ladder; β-strand (E) means the residue participates in a β-sheet; 3₁₀ (G) and π (I) are tighter and wider helices; T/S are turns/bends; '-' is loop.

pLDDT. For AlphaFold models, the B-factor field carries pLDDT — the model's own estimate of local accuracy on a 0–100 scale. Regions with pLDDT<50 should be treated as essentially unmodeled; they often correspond to intrinsically disordered segments.

Nearest PDB structures. Nearest PDB neighbors are the top structural matches found by Foldseek when searching this structure against the entire Protein Data Bank. Each hit reports a TM-score (0 to 1; >0.5 almost always implies the same fold) and an E-value. These are *structural* homologs — they may share no detectable sequence similarity.